Protein AF-0000000083340572 (afdb_homodimer)

Sequence (648 aa):
MDNPINLPPFENFAEASHEVLRFLYEEIGLGLWMMTRVANDDWVVLQAEAHKYQVSDGTVFHWQDSFCSQMVQGFGPQVANDVQQWQVYKNSEIANQIKIGAYIGVPIYLSNGELFGTLCAIDPEPQQKDIEKHLPIVQLCARLLATVLDNELLVIEQQRQVKALQDESTRDPLTGLLNRRGWQKRLEQEISRIKRYASPASLFVIDLDNLKQVNDREGHNKGDEYIKKAALAIQTIMREEDVVARIGGDEFAMLAIECSQKGAEAIGEKLSEAFAKADIEASIGVANHHYQDSLEKTFDNADQAMYQQKRAKQNSRNTKQLSDMDNPINLPPFENFAEASHEVLRFLYEEIGLGLWMMTRVANDDWVVLQAEAHKYQVSDGTVFHWQDSFCSQMVQGFGPQVANDVQQWQVYKNSEIANQIKIGAYIGVPIYLSNGELFGTLCAIDPEPQQKDIEKHLPIVQLCARLLATVLDNELLVIEQQRQVKALQDESTRDPLTGLLNRRGWQKRLEQEISRIKRYASPASLFVIDLDNLKQVNDREGHNKGDEYIKKAALAIQTIMREEDVVARIGGDEFAMLAIECSQKGAEAIGEKLSEAFAKADIEASIGVANHHYQDSLEKTFDNADQAMYQQKRAKQNSRNTKQLSD

Radius of gyration: 30.65 Å; Cα contacts (8 Å, |Δi|>4): 1190; chains: 2; bounding box: 94×82×65 Å

InterPro domains:
  IPR000160 GGDEF domain [PF00990] (170-315)
  IPR000160 GGDEF domain [PS50887] (199-324)
  IPR000160 GGDEF domain [SM00267] (158-323)
  IPR000160 GGDEF domain [TIGR00254] (165-318)
  IPR000160 GGDEF domain [cd01949] (170-318)
  IPR003018 GAF domain [PF01590] (83-148)
  IPR003018 GAF domain [SM00065] (12-159)
  IPR029016 GAF-like domain superfamily [G3DSA:3.30.450.40] (11-159)
  IPR029787 Nucleotide cyclase [SSF55073] (174-316)
  IPR043128 Reverse transcriptase/Diguanylate cyclase domain [G3DSA:3.30.70.270] (160-319)
  IPR050469 Diguanylate cyclase Dgc-like, bacteria [PTHR45138] (145-315)

pLDDT: mean 86.55, std 11.81, range [27.33, 98.69]

Organism: NCBI:txid2580412

Solvent-accessible surface area (backbone atoms only — not comparable to full-atom values): 33105 Å² total; per-residue (Å²): 132,85,58,92,68,72,50,55,26,47,89,43,55,68,56,44,48,50,52,50,39,50,49,47,35,75,73,73,43,59,28,28,29,35,39,36,33,50,43,91,63,35,28,32,26,64,39,52,43,52,75,75,54,96,60,51,58,67,43,73,45,55,31,84,34,35,64,60,48,40,29,76,70,63,70,44,67,47,61,29,38,46,31,83,79,34,67,67,50,57,69,28,59,42,53,77,74,43,74,62,14,18,40,39,47,41,59,26,24,34,83,88,66,48,72,42,26,34,42,34,35,35,16,63,53,60,52,61,71,71,61,59,72,51,48,64,62,54,48,50,52,38,25,50,50,22,27,31,40,46,30,48,55,47,32,53,52,33,50,51,48,34,50,59,64,65,40,68,88,22,38,27,85,82,60,65,34,24,14,48,68,30,39,53,56,50,48,59,58,47,48,56,51,32,63,74,61,56,47,35,24,25,31,35,25,35,37,51,52,63,50,66,55,43,25,72,74,64,31,63,67,49,30,50,50,52,52,32,52,50,47,50,38,50,56,74,71,53,56,90,82,37,48,53,18,42,61,47,96,56,29,35,38,33,39,38,60,75,22,48,67,67,52,42,52,50,49,52,51,49,46,54,50,37,28,52,76,67,75,44,55,65,24,67,5,66,21,64,48,48,88,89,52,54,68,67,56,26,45,50,46,3,44,50,40,13,50,50,43,43,50,53,52,53,51,54,52,52,54,50,56,68,72,96,132,85,56,90,66,70,50,55,27,47,89,44,54,68,56,44,49,48,51,50,39,51,47,46,35,74,73,74,42,58,28,30,29,35,39,36,34,51,44,90,61,34,28,31,25,63,38,54,44,52,78,74,53,97,59,50,59,67,42,71,46,55,32,86,34,34,65,61,48,39,28,75,71,63,70,44,68,47,62,29,36,46,31,83,79,34,67,66,48,59,68,28,60,44,52,78,75,42,73,61,13,20,41,39,46,40,60,25,23,34,82,88,66,47,69,43,26,33,43,35,34,33,17,63,53,58,50,61,74,71,61,60,74,49,48,64,60,54,48,50,52,39,25,52,50,22,26,32,40,46,31,46,54,47,32,54,52,32,50,50,48,35,49,59,65,66,41,69,87,22,38,28,86,82,60,66,34,24,15,47,66,30,39,53,56,52,49,58,59,45,48,57,50,32,63,74,60,57,48,35,24,25,31,36,26,34,37,51,53,61,48,65,56,43,26,73,74,63,31,64,67,50,31,50,50,52,50,33,51,51,46,50,38,50,56,74,71,54,57,91,82,36,46,54,20,42,61,46,95,54,28,34,37,33,41,38,61,74,23,46,68,67,50,43,52,52,50,52,50,50,46,53,51,36,28,52,76,66,74,44,54,66,25,66,6,66,22,63,48,46,88,90,51,53,68,66,58,27,46,51,48,2,44,49,40,13,52,50,42,42,51,52,51,52,52,53,49,53,51,49,56,67,69,96

Structure (mmCIF, N/CA/C/O backbone):
data_AF-0000000083340572-model_v1
#
loop_
_entity.id
_entity.type
_entity.pdbx_description
1 polymer 'diguanylate cyclase'
#
loop_
_atom_site.group_PDB
_atom_site.id
_atom_site.type_symbol
_atom_site.label_atom_id
_atom_site.label_alt_id
_atom_site.label_comp_id
_atom_site.label_asym_id
_atom_site.label_entity_id
_atom_site.label_seq_id
_atom_site.pdbx_PDB_ins_code
_atom_site.Cartn_x
_atom_site.Cartn_y
_atom_site.Cartn_z
_atom_site.occupancy
_atom_site.B_iso_or_equiv
_atom_site.auth_seq_id
_atom_site.auth_comp_id
_atom_site.auth_asym_id
_atom_site.auth_atom_id
_atom_site.pdbx_PDB_model_num
ATOM 1 N N . MET A 1 1 ? 8.094 1.954 -28.984 1 27.33 1 MET A N 1
ATOM 2 C CA . MET A 1 1 ? 7.801 0.54 -29.188 1 27.33 1 MET A CA 1
ATOM 3 C C . MET A 1 1 ? 7.621 -0.177 -27.844 1 27.33 1 MET A C 1
ATOM 5 O O . MET A 1 1 ? 8.477 -0.084 -26.969 1 27.33 1 MET A O 1
ATOM 9 N N . ASP A 1 2 ? 6.441 -0.364 -27.219 1 36.19 2 ASP A N 1
ATOM 10 C CA . ASP A 1 2 ? 5.914 -0.905 -25.969 1 36.19 2 ASP A CA 1
ATOM 11 C C . ASP A 1 2 ? 6.566 -2.24 -25.625 1 36.19 2 ASP A C 1
ATOM 13 O O . ASP A 1 2 ? 6.453 -3.207 -26.375 1 36.19 2 ASP A O 1
ATOM 17 N N . ASN A 1 3 ? 7.719 -2.334 -25.266 1 49.28 3 ASN A N 1
ATOM 18 C CA . ASN A 1 3 ? 8.367 -3.613 -25 1 49.28 3 ASN A CA 1
ATOM 19 C C . ASN A 1 3 ? 7.52 -4.492 -24.078 1 49.28 3 ASN A C 1
ATOM 21 O O . ASN A 1 3 ? 7.148 -4.074 -22.984 1 49.28 3 ASN A O 1
ATOM 25 N N . PRO A 1 4 ? 6.973 -5.535 -24.641 1 55.66 4 PRO A N 1
ATOM 26 C CA . PRO A 1 4 ? 6.012 -6.457 -24.031 1 55.66 4 PRO A CA 1
ATOM 27 C C . PRO A 1 4 ? 6.41 -6.883 -22.625 1 55.66 4 PRO A C 1
ATOM 29 O O . PRO A 1 4 ? 5.598 -7.453 -21.891 1 55.66 4 PRO A O 1
ATOM 32 N N . ILE A 1 5 ? 7.625 -6.402 -22.25 1 68.44 5 ILE A N 1
ATOM 33 C CA . ILE A 1 5 ? 8.172 -6.922 -21 1 68.44 5 ILE A CA 1
ATOM 34 C C . ILE A 1 5 ? 7.859 -5.953 -19.859 1 68.44 5 ILE A C 1
ATOM 36 O O . ILE A 1 5 ? 7.895 -6.336 -18.688 1 68.44 5 ILE A O 1
ATOM 40 N N . ASN A 1 6 ? 7.285 -4.844 -20.219 1 75.94 6 ASN A N 1
ATOM 41 C CA . ASN A 1 6 ? 7.125 -3.844 -19.156 1 75.94 6 ASN A CA 1
ATOM 42 C C . ASN A 1 6 ? 5.738 -3.916 -18.531 1 75.94 6 ASN A C 1
ATOM 44 O O . ASN A 1 6 ? 4.793 -3.295 -19.016 1 75.94 6 ASN A O 1
ATOM 48 N N . LEU A 1 7 ? 5.68 -4.664 -17.578 1 85.06 7 LEU A N 1
ATOM 49 C CA . LEU A 1 7 ? 4.426 -4.773 -16.844 1 85.06 7 LEU A CA 1
ATOM 50 C C . LEU A 1 7 ? 4.438 -3.891 -15.609 1 85.06 7 LEU A C 1
ATOM 52 O O . LEU A 1 7 ? 5.168 -4.164 -14.656 1 85.06 7 LEU A O 1
ATOM 56 N N . PRO A 1 8 ? 3.674 -2.867 -15.641 1 90.31 8 PRO A N 1
ATOM 57 C CA . PRO A 1 8 ? 3.578 -2.02 -14.445 1 90.31 8 PRO A CA 1
ATOM 58 C C . PRO A 1 8 ? 2.828 -2.695 -13.305 1 90.31 8 PRO A C 1
ATOM 60 O O . PRO A 1 8 ? 2.139 -3.695 -13.516 1 90.31 8 PRO A O 1
ATOM 63 N N . PRO A 1 9 ? 3.096 -2.184 -12.109 1 94.88 9 PRO A N 1
ATOM 64 C CA . PRO A 1 9 ? 2.242 -2.676 -11.023 1 94.88 9 PRO A CA 1
ATOM 65 C C . PRO A 1 9 ? 0.756 -2.459 -11.297 1 94.88 9 PRO A C 1
ATOM 67 O O . PRO A 1 9 ? 0.395 -1.687 -12.188 1 94.88 9 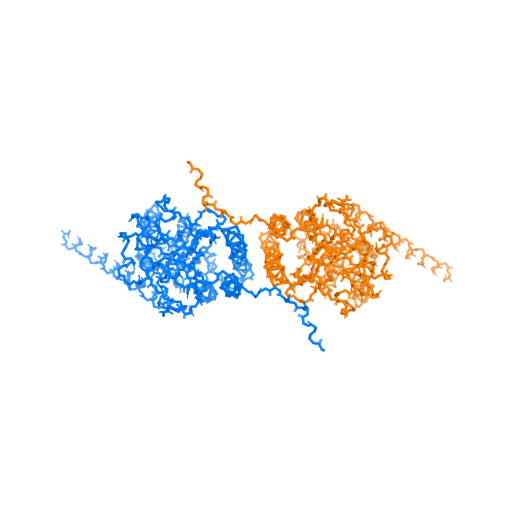PRO A O 1
ATOM 70 N N . PHE A 1 10 ? 0.007 -3.195 -10.656 1 94.69 10 PHE A N 1
ATOM 71 C CA . PHE A 1 10 ? -1.431 -2.973 -10.758 1 94.69 10 PHE A CA 1
ATOM 72 C C . PHE A 1 10 ? -1.812 -1.619 -10.172 1 94.69 10 PHE A C 1
ATOM 74 O O . PHE A 1 10 ? -1.216 -1.172 -9.195 1 94.69 10 PHE A O 1
ATOM 81 N N . GLU A 1 11 ? -2.793 -1.062 -10.711 1 88.88 11 GLU A N 1
ATOM 82 C CA . GLU A 1 11 ? -3.23 0.26 -10.273 1 88.88 11 GLU A CA 1
ATOM 83 C C . GLU A 1 11 ? -3.834 0.207 -8.867 1 88.88 11 GLU A C 1
ATOM 85 O O . GLU A 1 11 ? -3.65 1.13 -8.078 1 88.88 11 GLU A O 1
ATOM 90 N N . ASN A 1 12 ? -4.57 -0.805 -8.656 1 87.5 12 ASN A N 1
ATOM 91 C CA . ASN A 1 12 ? -5.254 -0.953 -7.379 1 87.5 12 ASN A CA 1
ATOM 92 C C . ASN A 1 12 ? -5.602 -2.412 -7.094 1 87.5 12 ASN A C 1
ATOM 94 O O . ASN A 1 12 ? -5.305 -3.295 -7.902 1 87.5 12 ASN A O 1
ATOM 98 N N . PHE A 1 13 ? -6.141 -2.635 -5.902 1 91.44 13 PHE A N 1
ATOM 99 C CA . PHE A 1 13 ? -6.531 -3.967 -5.457 1 91.44 13 PHE A CA 1
ATOM 100 C C . PHE A 1 13 ? -7.492 -4.609 -6.449 1 91.44 13 PHE A C 1
ATOM 102 O O . PHE A 1 13 ? -7.395 -5.805 -6.734 1 91.44 13 PHE A O 1
ATOM 109 N N . ALA A 1 14 ? -8.477 -3.869 -6.977 1 88.19 14 ALA A N 1
ATOM 110 C CA . ALA A 1 14 ? -9.469 -4.402 -7.898 1 88.19 14 ALA A CA 1
ATOM 111 C C . ALA A 1 14 ? -8.805 -4.98 -9.148 1 88.19 14 ALA A C 1
ATOM 113 O O . ALA A 1 14 ? -9.125 -6.098 -9.562 1 88.19 14 ALA A O 1
ATOM 114 N N . GLU A 1 15 ? -7.941 -4.25 -9.742 1 93.88 15 GLU A N 1
ATOM 115 C CA . GLU A 1 15 ? -7.23 -4.719 -10.922 1 93.88 15 GLU A CA 1
ATOM 116 C C . GLU A 1 15 ? -6.395 -5.957 -10.609 1 93.88 15 GLU A C 1
ATOM 118 O O . GLU A 1 15 ? -6.379 -6.914 -11.391 1 93.88 15 GLU A O 1
ATOM 123 N N . ALA A 1 16 ? -5.641 -5.883 -9.492 1 96.88 16 ALA A N 1
ATOM 124 C CA . ALA A 1 16 ? -4.844 -7.035 -9.07 1 96.88 16 ALA A CA 1
ATOM 125 C C . ALA A 1 16 ? -5.723 -8.273 -8.898 1 96.88 16 ALA A C 1
ATOM 127 O O . ALA A 1 16 ? -5.359 -9.359 -9.352 1 96.88 16 ALA A O 1
ATOM 128 N N . SER A 1 17 ? -6.852 -8.078 -8.242 1 96 17 SER A N 1
ATOM 129 C CA . SER A 1 17 ? -7.785 -9.18 -8.008 1 96 17 SER A CA 1
ATOM 130 C C . SER A 1 17 ? -8.281 -9.773 -9.32 1 96 17 SER A C 1
ATOM 132 O O . SER A 1 17 ? -8.344 -10.992 -9.469 1 96 17 SER A O 1
ATOM 134 N N . HIS A 1 18 ? -8.648 -8.93 -10.211 1 95.94 18 HIS A N 1
ATOM 135 C CA . HIS A 1 18 ? -9.125 -9.383 -11.516 1 95.94 18 HIS A CA 1
ATOM 136 C C . HIS A 1 18 ? -8.086 -10.258 -12.203 1 95.94 18 HIS A C 1
ATOM 138 O O . HIS A 1 18 ? -8.414 -11.32 -12.742 1 95.94 18 HIS A O 1
ATOM 144 N N . GLU A 1 19 ? -6.891 -9.836 -12.211 1 97.12 19 GLU A N 1
ATOM 145 C CA . GLU A 1 19 ? -5.832 -10.57 -12.891 1 97.12 19 GLU A CA 1
ATOM 146 C C . GLU A 1 19 ? -5.52 -11.883 -12.172 1 97.12 19 GLU A C 1
ATOM 148 O O . GLU A 1 19 ? -5.223 -12.891 -12.82 1 97.12 19 GLU A O 1
ATOM 153 N N . VAL A 1 20 ? -5.527 -11.828 -10.883 1 98.5 20 VAL A N 1
ATOM 154 C CA . VAL A 1 20 ? -5.285 -13.039 -10.109 1 98.5 20 VAL A CA 1
ATOM 155 C C . VAL A 1 20 ? -6.363 -14.07 -10.406 1 98.5 20 VAL A C 1
ATOM 157 O O . VAL A 1 20 ? -6.066 -15.25 -10.617 1 98.5 20 VAL A O 1
ATOM 160 N N . LEU A 1 21 ? -7.629 -13.617 -10.43 1 98.56 21 LEU A N 1
ATOM 161 C CA . LEU A 1 21 ? -8.719 -14.539 -10.719 1 98.56 21 LEU A CA 1
ATOM 162 C C . LEU A 1 21 ? -8.57 -15.148 -12.109 1 98.56 21 LEU A C 1
ATOM 164 O O . LEU A 1 21 ? -8.766 -16.344 -12.297 1 98.56 21 LEU A O 1
ATOM 168 N N . ARG A 1 22 ? -8.227 -14.328 -13.047 1 97.88 22 ARG A N 1
ATOM 169 C CA . ARG A 1 22 ? -8.023 -14.805 -14.406 1 97.88 22 ARG A CA 1
ATOM 170 C C . ARG A 1 22 ? -6.898 -15.836 -14.461 1 97.88 22 ARG A C 1
ATOM 172 O O . ARG A 1 22 ? -7.039 -16.875 -15.102 1 97.88 22 ARG A O 1
ATOM 179 N N . PHE A 1 23 ? -5.871 -15.578 -13.836 1 98 23 PHE A N 1
ATOM 180 C CA . PHE A 1 23 ? -4.734 -16.484 -13.797 1 98 23 PHE A CA 1
ATOM 181 C C . PHE A 1 23 ? -5.129 -17.828 -13.172 1 98 23 PHE A C 1
ATOM 183 O O . PHE A 1 23 ? -4.773 -18.891 -13.688 1 98 23 PHE A O 1
ATOM 190 N N . LEU A 1 24 ? -5.766 -17.766 -12 1 98.31 24 LEU A N 1
ATOM 191 C CA . LEU A 1 24 ? -6.141 -18.984 -11.297 1 98.31 24 LEU A CA 1
ATOM 192 C C . LEU A 1 24 ? -7.09 -19.828 -12.148 1 98.31 24 LEU A C 1
ATOM 194 O O . LEU A 1 24 ? -7.008 -21.062 -12.133 1 98.31 24 LEU A O 1
ATOM 198 N N . TYR A 1 25 ? -7.965 -19.141 -12.867 1 98.38 25 TYR A N 1
ATOM 199 C CA . TYR A 1 25 ? -8.828 -19.875 -13.781 1 98.38 25 TYR A CA 1
ATOM 200 C C . TYR A 1 25 ? -8.016 -20.609 -14.844 1 98.38 25 TYR A C 1
ATOM 202 O O . TYR A 1 25 ? -8.242 -21.781 -15.125 1 98.38 25 TYR A O 1
ATOM 210 N N . GLU A 1 26 ? -7.09 -19.922 -15.438 1 97.12 26 GLU A N 1
ATOM 211 C CA . GLU A 1 26 ? -6.27 -20.5 -16.5 1 97.12 26 GLU A CA 1
ATOM 212 C C . GLU A 1 26 ? -5.418 -21.656 -15.969 1 97.12 26 GLU A C 1
ATOM 214 O O . GLU A 1 26 ? -5.191 -22.641 -16.672 1 97.12 26 GLU A O 1
ATOM 219 N N . GLU A 1 27 ? -5.055 -21.531 -14.773 1 95.69 27 GLU A N 1
ATOM 220 C CA . GLU A 1 27 ? -4.133 -22.5 -14.18 1 95.69 27 GLU A CA 1
ATOM 221 C C . GLU A 1 27 ? -4.879 -23.703 -13.633 1 95.69 27 GLU A C 1
ATOM 223 O O . GLU A 1 27 ? -4.41 -24.844 -13.766 1 95.69 27 GLU A O 1
ATOM 228 N N . ILE A 1 28 ? -6 -23.469 -12.992 1 96.81 28 ILE A N 1
ATOM 229 C CA . ILE A 1 28 ? -6.629 -24.516 -12.195 1 96.81 28 ILE A CA 1
ATOM 230 C C . ILE A 1 28 ? -7.953 -24.922 -12.836 1 96.81 28 ILE A C 1
ATOM 232 O O . ILE A 1 28 ? -8.406 -26.047 -12.672 1 96.81 28 ILE A O 1
ATOM 236 N N . GLY A 1 29 ? -8.477 -23.953 -13.516 1 97.12 29 GLY A N 1
ATOM 237 C CA . GLY A 1 29 ? -9.828 -24.156 -14.031 1 97.12 29 GLY A CA 1
ATOM 238 C C . GLY A 1 29 ? -10.906 -23.766 -13.039 1 97.12 29 GLY A C 1
ATOM 239 O O . GLY A 1 29 ? -10.875 -22.672 -12.484 1 97.12 29 GLY A O 1
ATOM 240 N N . LEU A 1 30 ? -11.938 -24.5 -12.773 1 97.69 30 LEU A N 1
ATOM 241 C CA . LEU A 1 30 ? -13.109 -24.281 -11.945 1 97.69 30 LEU A CA 1
ATOM 242 C C . LEU A 1 30 ? -14 -23.203 -12.547 1 97.69 30 LEU A C 1
ATOM 244 O O . LEU A 1 30 ? -13.508 -22.203 -13.078 1 97.69 30 LEU A O 1
ATOM 248 N N . GLY A 1 31 ? -15.211 -23.391 -12.438 1 98.12 31 GLY A N 1
ATOM 249 C CA . GLY A 1 31 ? -16.172 -22.672 -13.25 1 98.12 31 GLY A CA 1
ATOM 250 C C . GLY A 1 31 ? -16.391 -21.25 -12.797 1 98.12 31 GLY A C 1
ATOM 251 O O . GLY A 1 31 ? -16.875 -20.406 -13.562 1 98.12 31 GLY A O 1
ATOM 252 N N . LEU A 1 32 ? -16.031 -20.953 -11.484 1 98.25 32 LEU A N 1
ATOM 253 C CA . LEU A 1 32 ? -16.25 -19.609 -10.945 1 98.25 32 LEU A CA 1
ATOM 254 C C . LEU A 1 32 ? -15.195 -19.281 -9.898 1 98.25 32 LEU A C 1
ATOM 256 O O . LEU A 1 32 ? -15.055 -20 -8.898 1 98.25 32 LEU A O 1
ATOM 260 N N . TRP A 1 33 ? -14.461 -18.266 -10.172 1 98.69 33 TRP A N 1
ATOM 261 C CA . TRP A 1 33 ? -13.57 -17.672 -9.172 1 98.69 33 TRP A CA 1
ATOM 262 C C . TRP A 1 33 ? -14.094 -16.312 -8.711 1 98.69 33 TRP A C 1
ATOM 264 O O . TRP A 1 33 ? -14.562 -15.516 -9.516 1 98.69 33 TRP A O 1
ATOM 274 N N . MET A 1 34 ? -13.969 -16.062 -7.348 1 97.62 34 MET A N 1
ATOM 275 C CA . MET A 1 34 ? -14.5 -14.805 -6.812 1 97.62 34 MET A CA 1
ATOM 276 C C . MET A 1 34 ? -13.57 -14.234 -5.746 1 97.62 34 MET A C 1
ATOM 278 O O . MET A 1 34 ? -12.992 -14.984 -4.953 1 97.62 34 MET A O 1
ATOM 282 N N . MET A 1 35 ? -13.398 -12.961 -5.805 1 96.94 35 MET A N 1
ATOM 283 C CA . MET A 1 35 ? -12.938 -12.172 -4.668 1 96.94 35 MET A CA 1
ATOM 284 C C . MET A 1 35 ? -14.109 -11.5 -3.961 1 96.94 35 MET A C 1
ATOM 286 O O . MET A 1 35 ? -14.875 -10.758 -4.582 1 96.94 35 MET A O 1
ATOM 290 N N . THR A 1 36 ? -14.242 -11.727 -2.607 1 93.81 36 THR A N 1
ATOM 291 C CA . THR A 1 36 ? -15.484 -11.305 -1.969 1 93.81 36 THR A CA 1
ATOM 292 C C . THR A 1 36 ? -15.195 -10.453 -0.735 1 93.81 36 THR A C 1
ATOM 294 O O . THR A 1 36 ? -14.062 -10.406 -0.257 1 93.81 36 THR A O 1
ATOM 297 N N . ARG A 1 37 ? -16.188 -9.789 -0.333 1 88.12 37 ARG A N 1
ATOM 298 C CA . ARG A 1 37 ? -16.203 -8.984 0.887 1 88.12 37 ARG A CA 1
ATOM 299 C C . ARG A 1 37 ? -17.328 -9.406 1.814 1 88.12 37 ARG A C 1
ATOM 301 O O . ARG A 1 37 ? -18.469 -9.578 1.373 1 88.12 37 ARG A O 1
ATOM 308 N N . VAL A 1 38 ? -16.938 -9.633 3.074 1 86.19 38 VAL A N 1
ATOM 309 C CA . VAL A 1 38 ? -17.938 -9.906 4.094 1 86.19 38 VAL A CA 1
ATOM 310 C C . VAL A 1 38 ? -18.25 -8.625 4.863 1 86.19 38 VAL A C 1
ATOM 312 O O . VAL A 1 38 ? -17.359 -8.008 5.453 1 86.19 38 VAL A O 1
ATOM 315 N N . ALA A 1 39 ? -19.391 -8.227 4.793 1 72.06 39 ALA A N 1
ATOM 316 C CA . ALA A 1 39 ? -19.859 -7.066 5.547 1 72.06 39 ALA A CA 1
ATOM 317 C C . ALA A 1 39 ? -21.172 -7.371 6.254 1 72.06 39 ALA A C 1
ATOM 319 O O . ALA A 1 39 ? -22.234 -7.398 5.621 1 72.06 39 ALA A O 1
ATOM 320 N N . ASN A 1 40 ? -21.047 -7.516 7.586 1 66.81 40 ASN A N 1
ATOM 321 C CA . ASN A 1 40 ? -22.203 -7.957 8.352 1 66.81 40 ASN A CA 1
ATOM 322 C C . ASN A 1 40 ? -22.75 -9.281 7.828 1 66.81 40 ASN A C 1
ATOM 324 O O . ASN A 1 40 ? -22.031 -10.281 7.785 1 66.81 40 ASN A O 1
ATOM 328 N N . ASP A 1 41 ? -24.031 -9.258 7.277 1 76.12 41 ASP A N 1
ATOM 329 C CA . ASP A 1 41 ? -24.641 -10.492 6.793 1 76.12 41 ASP A CA 1
ATOM 330 C C . ASP A 1 41 ? -24.531 -10.602 5.273 1 76.12 41 ASP A C 1
ATOM 332 O O . ASP A 1 41 ? -24.922 -11.617 4.691 1 76.12 41 ASP A O 1
ATOM 336 N N . ASP A 1 42 ? -23.906 -9.625 4.793 1 75.69 42 ASP A N 1
ATOM 337 C CA . ASP A 1 42 ? -23.797 -9.602 3.338 1 75.69 42 ASP A CA 1
ATOM 338 C C . ASP A 1 42 ? -22.469 -10.195 2.877 1 75.69 42 ASP A C 1
ATOM 340 O O . ASP A 1 42 ? -21.438 -9.984 3.512 1 75.69 42 ASP A O 1
ATOM 344 N N . TRP A 1 43 ? -22.578 -11.039 1.895 1 87.31 43 TRP A N 1
ATOM 345 C CA . TRP A 1 43 ? -21.453 -11.586 1.155 1 87.31 43 TRP A CA 1
ATOM 346 C C . TRP A 1 43 ? -21.406 -11.016 -0.261 1 87.31 43 TRP A C 1
ATOM 348 O O . TRP A 1 43 ? -22.141 -11.469 -1.142 1 87.31 43 TRP A O 1
ATOM 358 N N . VAL A 1 44 ? -20.547 -10.023 -0.452 1 84.31 44 VAL A N 1
ATOM 359 C CA . VAL A 1 44 ? -20.531 -9.242 -1.688 1 84.31 44 VAL A CA 1
ATOM 360 C C . VAL A 1 44 ? -19.438 -9.758 -2.613 1 84.31 44 VAL A C 1
ATOM 362 O O . VAL A 1 44 ? -18.281 -9.93 -2.191 1 84.31 44 VAL A O 1
ATOM 365 N N . VAL A 1 45 ? -19.781 -10.062 -3.857 1 91.25 45 VAL A N 1
ATOM 366 C CA . VAL A 1 45 ? -18.797 -10.422 -4.879 1 91.25 45 VAL A CA 1
ATOM 367 C C . VAL A 1 45 ? -18.172 -9.156 -5.457 1 91.25 45 VAL A C 1
ATOM 369 O O . VAL A 1 45 ? -18.781 -8.477 -6.285 1 91.25 45 VAL A O 1
ATOM 372 N N . LEU A 1 46 ? -16.953 -8.891 -5.051 1 88.5 46 LEU A N 1
ATOM 373 C CA . LEU A 1 46 ? -16.266 -7.711 -5.562 1 88.5 46 LEU A CA 1
ATOM 374 C C . LEU A 1 46 ? -15.844 -7.914 -7.012 1 88.5 46 LEU A C 1
ATOM 376 O O . LEU A 1 46 ? -16.047 -7.039 -7.855 1 88.5 46 LEU A O 1
ATOM 380 N N . GLN A 1 47 ? -15.164 -8.984 -7.285 1 92.88 47 GLN A N 1
ATOM 381 C CA . GLN A 1 47 ? -14.742 -9.398 -8.617 1 92.88 47 GLN A CA 1
ATOM 382 C C . GLN A 1 47 ? -15.094 -10.859 -8.875 1 92.88 47 GLN A C 1
ATOM 384 O O . GLN A 1 47 ? -14.953 -11.703 -7.984 1 92.88 47 GLN A O 1
ATOM 389 N N . ALA A 1 48 ? -15.508 -11.094 -10.141 1 95.75 48 ALA A N 1
ATOM 390 C CA . ALA A 1 48 ? -15.859 -12.461 -10.523 1 95.75 48 ALA A CA 1
ATOM 391 C C . ALA A 1 48 ? -15.219 -12.836 -11.852 1 95.75 48 ALA A C 1
ATOM 393 O O . ALA A 1 48 ? -15.133 -12.016 -12.766 1 95.75 48 ALA A O 1
ATOM 394 N N . GLU A 1 49 ? -14.68 -13.992 -11.93 1 97.62 49 GLU A N 1
ATOM 395 C CA . GLU A 1 49 ? -14.305 -14.695 -13.156 1 97.62 49 GLU A CA 1
ATOM 396 C C . GLU A 1 49 ? -15.18 -15.93 -13.375 1 97.62 49 GLU A C 1
ATOM 398 O O . GLU A 1 49 ? -14.859 -17.016 -12.891 1 97.62 49 GLU A O 1
ATOM 403 N N . ALA A 1 50 ? -16.234 -15.695 -14.125 1 96.62 50 ALA A N 1
ATOM 404 C CA . ALA A 1 50 ? -17.281 -16.703 -14.242 1 96.62 50 ALA A CA 1
ATOM 405 C C . ALA A 1 50 ? -17.297 -17.312 -15.641 1 96.62 50 ALA A C 1
ATOM 407 O O . ALA A 1 50 ? -17.266 -16.594 -16.641 1 96.62 50 ALA A O 1
ATOM 408 N N . HIS A 1 51 ? -17.375 -18.641 -15.719 1 97 51 HIS A N 1
ATOM 409 C CA . HIS A 1 51 ? -17.391 -19.328 -17 1 97 51 HIS A CA 1
ATOM 410 C C . HIS A 1 51 ? -18.516 -20.359 -17.078 1 97 51 HIS A C 1
ATOM 412 O O . HIS A 1 51 ? -19.016 -20.656 -18.156 1 97 51 HIS A O 1
ATOM 418 N N . LYS A 1 52 ? -18.922 -20.891 -15.953 1 96.88 52 LYS A N 1
ATOM 419 C CA . LYS A 1 52 ? -19.969 -21.906 -15.906 1 96.88 52 LYS A CA 1
ATOM 420 C C . LYS A 1 52 ? -21.141 -21.469 -15.023 1 96.88 52 LYS A C 1
ATOM 422 O O . LYS A 1 52 ? -22.047 -22.25 -14.758 1 96.88 52 LYS A O 1
ATOM 427 N N . TYR A 1 53 ? -21 -20.281 -14.445 1 96.06 53 TYR A N 1
ATOM 428 C CA . TYR A 1 53 ? -22.016 -19.703 -13.57 1 96.06 53 TYR A CA 1
ATOM 429 C C . TYR A 1 53 ? -22.391 -18.297 -14.016 1 96.06 53 TYR A C 1
ATOM 431 O O . TYR A 1 53 ? -21.641 -17.656 -14.75 1 96.06 53 TYR A O 1
ATOM 439 N N . GLN A 1 54 ? -23.562 -17.844 -13.594 1 93 54 GLN A N 1
ATOM 440 C CA . GLN A 1 54 ? -24 -16.484 -13.859 1 93 54 GLN A CA 1
ATOM 441 C C . GLN A 1 54 ? -23.844 -15.602 -12.625 1 93 54 GLN A C 1
ATOM 443 O O . GLN A 1 54 ? -24.828 -15.242 -11.977 1 93 54 GLN A O 1
ATOM 448 N N . VAL A 1 55 ? -22.719 -15.289 -12.328 1 93.12 55 VAL A N 1
ATOM 449 C CA . VAL A 1 55 ? -22.375 -14.406 -11.219 1 93.12 55 VAL A CA 1
ATOM 450 C C . VAL A 1 55 ? -21.5 -13.266 -11.711 1 93.12 55 VAL A C 1
ATOM 452 O O . VAL A 1 55 ? -20.562 -13.477 -12.492 1 93.12 55 VAL A O 1
ATOM 455 N N . SER A 1 56 ? -21.797 -12 -11.32 1 89.94 56 SER A N 1
ATOM 456 C CA . SER A 1 56 ? -21.047 -10.828 -11.75 1 89.94 56 SER A CA 1
ATOM 457 C C . SER A 1 56 ? -20.562 -10.008 -10.555 1 89.94 56 SER A C 1
ATOM 459 O O . SER A 1 56 ? -20.984 -10.25 -9.422 1 89.94 56 SER A O 1
ATOM 461 N N . ASP A 1 57 ? -19.672 -9.086 -10.859 1 87 57 ASP A N 1
ATOM 462 C CA . ASP A 1 57 ? -19.234 -8.141 -9.836 1 87 57 ASP A CA 1
ATOM 463 C C . ASP A 1 57 ? -20.422 -7.438 -9.188 1 87 57 ASP A C 1
ATOM 465 O O . ASP A 1 57 ? -21.375 -7.051 -9.875 1 87 57 ASP A O 1
ATOM 469 N N . GLY A 1 58 ? -20.359 -7.355 -7.852 1 81.06 58 GLY A N 1
ATOM 470 C CA . GLY A 1 58 ? -21.406 -6.621 -7.145 1 81.06 58 GLY A CA 1
ATOM 471 C C . GLY A 1 58 ? -22.531 -7.508 -6.668 1 81.06 58 GLY A C 1
ATOM 472 O O . GLY A 1 58 ? -23.406 -7.062 -5.918 1 81.06 58 GLY A O 1
ATOM 473 N N . THR A 1 59 ? -22.609 -8.766 -7.098 1 85.25 59 THR A N 1
ATOM 474 C CA . THR A 1 59 ? -23.609 -9.703 -6.602 1 85.25 59 THR A CA 1
ATOM 475 C C . THR A 1 59 ? -23.516 -9.852 -5.086 1 85.25 59 THR A C 1
ATOM 477 O O . THR A 1 59 ? -22.406 -9.914 -4.535 1 85.25 59 THR A O 1
ATOM 480 N N . VAL A 1 60 ? -24.672 -9.898 -4.43 1 83.88 60 VAL A N 1
ATOM 481 C CA . VAL A 1 60 ? -24.703 -10.008 -2.973 1 83.88 60 VAL A CA 1
ATOM 482 C C . VAL A 1 60 ? -25.422 -11.289 -2.561 1 83.88 60 VAL A C 1
ATOM 484 O O . VAL A 1 60 ? -26.516 -11.578 -3.061 1 83.88 60 VAL A O 1
ATOM 487 N N . PHE A 1 61 ? -24.797 -12.07 -1.758 1 86.94 61 PHE A N 1
ATOM 488 C CA . PHE A 1 61 ? -25.391 -13.25 -1.134 1 86.94 61 PHE A CA 1
ATOM 489 C C . PHE A 1 61 ? -25.422 -13.102 0.382 1 86.94 61 PHE A C 1
ATOM 491 O O . PHE A 1 61 ? -25.031 -12.062 0.917 1 86.94 61 PHE A O 1
ATOM 498 N N . HIS A 1 62 ? -26.016 -14.117 0.99 1 87.44 62 HIS A N 1
ATOM 499 C CA . HIS A 1 62 ? -26 -14.156 2.447 1 87.44 62 HIS A CA 1
ATOM 500 C C . HIS A 1 62 ? -24.781 -14.922 2.965 1 87.44 62 HIS A C 1
ATOM 502 O O . HIS A 1 62 ? -24.594 -16.094 2.611 1 87.44 62 HIS A O 1
ATOM 508 N N . TRP A 1 63 ? -24.031 -14.312 3.836 1 89.81 63 TRP A N 1
ATOM 509 C CA . TRP A 1 63 ? -22.75 -14.844 4.293 1 89.81 63 TRP A CA 1
ATOM 510 C C . TRP A 1 63 ? -22.938 -16.203 4.965 1 89.81 63 TRP A C 1
ATOM 512 O O . TRP A 1 63 ? -22.234 -17.172 4.637 1 89.81 63 TRP A O 1
ATOM 522 N N . GLN A 1 64 ? -23.859 -16.375 5.77 1 89.31 64 GLN A N 1
ATOM 523 C CA . GLN A 1 64 ? -24.031 -17.562 6.594 1 89.31 64 GLN A CA 1
ATOM 524 C C . GLN A 1 64 ? -24.406 -18.781 5.742 1 89.31 64 GLN A C 1
ATOM 526 O O . GLN A 1 64 ? -24.25 -19.922 6.176 1 89.31 64 GLN A O 1
ATOM 531 N N . ASP A 1 65 ? -24.844 -18.484 4.527 1 90.69 65 ASP A N 1
ATOM 532 C CA . ASP A 1 65 ? -25.297 -19.562 3.645 1 90.69 65 ASP A CA 1
ATOM 533 C C . ASP A 1 65 ? -24.125 -20.125 2.832 1 90.69 65 ASP A C 1
ATOM 535 O O . ASP A 1 65 ? -24.25 -21.156 2.18 1 90.69 65 ASP A O 1
ATOM 539 N N . SER A 1 66 ? -23.016 -19.547 2.932 1 92.5 66 SER A N 1
ATOM 540 C CA . SER A 1 66 ? -21.922 -19.812 1.999 1 92.5 66 SER A CA 1
ATOM 541 C C . SER A 1 66 ? -21.031 -20.938 2.508 1 92.5 66 SER A C 1
ATOM 543 O O . SER A 1 66 ? -20.906 -21.156 3.717 1 92.5 66 SER A O 1
ATOM 545 N N . PHE A 1 67 ? -20.359 -21.688 1.562 1 95.62 67 PHE A N 1
ATOM 546 C CA . PHE A 1 67 ? -19.297 -22.625 1.923 1 95.62 67 PHE A CA 1
ATOM 547 C C . PHE A 1 67 ? -18.156 -21.891 2.646 1 95.62 67 PHE A C 1
ATOM 549 O O . PHE A 1 67 ? -17.562 -22.438 3.574 1 95.62 67 PHE A O 1
ATOM 556 N N . CYS A 1 68 ? -17.969 -20.688 2.254 1 95.88 68 CYS A N 1
ATOM 557 C CA . CYS A 1 68 ? -16.875 -19.906 2.791 1 95.88 68 CYS A CA 1
ATOM 558 C C . CYS A 1 68 ? -17.062 -19.641 4.281 1 95.88 68 CYS A C 1
ATOM 560 O O . CYS A 1 68 ? -16.094 -19.688 5.051 1 95.88 68 CYS A O 1
ATOM 562 N N . SER A 1 69 ? -18.281 -19.328 4.66 1 94.31 69 SER A N 1
ATOM 563 C CA . SER A 1 69 ? -18.547 -19.125 6.078 1 94.31 69 SER A CA 1
ATOM 564 C C . SER A 1 69 ? -18.234 -20.375 6.895 1 94.31 69 SER A C 1
ATOM 566 O O . SER A 1 69 ? -17.656 -20.281 7.977 1 94.31 69 SER A O 1
ATOM 568 N N . GLN A 1 70 ? -18.578 -21.562 6.375 1 94 70 GLN A N 1
ATOM 569 C CA . GLN A 1 70 ? -18.297 -22.828 7.039 1 94 70 GLN A CA 1
ATOM 570 C C . GLN A 1 70 ? -16.797 -23.078 7.113 1 94 70 GLN A C 1
ATOM 572 O O . GLN A 1 70 ? -16.281 -23.5 8.148 1 94 70 GLN A O 1
ATOM 577 N N . MET A 1 71 ? -16.141 -22.797 6.07 1 95.5 71 MET A N 1
ATOM 578 C CA . MET A 1 71 ? -14.688 -22.984 5.996 1 95.5 71 MET A CA 1
ATOM 579 C C . MET A 1 71 ? -13.969 -22.062 6.98 1 95.5 71 MET A C 1
ATOM 581 O O . MET A 1 71 ? -13.094 -22.5 7.727 1 95.5 71 MET A O 1
ATOM 585 N N . VAL A 1 72 ? -14.344 -20.812 7.027 1 94.62 72 VAL A N 1
ATOM 586 C CA . VAL A 1 72 ? -13.703 -19.812 7.891 1 94.62 72 VAL A CA 1
ATOM 587 C C . VAL A 1 72 ? -13.898 -20.203 9.352 1 94.62 72 VAL A C 1
ATOM 589 O O . VAL A 1 72 ? -13 -20 10.18 1 94.62 72 VAL A O 1
ATOM 592 N N . GLN A 1 73 ? -15.008 -20.828 9.594 1 91.75 73 GLN A N 1
ATOM 593 C CA . GLN A 1 73 ? -15.305 -21.234 10.961 1 91.75 73 GLN A CA 1
ATOM 594 C C . GLN A 1 73 ? -14.617 -22.562 11.297 1 91.75 73 GLN A C 1
ATOM 596 O O . GLN A 1 73 ? -14.688 -23.031 12.43 1 91.75 73 GLN A O 1
ATOM 601 N N . GLY A 1 74 ? -14.047 -23.172 10.352 1 92.12 74 GLY A N 1
ATOM 602 C CA . GLY A 1 74 ? -13.297 -24.406 10.57 1 92.12 74 GLY A CA 1
ATOM 603 C C . GLY A 1 74 ? -14.141 -25.656 10.422 1 92.12 74 GLY A C 1
ATOM 604 O O . GLY A 1 74 ? -13.703 -26.75 10.766 1 92.12 74 GLY A O 1
ATOM 605 N N . PHE A 1 75 ? -15.289 -25.547 9.898 1 91.69 75 PHE A N 1
ATOM 606 C CA . PHE A 1 75 ? -16.203 -26.688 9.805 1 91.69 75 PHE A CA 1
ATOM 607 C C . PHE A 1 75 ? -15.93 -27.5 8.539 1 91.69 75 PHE A C 1
ATOM 609 O O . PHE A 1 75 ? -16.281 -28.672 8.461 1 91.69 75 PHE A O 1
ATOM 616 N N . GLY A 1 76 ? -15.32 -26.938 7.602 1 93.5 76 GLY A N 1
ATOM 617 C CA . GLY A 1 76 ? -15 -27.578 6.34 1 93.5 76 GLY A CA 1
ATOM 618 C C . GLY A 1 76 ? -13.602 -27.281 5.852 1 93.5 76 GLY A C 1
ATOM 619 O O . GLY A 1 76 ? -12.961 -26.328 6.32 1 93.5 76 GLY A O 1
ATOM 620 N N . PRO A 1 77 ? -13.141 -28.047 4.875 1 95.5 77 PRO A N 1
ATOM 621 C CA . PRO A 1 77 ? -11.781 -27.828 4.371 1 95.5 77 PRO A CA 1
ATOM 622 C C . PRO A 1 77 ? -11.703 -26.688 3.367 1 95.5 77 PRO A C 1
ATOM 624 O O . PRO A 1 77 ? -12.734 -26.25 2.832 1 95.5 77 PRO A O 1
ATOM 627 N N . GLN A 1 78 ? -10.5 -26.25 3.129 1 97.25 78 GLN A N 1
ATOM 628 C CA . GLN A 1 78 ? -10.273 -25.203 2.131 1 97.25 78 GLN A CA 1
ATOM 629 C C . GLN A 1 78 ? -10.414 -25.766 0.716 1 97.25 78 GLN A C 1
ATOM 631 O O . GLN A 1 78 ? -10.742 -25.016 -0.214 1 97.25 78 GLN A O 1
ATOM 636 N N . VAL A 1 79 ? -10.086 -27.047 0.627 1 97.81 79 VAL A N 1
ATOM 637 C CA . VAL A 1 79 ? -10.242 -27.688 -0.671 1 97.81 79 VAL A CA 1
ATOM 638 C C . VAL A 1 79 ? -11.125 -28.922 -0.529 1 97.81 79 VAL A C 1
ATOM 640 O O . VAL A 1 79 ? -10.836 -29.812 0.274 1 97.81 79 VAL A O 1
ATOM 643 N N . ALA A 1 80 ? -12.203 -28.922 -1.229 1 97.75 80 ALA A N 1
ATOM 644 C CA . ALA A 1 80 ? -13.078 -30.094 -1.374 1 97.75 80 ALA A CA 1
ATOM 645 C C . ALA A 1 80 ? -13.203 -30.5 -2.838 1 97.75 80 ALA A C 1
ATOM 647 O O . ALA A 1 80 ? -13.938 -29.875 -3.604 1 97.75 80 ALA A O 1
ATOM 648 N N . ASN A 1 81 ? -12.516 -31.547 -3.211 1 97.69 81 ASN A N 1
ATOM 649 C CA . ASN A 1 81 ? -12.586 -32 -4.594 1 97.69 81 ASN A CA 1
ATOM 650 C C . ASN A 1 81 ? -13.969 -32.562 -4.922 1 97.69 81 ASN A C 1
ATOM 652 O O . ASN A 1 81 ? -14.383 -32.594 -6.082 1 97.69 81 ASN A O 1
ATOM 656 N N . ASP A 1 82 ? -14.617 -33.094 -3.891 1 97.06 82 ASP A N 1
ATOM 657 C CA . ASP A 1 82 ? -16 -33.531 -3.943 1 97.06 82 ASP A CA 1
ATOM 658 C C . ASP A 1 82 ? -16.766 -33.094 -2.701 1 97.06 82 ASP A C 1
ATOM 660 O O . ASP A 1 82 ? -16.625 -33.688 -1.628 1 97.06 82 ASP A O 1
ATOM 664 N N . VAL A 1 83 ? -17.672 -32.094 -2.971 1 95.5 83 VAL A N 1
ATOM 665 C CA . VAL A 1 83 ? -18.328 -31.438 -1.843 1 95.5 83 VAL A CA 1
ATOM 666 C C . VAL A 1 83 ? -19.266 -32.438 -1.16 1 95.5 83 VAL A C 1
ATOM 668 O O . VAL A 1 83 ? -19.609 -32.281 0.015 1 95.5 83 VAL A O 1
ATOM 671 N N . GLN A 1 84 ? -19.688 -33.469 -1.886 1 93 84 GLN A N 1
ATOM 672 C CA . GLN A 1 84 ? -20.625 -34.438 -1.333 1 93 84 GLN A CA 1
ATOM 673 C C . GLN A 1 84 ? -19.969 -35.25 -0.208 1 93 84 GLN A C 1
ATOM 675 O O . GLN A 1 84 ? -20.672 -35.906 0.577 1 93 84 GLN A O 1
ATOM 680 N N . GLN A 1 85 ? -18.719 -35.219 -0.124 1 94.25 85 GLN A N 1
ATOM 681 C CA . GLN A 1 85 ? -17.984 -35.938 0.904 1 94.25 85 GLN A CA 1
ATOM 682 C C . GLN A 1 85 ? -18 -35.188 2.23 1 94.25 85 GLN A C 1
ATOM 684 O O . GLN A 1 85 ? -17.609 -35.75 3.266 1 94.25 85 GLN A O 1
ATOM 689 N N . TRP A 1 86 ? -18.484 -34.031 2.234 1 94.56 86 TRP A N 1
ATOM 690 C CA . TRP A 1 86 ? -18.484 -33.188 3.432 1 94.56 86 TRP A CA 1
ATOM 691 C C . TRP A 1 86 ? -19.906 -32.75 3.809 1 94.56 86 TRP A C 1
ATOM 693 O O . TRP A 1 86 ? -20.516 -31.938 3.127 1 94.56 86 TRP A O 1
ATOM 703 N N . GLN A 1 87 ? -20.375 -33.188 4.906 1 93.12 87 GLN A N 1
ATOM 704 C CA . GLN A 1 87 ? -21.75 -32.938 5.34 1 93.12 87 GLN A CA 1
ATOM 705 C C . GLN A 1 87 ? -22.031 -31.453 5.508 1 93.12 87 GLN A C 1
ATOM 707 O O . GLN A 1 87 ? -23.125 -30.984 5.176 1 93.12 87 GLN A O 1
ATOM 712 N N . VAL A 1 88 ? -21.078 -30.781 5.961 1 94 88 VAL A N 1
ATOM 713 C CA . VAL A 1 88 ? -21.234 -29.344 6.238 1 94 88 VAL A CA 1
ATOM 714 C C . VAL A 1 88 ? -21.5 -28.594 4.934 1 94 88 VAL A C 1
ATOM 716 O O . VAL A 1 88 ? -22.297 -27.656 4.906 1 94 88 VAL A O 1
ATOM 719 N N . TYR A 1 89 ? -20.844 -29.016 3.865 1 94.69 89 TYR A N 1
ATOM 720 C CA . TYR A 1 89 ? -21.031 -28.375 2.57 1 94.69 89 TYR A CA 1
ATOM 721 C C . TYR A 1 89 ? -22.328 -28.859 1.907 1 94.69 89 TYR A C 1
ATOM 723 O O . TYR A 1 89 ? -23.078 -28.047 1.355 1 94.69 89 TYR A O 1
ATOM 731 N N . LYS A 1 90 ? -22.625 -30.062 2.088 1 90.12 90 LYS A N 1
ATOM 732 C CA . LYS A 1 90 ? -23.844 -30.641 1.532 1 90.12 90 LYS A CA 1
ATOM 733 C C . LYS A 1 90 ? -25.094 -29.969 2.123 1 90.12 90 LYS A C 1
ATOM 735 O O . LYS A 1 90 ? -26.078 -29.766 1.426 1 90.12 90 LYS A O 1
ATOM 740 N N . ASN A 1 91 ? -25.016 -29.578 3.332 1 88.62 91 ASN A N 1
ATOM 741 C CA . ASN A 1 91 ? -26.172 -29.078 4.07 1 88.62 91 ASN A CA 1
ATOM 742 C C . ASN A 1 91 ? -26.281 -27.562 3.992 1 88.62 91 ASN A C 1
ATOM 744 O O . ASN A 1 91 ? -27.234 -26.969 4.496 1 88.62 91 ASN A O 1
ATOM 748 N N . SER A 1 92 ? -25.344 -27 3.357 1 88.31 92 SER A N 1
ATOM 749 C CA . SER A 1 92 ? -25.375 -25.547 3.266 1 88.31 92 SER A CA 1
ATOM 750 C C . SER A 1 92 ? -26.5 -25.078 2.34 1 88.31 92 SER A C 1
ATOM 752 O O . SER A 1 92 ? -26.797 -25.734 1.342 1 88.31 92 SER A O 1
ATOM 754 N N . GLU A 1 93 ? -27.047 -23.875 2.635 1 86 93 GLU A N 1
ATOM 755 C CA . GLU A 1 93 ? -28.172 -23.328 1.876 1 86 93 GLU A CA 1
ATOM 756 C C . GLU A 1 93 ? -27.781 -23.031 0.431 1 86 93 GLU A C 1
ATOM 758 O O . GLU A 1 93 ? -28.594 -23.203 -0.484 1 86 93 GLU A O 1
ATOM 763 N N . ILE A 1 94 ? -26.578 -22.672 0.256 1 86.19 94 ILE A N 1
ATOM 764 C CA . ILE A 1 94 ? -26.125 -22.297 -1.079 1 86.19 94 ILE A CA 1
ATOM 765 C C . ILE A 1 94 ? -26.156 -23.516 -1.994 1 86.19 94 ILE A C 1
ATOM 767 O O . ILE A 1 94 ? -26.391 -23.406 -3.197 1 86.19 94 ILE A O 1
ATOM 771 N N . ALA A 1 95 ? -25.938 -24.656 -1.488 1 85.88 95 ALA A N 1
ATOM 772 C CA . ALA A 1 95 ? -25.922 -25.906 -2.258 1 85.88 95 ALA A CA 1
ATOM 773 C C . ALA A 1 95 ? -27.281 -26.188 -2.871 1 85.88 95 ALA A C 1
ATOM 775 O O . ALA A 1 95 ? -27.391 -26.906 -3.865 1 85.88 95 ALA A O 1
ATOM 776 N N . ASN A 1 96 ? -28.266 -25.547 -2.318 1 84.69 96 ASN A N 1
ATOM 777 C CA . ASN A 1 96 ? -29.625 -25.703 -2.832 1 84.69 96 ASN A CA 1
ATOM 778 C C . ASN A 1 96 ? -29.922 -24.703 -3.936 1 84.69 96 ASN A C 1
ATOM 780 O O . ASN A 1 96 ? -30.875 -24.859 -4.695 1 84.69 96 ASN A O 1
ATOM 784 N N . GLN A 1 97 ? -29.125 -23.75 -4.004 1 82.25 97 GLN A N 1
ATOM 785 C CA . GLN A 1 97 ? -29.391 -22.656 -4.934 1 82.25 97 GLN A CA 1
ATOM 786 C C . GLN A 1 97 ? -28.547 -22.812 -6.203 1 82.25 97 GLN A C 1
ATOM 788 O O . GLN A 1 97 ? -28.984 -22.438 -7.289 1 82.25 97 GLN A O 1
ATOM 793 N N . ILE A 1 98 ? -27.375 -23.344 -6 1 88.94 98 ILE A N 1
ATOM 794 C CA . ILE A 1 98 ? -26.438 -23.469 -7.113 1 88.94 98 ILE A CA 1
ATOM 795 C C . ILE A 1 98 ? -25.766 -24.828 -7.059 1 88.94 98 ILE A C 1
ATOM 797 O O . ILE A 1 98 ? -25.438 -25.328 -5.977 1 88.94 98 ILE A O 1
ATOM 801 N N . LYS A 1 99 ? -25.625 -25.438 -8.227 1 94 99 LYS A N 1
ATOM 802 C CA . LYS A 1 99 ? -24.938 -26.734 -8.289 1 94 99 LYS A CA 1
ATOM 803 C C . LYS A 1 99 ? -23.453 -26.578 -8.023 1 94 99 LYS A C 1
ATOM 805 O O . LYS A 1 99 ? -22.75 -25.891 -8.766 1 94 99 LYS A O 1
ATOM 810 N N . ILE A 1 100 ? -22.953 -27.25 -6.977 1 96.62 100 ILE A N 1
ATOM 811 C CA . ILE A 1 100 ? -21.531 -27.156 -6.621 1 96.62 100 ILE A CA 1
ATOM 812 C C . ILE A 1 100 ? -20.969 -28.562 -6.406 1 96.62 100 ILE A C 1
ATOM 814 O O . ILE A 1 100 ? -21.469 -29.312 -5.559 1 96.62 100 ILE A O 1
ATOM 818 N N . GLY A 1 101 ? -19.938 -28.938 -7.188 1 97.25 101 GLY A N 1
ATOM 819 C CA . GLY A 1 101 ? -19.297 -30.234 -7.051 1 97.25 101 GLY A CA 1
ATOM 820 C C . GLY A 1 101 ? -17.922 -30.141 -6.402 1 97.25 101 GLY A C 1
ATOM 821 O O . GLY A 1 101 ? -17.453 -31.109 -5.809 1 97.25 101 GLY A O 1
ATOM 822 N N . ALA A 1 102 ? -17.266 -29.047 -6.551 1 98 102 ALA A N 1
ATOM 823 C CA . ALA A 1 102 ? -15.945 -28.828 -5.984 1 98 102 ALA A CA 1
ATOM 824 C C . ALA A 1 102 ? -15.805 -27.406 -5.449 1 98 102 ALA A C 1
ATOM 826 O O . ALA A 1 102 ? -16.531 -26.5 -5.863 1 98 102 ALA A O 1
ATOM 827 N N . TYR A 1 103 ? -14.812 -27.281 -4.465 1 98 103 TYR A N 1
ATOM 828 C CA . TYR A 1 103 ? -14.695 -26.016 -3.766 1 98 103 TYR A CA 1
ATOM 829 C C . TYR A 1 103 ? -13.258 -25.766 -3.332 1 98 103 TYR A C 1
ATOM 831 O O . TYR A 1 103 ? -12.562 -26.688 -2.893 1 98 103 TYR A O 1
ATOM 839 N N . ILE A 1 104 ? -12.781 -24.531 -3.617 1 98.19 104 ILE A N 1
ATOM 840 C CA . ILE A 1 104 ? -11.562 -24 -3.01 1 98.19 104 ILE A CA 1
ATOM 841 C C . ILE A 1 104 ? -11.852 -22.641 -2.381 1 98.19 104 ILE A C 1
ATOM 843 O O . ILE A 1 104 ? -12.539 -21.797 -2.977 1 98.19 104 ILE A O 1
ATOM 847 N N . GLY A 1 105 ? -11.391 -22.438 -1.146 1 97.81 105 GLY A N 1
ATOM 848 C CA . GLY A 1 105 ? -11.562 -21.141 -0.504 1 97.81 105 GLY A CA 1
ATOM 849 C C . GLY A 1 105 ? -10.43 -20.797 0.445 1 97.81 105 GLY A C 1
ATOM 850 O O . GLY A 1 105 ? -9.914 -21.656 1.147 1 97.81 105 GLY A O 1
ATOM 851 N N . VAL A 1 106 ? -10.055 -19.562 0.454 1 97.88 106 VAL A N 1
ATOM 852 C CA . VAL A 1 106 ? -9.047 -19 1.35 1 97.88 106 VAL A CA 1
ATOM 853 C C . VAL A 1 106 ? -9.539 -17.672 1.932 1 97.88 106 VAL A C 1
ATOM 855 O O . VAL A 1 106 ? -9.969 -16.797 1.192 1 97.88 106 VAL A O 1
ATOM 858 N N . PRO A 1 107 ? -9.539 -17.562 3.25 1 97.19 107 PRO A N 1
ATOM 859 C CA . PRO A 1 107 ? -9.961 -16.281 3.832 1 97.19 107 PRO A CA 1
ATOM 860 C C . PRO A 1 107 ? -8.938 -15.172 3.607 1 97.19 107 PRO A C 1
ATOM 862 O O . PRO A 1 107 ? -7.738 -15.438 3.529 1 97.19 107 PRO A O 1
ATOM 865 N N . ILE A 1 108 ? -9.406 -14.047 3.426 1 95.62 108 ILE A N 1
ATOM 866 C CA . ILE A 1 108 ? -8.594 -12.836 3.326 1 95.62 108 ILE A CA 1
ATOM 867 C C . ILE A 1 108 ? -8.75 -12 4.594 1 95.62 108 ILE A C 1
ATOM 869 O O . ILE A 1 108 ? -9.844 -11.516 4.891 1 95.62 108 ILE A O 1
ATOM 873 N N . TYR A 1 109 ? -7.672 -11.828 5.285 1 93 109 TYR A N 1
ATOM 874 C CA . TYR A 1 109 ? -7.695 -11.047 6.516 1 93 109 TYR A CA 1
ATOM 875 C C . TYR A 1 109 ? -6.934 -9.734 6.344 1 93 109 TYR A C 1
ATOM 877 O O . TYR A 1 109 ? -6 -9.656 5.543 1 93 109 TYR A O 1
ATOM 885 N N . LEU A 1 110 ? -7.344 -8.812 7.086 1 87.38 110 LEU A N 1
ATOM 886 C CA . LEU A 1 110 ? -6.582 -7.574 7.199 1 87.38 110 LEU A CA 1
ATOM 887 C C . LEU A 1 110 ? -5.52 -7.684 8.281 1 87.38 110 LEU A C 1
ATOM 889 O O . LEU A 1 110 ? -5.535 -8.625 9.078 1 87.38 110 LEU A O 1
ATOM 893 N N . SER A 1 111 ? -4.602 -6.754 8.266 1 88.56 111 SER A N 1
ATOM 894 C CA . SER A 1 111 ? -3.49 -6.789 9.211 1 88.56 111 SER A CA 1
ATOM 895 C C . SER A 1 111 ? -3.982 -6.699 10.648 1 88.56 111 SER A C 1
ATOM 897 O O . SER A 1 111 ? -3.324 -7.188 11.57 1 88.56 111 SER A O 1
ATOM 899 N N . ASN A 1 112 ? -5.113 -6.125 10.867 1 81.56 112 ASN A N 1
ATOM 900 C CA . ASN A 1 112 ? -5.648 -5.984 12.219 1 81.56 112 ASN A CA 1
ATOM 901 C C . ASN A 1 112 ? -6.371 -7.25 12.672 1 81.56 112 ASN A C 1
ATOM 903 O O . ASN A 1 112 ? -6.93 -7.293 13.766 1 81.56 112 ASN A O 1
ATOM 907 N N . GLY A 1 113 ? -6.484 -8.195 11.805 1 87.25 113 GLY A N 1
ATOM 908 C CA . GLY A 1 113 ? -7.055 -9.484 12.164 1 87.25 113 GLY A CA 1
ATOM 909 C C . GLY A 1 113 ? -8.492 -9.641 11.719 1 87.25 113 GLY A C 1
ATOM 910 O O . GLY A 1 113 ? -9.078 -10.719 11.859 1 87.25 113 GLY A O 1
ATOM 911 N N . GLU A 1 114 ? -9.094 -8.617 11.234 1 82.38 114 GLU A N 1
ATOM 912 C CA . GLU A 1 114 ? -10.477 -8.68 10.773 1 82.38 114 GLU A CA 1
ATOM 913 C C . GLU A 1 114 ? -10.586 -9.438 9.453 1 82.38 114 GLU A C 1
ATOM 915 O O . GLU A 1 114 ? -9.742 -9.281 8.57 1 82.38 114 GLU A O 1
ATOM 920 N N . LEU A 1 115 ? -11.664 -10.203 9.391 1 89.44 115 LEU A N 1
ATOM 921 C CA . LEU A 1 115 ? -11.961 -10.883 8.133 1 89.44 115 LEU A CA 1
ATOM 922 C C . LEU A 1 115 ? -12.508 -9.898 7.102 1 89.44 115 LEU A C 1
ATOM 924 O O . LEU A 1 115 ? -13.531 -9.25 7.332 1 89.44 115 LEU A O 1
ATOM 928 N N . PHE A 1 116 ? -11.789 -9.734 6.062 1 90.06 116 PHE A N 1
ATOM 929 C CA . PHE A 1 116 ? -12.266 -8.891 4.977 1 90.06 116 PHE A CA 1
ATOM 930 C C . PHE A 1 116 ? -13.234 -9.648 4.082 1 90.06 116 PHE A C 1
ATOM 932 O O . PHE A 1 116 ? -14.32 -9.156 3.775 1 90.06 116 PHE A O 1
ATOM 939 N N . GLY A 1 117 ? -12.828 -10.758 3.604 1 94.06 117 GLY A N 1
ATOM 940 C CA . GLY A 1 117 ? -13.594 -11.609 2.705 1 94.06 117 GLY A CA 1
ATOM 941 C C . GLY A 1 117 ? -12.875 -12.898 2.359 1 94.06 117 GLY A C 1
ATOM 942 O O . GLY A 1 117 ? -12.219 -13.5 3.213 1 94.06 117 GLY A O 1
ATOM 943 N N . THR A 1 118 ? -13.156 -13.375 1.092 1 96.38 118 THR A N 1
ATOM 944 C CA . THR A 1 118 ? -12.57 -14.656 0.703 1 96.38 118 THR A CA 1
ATOM 945 C C . THR A 1 118 ? -12.164 -14.641 -0.769 1 96.38 118 THR A C 1
ATOM 947 O O . THR A 1 118 ? -12.75 -13.914 -1.571 1 96.38 118 THR A O 1
ATOM 950 N N . LEU A 1 119 ? -11.102 -15.312 -1.045 1 98.25 119 LEU A N 1
ATOM 951 C CA . LEU A 1 119 ? -10.781 -15.789 -2.385 1 98.25 119 LEU A CA 1
ATOM 952 C C . LEU A 1 119 ? -11.234 -17.234 -2.57 1 98.25 119 LEU A C 1
ATOM 954 O O . LEU A 1 119 ? -10.734 -18.141 -1.894 1 98.25 119 LEU A O 1
ATOM 958 N N . CYS A 1 120 ? -12.195 -17.438 -3.527 1 98.25 120 CYS A N 1
ATOM 959 C CA . CYS A 1 120 ? -12.766 -18.781 -3.58 1 98.25 120 CYS A CA 1
ATOM 960 C C . CYS A 1 120 ? -13.172 -19.141 -5 1 98.25 120 CYS A C 1
ATOM 962 O O . CYS A 1 120 ? -13.25 -18.281 -5.871 1 98.25 120 CYS A O 1
ATOM 964 N N . ALA A 1 121 ? -13.391 -20.422 -5.172 1 98.62 121 ALA A N 1
ATOM 965 C CA . ALA A 1 121 ? -13.82 -20.938 -6.469 1 98.62 121 ALA A CA 1
ATOM 966 C C . ALA A 1 121 ? -14.688 -22.188 -6.293 1 98.62 121 ALA A C 1
ATOM 968 O O . ALA A 1 121 ? -14.57 -22.906 -5.301 1 98.62 121 ALA A O 1
ATOM 969 N N . ILE A 1 122 ? -15.586 -22.344 -7.258 1 97.94 122 ILE A N 1
ATOM 970 C CA . ILE A 1 122 ? -16.438 -23.531 -7.277 1 97.94 122 ILE A CA 1
ATOM 971 C C . ILE A 1 122 ? -16.531 -24.062 -8.703 1 97.94 122 ILE A C 1
ATOM 973 O O . ILE A 1 122 ? -16.219 -23.359 -9.664 1 97.94 122 ILE A O 1
ATOM 977 N N . ASP A 1 123 ? -16.906 -25.281 -8.797 1 98.31 123 ASP A N 1
ATOM 978 C CA . ASP A 1 123 ? -17.25 -25.969 -10.039 1 98.31 123 ASP A CA 1
ATOM 979 C C . ASP A 1 123 ? -18.5 -26.812 -9.867 1 98.31 123 ASP A C 1
ATOM 981 O O . ASP A 1 123 ? -18.719 -27.391 -8.805 1 98.31 123 ASP A O 1
ATOM 985 N N . PRO A 1 124 ? -19.344 -26.906 -10.93 1 97.25 124 PRO A N 1
ATOM 986 C CA . PRO A 1 124 ? -20.547 -27.734 -10.797 1 97.25 124 PRO A CA 1
ATOM 987 C C . PRO A 1 124 ? -20.219 -29.219 -10.664 1 97.25 124 PRO A C 1
ATOM 989 O O . PRO A 1 124 ? -21.016 -29.984 -10.102 1 97.25 124 PRO A O 1
ATOM 992 N N . GLU A 1 125 ? -19.078 -29.625 -11.141 1 97.44 125 GLU A N 1
ATOM 993 C CA . GLU A 1 125 ? -18.703 -31.031 -11.109 1 97.44 125 GLU A CA 1
ATOM 994 C C . GLU A 1 125 ? -17.562 -31.266 -10.133 1 97.44 125 GLU A C 1
ATOM 996 O O . GLU A 1 125 ? -16.703 -30.406 -9.953 1 97.44 125 GLU A O 1
ATOM 1001 N N . PRO A 1 126 ? -17.578 -32.469 -9.516 1 97.62 126 PRO A N 1
ATOM 1002 C CA . PRO A 1 126 ? -16.406 -32.812 -8.711 1 97.62 126 PRO A CA 1
ATOM 1003 C C . PRO A 1 126 ? -15.117 -32.844 -9.531 1 97.62 126 PRO A C 1
ATOM 1005 O O . PRO A 1 126 ? -15.172 -32.906 -10.766 1 97.62 126 PRO A O 1
ATOM 1008 N N . GLN A 1 127 ? -14.008 -32.656 -8.836 1 97.5 127 GLN A N 1
ATOM 1009 C CA . GLN A 1 127 ? -12.688 -32.656 -9.461 1 97.5 127 GLN A CA 1
ATOM 1010 C C . GLN A 1 127 ? -11.859 -33.844 -8.977 1 97.5 127 GLN A C 1
ATOM 1012 O O . GLN A 1 127 ? -12.234 -34.531 -8.016 1 97.5 127 GLN A O 1
ATOM 1017 N N . GLN A 1 128 ? -10.773 -34.062 -9.656 1 95.62 128 GLN A N 1
ATOM 1018 C CA . GLN A 1 128 ? -9.82 -35.062 -9.172 1 95.62 128 GLN A CA 1
ATOM 1019 C C . GLN A 1 128 ? -9.141 -34.594 -7.891 1 95.62 128 GLN A C 1
ATOM 1021 O O . GLN A 1 128 ? -9.008 -33.406 -7.648 1 95.62 128 GLN A O 1
ATOM 1026 N N . LYS A 1 129 ? -8.688 -35.531 -7.145 1 93.25 129 LYS A N 1
ATOM 1027 C CA . LYS A 1 129 ? -8.086 -35.219 -5.84 1 93.25 129 LYS A CA 1
ATOM 1028 C C . LYS A 1 129 ? -6.848 -34.375 -5.984 1 93.25 129 LYS A C 1
ATOM 1030 O O . LYS A 1 129 ? -6.508 -33.594 -5.074 1 93.25 129 LYS A O 1
ATOM 1035 N N . ASP A 1 130 ? -6.25 -34.375 -7.082 1 94.5 130 ASP A N 1
ATOM 1036 C CA . ASP A 1 130 ? -4.992 -33.688 -7.312 1 94.5 130 ASP A CA 1
ATOM 1037 C C . ASP A 1 130 ? -5.203 -32.156 -7.301 1 94.5 130 ASP A C 1
ATOM 1039 O O . ASP A 1 130 ? -4.238 -31.406 -7.23 1 94.5 130 ASP A O 1
ATOM 1043 N N . ILE A 1 131 ? -6.48 -31.75 -7.223 1 96.12 131 ILE A N 1
ATOM 1044 C CA . ILE A 1 131 ? -6.762 -30.312 -7.164 1 96.12 131 ILE A CA 1
ATOM 1045 C C . ILE A 1 131 ? -6.191 -29.734 -5.871 1 96.12 131 ILE A C 1
ATOM 1047 O O . ILE A 1 131 ? -5.945 -28.516 -5.789 1 96.12 131 ILE A O 1
ATOM 1051 N N . GLU A 1 132 ? -5.969 -30.547 -4.891 1 95.56 132 GLU A N 1
ATOM 1052 C CA . GLU A 1 132 ? -5.449 -30.125 -3.594 1 95.56 132 GLU A CA 1
ATOM 1053 C C . GLU A 1 132 ? -4.043 -29.531 -3.727 1 95.56 132 GLU A C 1
ATOM 1055 O O . GLU A 1 132 ? -3.625 -28.719 -2.908 1 95.56 132 GLU A O 1
ATOM 1060 N N . LYS A 1 133 ? -3.344 -29.906 -4.762 1 95.62 133 LYS A N 1
ATOM 1061 C CA . LYS A 1 133 ? -1.969 -29.453 -4.961 1 95.62 133 LYS A CA 1
ATOM 1062 C C . LYS A 1 133 ? -1.919 -27.969 -5.27 1 95.62 133 LYS A C 1
ATOM 1064 O O . LYS A 1 133 ? -0.859 -27.344 -5.176 1 95.62 133 LYS A O 1
ATOM 1069 N N . HIS A 1 134 ? -3.072 -27.422 -5.605 1 96.25 134 HIS A N 1
ATOM 1070 C CA . HIS A 1 134 ? -3.121 -26.031 -6.039 1 96.25 134 HIS A CA 1
ATOM 1071 C C . HIS A 1 134 ? -3.363 -25.094 -4.855 1 96.25 134 HIS A C 1
ATOM 1073 O O . HIS A 1 134 ? -3.336 -23.875 -5.012 1 96.25 134 HIS A O 1
ATOM 1079 N N . LEU A 1 135 ? -3.529 -25.656 -3.695 1 96.62 135 LEU A N 1
ATOM 1080 C CA . LEU A 1 135 ? -3.861 -24.828 -2.541 1 96.62 135 LEU A CA 1
ATOM 1081 C C . LEU A 1 135 ? -2.738 -23.844 -2.24 1 96.62 135 LEU A C 1
ATOM 1083 O O . LEU A 1 135 ? -2.994 -22.672 -1.962 1 96.62 135 LEU A O 1
ATOM 1087 N N . PRO A 1 136 ? -1.467 -24.188 -2.402 1 95.62 136 PRO A N 1
ATOM 1088 C CA . PRO A 1 136 ? -0.3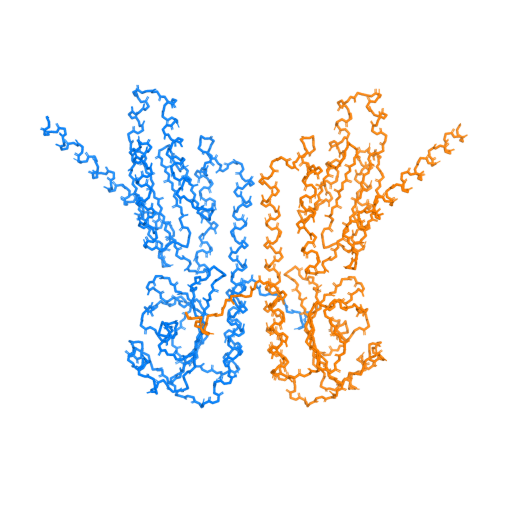95 -23.25 -2.055 1 95.62 136 PRO A CA 1
ATOM 1089 C C . PRO A 1 136 ? -0.397 -22 -2.932 1 95.62 136 PRO A C 1
ATOM 1091 O O . PRO A 1 136 ? -0.191 -20.891 -2.43 1 95.62 136 PRO A O 1
ATOM 1094 N N . ILE A 1 137 ? -0.67 -22.188 -4.18 1 96.75 137 ILE A N 1
ATOM 1095 C CA . ILE A 1 137 ? -0.67 -21.016 -5.062 1 96.75 137 ILE A CA 1
ATOM 1096 C C . ILE A 1 137 ? -1.878 -20.141 -4.758 1 96.75 137 ILE A C 1
ATOM 1098 O O . ILE A 1 137 ? -1.788 -18.906 -4.816 1 96.75 137 ILE A O 1
ATOM 1102 N N . VAL A 1 138 ? -3.004 -20.703 -4.414 1 97.88 138 VAL A N 1
ATOM 1103 C CA . VAL A 1 138 ? -4.199 -19.938 -4.078 1 97.88 138 VAL A CA 1
ATOM 1104 C C . VAL A 1 138 ? -3.961 -19.156 -2.787 1 97.88 138 VAL A C 1
ATOM 1106 O O . VAL A 1 138 ? -4.32 -17.984 -2.693 1 97.88 138 VAL A O 1
ATOM 1109 N N . GLN A 1 139 ? -3.279 -19.797 -1.894 1 97 139 GLN A N 1
ATOM 1110 C CA . GLN A 1 139 ? -2.967 -19.156 -0.621 1 97 139 GLN A CA 1
ATOM 1111 C C . GLN A 1 139 ? -1.987 -18 -0.812 1 97 139 GLN A C 1
ATOM 1113 O O . GLN A 1 139 ? -2.145 -16.938 -0.204 1 97 139 GLN A O 1
ATOM 1118 N N . LEU A 1 140 ? -1.019 -18.219 -1.602 1 97.25 140 LEU A N 1
ATOM 1119 C CA . LEU A 1 140 ? -0.048 -17.156 -1.862 1 97.25 140 LEU A CA 1
ATOM 1120 C C . LEU A 1 140 ? -0.719 -15.945 -2.506 1 97.25 140 LEU A C 1
ATOM 1122 O O . LEU A 1 140 ? -0.504 -14.812 -2.076 1 97.25 140 LEU A O 1
ATOM 1126 N N . CYS A 1 141 ? -1.515 -16.219 -3.484 1 97.88 141 CYS A N 1
ATOM 1127 C CA . CYS A 1 141 ? -2.238 -15.141 -4.156 1 97.88 141 CYS A CA 1
ATOM 1128 C C . CYS A 1 141 ? -3.133 -14.391 -3.178 1 97.88 141 CYS A C 1
ATOM 1130 O O . CYS A 1 141 ? -3.178 -13.156 -3.188 1 97.88 141 CYS A O 1
ATOM 1132 N N . ALA A 1 142 ? -3.793 -15.141 -2.359 1 97.69 142 ALA A N 1
ATOM 1133 C CA . ALA A 1 142 ? -4.676 -14.531 -1.369 1 97.69 142 ALA A CA 1
ATOM 1134 C C . ALA A 1 142 ? -3.898 -13.609 -0.43 1 97.69 142 ALA A C 1
ATOM 1136 O O . ALA A 1 142 ? -4.34 -12.5 -0.135 1 97.69 142 ALA A O 1
ATOM 1137 N N . ARG A 1 143 ? -2.785 -14.055 -0.008 1 97 143 ARG A N 1
ATOM 1138 C CA . ARG A 1 143 ? -1.99 -13.273 0.934 1 97 143 ARG A CA 1
ATOM 1139 C C . ARG A 1 143 ? -1.414 -12.031 0.264 1 97 143 ARG A C 1
ATOM 1141 O O . ARG A 1 143 ? -1.351 -10.961 0.876 1 97 143 ARG A O 1
ATOM 1148 N N . LEU A 1 144 ? -0.979 -12.227 -0.917 1 97.56 144 LEU A N 1
ATOM 1149 C CA . LEU A 1 144 ? -0.474 -11.086 -1.665 1 97.56 144 LEU A CA 1
ATOM 1150 C C . LEU A 1 144 ? -1.578 -10.062 -1.899 1 97.56 144 LEU A C 1
ATOM 1152 O O . LEU A 1 144 ? -1.362 -8.859 -1.723 1 97.56 144 LEU A O 1
ATOM 1156 N N . LEU A 1 145 ? -2.734 -10.539 -2.281 1 96.94 145 LEU A N 1
ATOM 1157 C CA . LEU A 1 145 ? -3.869 -9.641 -2.471 1 96.94 145 LEU A CA 1
ATOM 1158 C C . LEU A 1 145 ? -4.238 -8.945 -1.164 1 96.94 145 LEU A C 1
ATOM 1160 O O . LEU A 1 145 ? -4.559 -7.758 -1.156 1 96.94 145 LEU A O 1
ATOM 1164 N N . ALA A 1 146 ? -4.195 -9.695 -0.094 1 96.38 146 ALA A N 1
ATOM 1165 C CA . ALA A 1 146 ? -4.461 -9.109 1.216 1 96.38 146 ALA A CA 1
ATOM 1166 C C . ALA A 1 146 ? -3.467 -7.996 1.532 1 96.38 146 ALA A C 1
ATOM 1168 O O . ALA A 1 146 ? -3.836 -6.961 2.094 1 96.38 146 ALA A O 1
ATOM 1169 N N . THR A 1 147 ? -2.268 -8.195 1.187 1 96.75 147 THR A N 1
ATOM 1170 C CA . THR A 1 147 ? -1.222 -7.207 1.422 1 96.75 147 THR A CA 1
ATOM 1171 C C . THR A 1 147 ? -1.465 -5.957 0.583 1 96.75 147 THR A C 1
ATOM 1173 O O . THR A 1 147 ? -1.347 -4.836 1.084 1 96.75 147 THR A O 1
ATOM 1176 N N . VAL A 1 148 ? -1.736 -6.195 -0.668 1 95.81 148 VAL A N 1
ATOM 1177 C CA . VAL A 1 148 ? -2.068 -5.09 -1.557 1 95.81 148 VAL A CA 1
ATOM 1178 C C . VAL A 1 148 ? -3.232 -4.289 -0.975 1 95.81 148 VAL A C 1
ATOM 1180 O O . VAL A 1 148 ? -3.174 -3.061 -0.896 1 95.81 148 VAL A O 1
ATOM 1183 N N . LEU A 1 149 ? -4.238 -5.008 -0.552 1 91.62 149 LEU A N 1
ATOM 1184 C CA . LEU A 1 149 ? -5.434 -4.387 0.013 1 91.62 149 LEU A CA 1
ATOM 1185 C C . LEU A 1 149 ? -5.09 -3.588 1.266 1 91.62 149 LEU A C 1
ATOM 1187 O O . LEU A 1 149 ? -5.488 -2.428 1.396 1 91.62 149 LEU A O 1
ATOM 1191 N N . ASP A 1 150 ? -4.367 -4.188 2.152 1 90.56 150 ASP A N 1
ATOM 1192 C CA . ASP A 1 150 ? -3.99 -3.553 3.412 1 90.56 150 ASP A CA 1
ATOM 1193 C C . ASP A 1 150 ? -3.227 -2.256 3.164 1 90.56 150 ASP A C 1
ATOM 1195 O O . ASP A 1 150 ? -3.504 -1.234 3.799 1 90.56 150 ASP A O 1
ATOM 1199 N N . ASN A 1 151 ? -2.34 -2.293 2.271 1 90.5 151 ASN A N 1
ATOM 1200 C CA . ASN A 1 151 ? -1.541 -1.113 1.955 1 90.5 151 ASN A CA 1
ATOM 1201 C C . ASN A 1 151 ? -2.383 -0.028 1.289 1 90.5 151 ASN A C 1
ATOM 1203 O O . ASN A 1 151 ? -2.211 1.158 1.572 1 90.5 151 ASN A O 1
ATOM 1207 N N . GLU A 1 152 ? -3.182 -0.501 0.43 1 85.38 152 GLU A N 1
ATOM 1208 C CA . GLU A 1 152 ? -4.055 0.457 -0.242 1 85.38 152 GLU A CA 1
ATOM 1209 C C . GLU A 1 152 ? -4.941 1.194 0.76 1 85.38 152 GLU A C 1
ATOM 1211 O O . GLU A 1 152 ? -5.102 2.414 0.673 1 85.38 152 GLU A O 1
ATOM 1216 N N . LEU A 1 153 ? -5.512 0.511 1.65 1 80.44 153 LEU A N 1
ATOM 1217 C CA . LEU A 1 153 ? -6.367 1.111 2.67 1 80.44 153 LEU A CA 1
ATOM 1218 C C . LEU A 1 153 ? -5.57 2.078 3.543 1 80.44 153 LEU A C 1
ATOM 1220 O O . LEU A 1 153 ? -6.074 3.141 3.914 1 80.44 153 LEU A O 1
ATOM 1224 N N . LEU A 1 154 ? -4.344 1.751 3.836 1 84.25 154 LEU A N 1
ATOM 122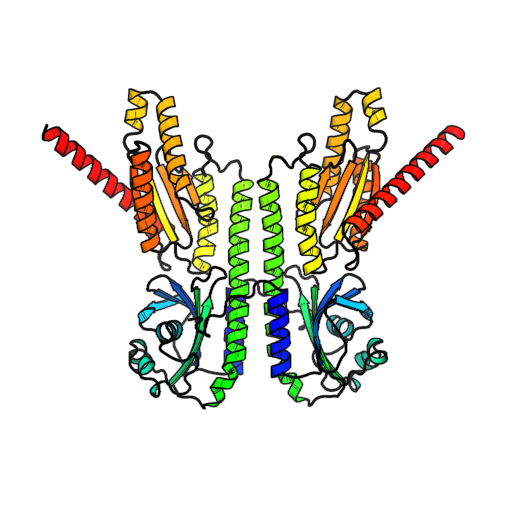5 C CA . LEU A 1 154 ? -3.48 2.617 4.629 1 84.25 154 LEU A CA 1
ATOM 1226 C C . LEU A 1 154 ? -3.154 3.9 3.873 1 84.25 154 LEU A C 1
ATOM 1228 O O . LEU A 1 154 ? -3.158 4.988 4.457 1 84.25 154 LEU A O 1
ATOM 1232 N N . VAL A 1 155 ? -2.873 3.768 2.615 1 83.31 155 VAL A N 1
ATOM 1233 C CA . VAL A 1 155 ? -2.58 4.926 1.777 1 83.31 155 VAL A CA 1
ATOM 1234 C C . VAL A 1 155 ? -3.771 5.883 1.784 1 83.31 155 VAL A C 1
ATOM 1236 O O . VAL A 1 155 ? -3.602 7.09 1.963 1 83.31 155 VAL A O 1
ATOM 1239 N N . ILE A 1 156 ? -4.891 5.324 1.634 1 71.56 156 ILE A N 1
ATOM 1240 C CA . ILE A 1 156 ? -6.113 6.117 1.592 1 71.56 156 ILE A CA 1
ATOM 1241 C C . ILE A 1 156 ? -6.297 6.852 2.918 1 71.56 156 ILE A C 1
ATOM 1243 O O . ILE A 1 156 ? -6.605 8.047 2.936 1 71.56 156 ILE A O 1
ATOM 1247 N N . GLU A 1 157 ? -6.129 6.207 3.969 1 71.44 157 GLU A N 1
ATOM 1248 C CA . GLU A 1 157 ? -6.262 6.797 5.297 1 71.44 157 GLU A CA 1
ATOM 1249 C C . GLU A 1 157 ? -5.266 7.938 5.496 1 71.44 157 GLU A C 1
ATOM 1251 O O . GLU A 1 157 ? -5.625 9 6.008 1 71.44 157 GLU A O 1
ATOM 1256 N N . GLN A 1 158 ? -4.059 7.727 5.117 1 74.94 158 GLN A N 1
ATOM 1257 C CA . GLN A 1 158 ? -3.01 8.727 5.312 1 74.94 158 GLN A CA 1
ATOM 1258 C C . GLN A 1 158 ? -3.238 9.945 4.422 1 74.94 158 GLN A C 1
ATOM 1260 O O . GLN A 1 158 ? -2.973 11.078 4.832 1 74.94 158 GLN A O 1
ATOM 1265 N N . GLN A 1 159 ? -3.654 9.656 3.256 1 71.06 159 GLN A N 1
ATOM 1266 C CA . GLN A 1 159 ? -4 10.766 2.375 1 71.06 159 GLN A CA 1
ATOM 1267 C C . GLN A 1 159 ? -5.09 11.641 2.992 1 71.06 159 GLN A C 1
ATOM 1269 O O . GLN A 1 159 ? -5.035 12.867 2.895 1 71.06 159 GLN A O 1
ATOM 1274 N N . ARG A 1 160 ? -6.012 11 3.641 1 60.34 160 ARG A N 1
ATOM 1275 C CA . ARG A 1 160 ? -7.074 11.719 4.34 1 60.34 160 ARG A CA 1
ATOM 1276 C C . ARG A 1 160 ? -6.504 12.578 5.461 1 60.34 160 ARG A C 1
ATOM 1278 O O . ARG A 1 160 ? -6.926 13.727 5.648 1 60.34 160 ARG A O 1
ATOM 1285 N N . GLN A 1 161 ? -5.594 12.039 6.117 1 64.31 161 GLN A N 1
ATOM 1286 C CA . GLN A 1 161 ? -4.969 12.758 7.223 1 64.31 161 GLN A CA 1
ATOM 1287 C C . GLN A 1 161 ? -4.184 13.969 6.715 1 64.31 161 GLN A C 1
ATOM 1289 O O . GLN A 1 161 ? -4.254 15.047 7.301 1 64.31 161 GLN A O 1
ATOM 1294 N N . VAL A 1 162 ? -3.441 13.781 5.672 1 68 162 VAL A N 1
ATOM 1295 C CA . VAL A 1 162 ? -2.645 14.859 5.09 1 68 162 VAL A CA 1
ATOM 1296 C C . VAL A 1 162 ? -3.561 15.992 4.641 1 68 162 VAL A C 1
ATOM 1298 O O . VAL A 1 162 ? -3.307 17.156 4.941 1 68 162 VAL A O 1
ATOM 1301 N N . LYS A 1 163 ? -4.574 15.617 3.975 1 60.84 163 LYS A N 1
ATOM 1302 C CA . LYS A 1 163 ? -5.508 16.625 3.477 1 60.84 163 LYS A CA 1
ATOM 1303 C C . LYS A 1 163 ? -6.16 17.375 4.629 1 60.84 163 LYS A C 1
ATOM 1305 O O . LYS A 1 163 ? -6.32 18.609 4.559 1 60.84 163 LYS A O 1
ATOM 1310 N N . ALA A 1 164 ? -6.535 16.672 5.621 1 56.72 164 ALA A N 1
ATOM 1311 C CA . ALA A 1 164 ? -7.141 17.281 6.801 1 56.72 164 ALA A CA 1
ATOM 1312 C C . ALA A 1 164 ? -6.184 18.266 7.457 1 56.72 164 ALA A C 1
ATOM 1314 O O . ALA A 1 164 ? -6.602 19.328 7.926 1 56.72 164 ALA A O 1
ATOM 1315 N N . LEU A 1 165 ? -4.918 17.906 7.43 1 61.59 165 LEU A N 1
ATOM 1316 C CA . LEU A 1 165 ? -3.9 18.734 8.07 1 61.59 165 LEU A CA 1
ATOM 1317 C C . LEU A 1 165 ? -3.555 19.938 7.195 1 61.59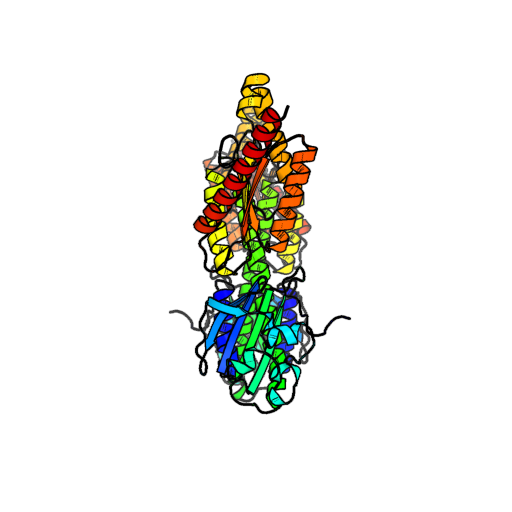 165 LEU A C 1
ATOM 1319 O O . LEU A 1 165 ? -3.18 21 7.707 1 61.59 165 LEU A O 1
ATOM 1323 N N . GLN A 1 166 ? -3.619 19.703 5.898 1 58.66 166 GLN A N 1
ATOM 1324 C CA . GLN A 1 166 ? -3.299 20.797 4.98 1 58.66 166 GLN A CA 1
ATOM 1325 C C . GLN A 1 166 ? -4.438 21.812 4.906 1 58.66 166 GLN A C 1
ATOM 1327 O O . GLN A 1 166 ? -4.211 22.984 4.621 1 58.66 166 GLN A O 1
ATOM 1332 N N . ASP A 1 167 ? -5.656 21.422 4.891 1 54.03 167 ASP A N 1
ATOM 1333 C CA . ASP A 1 167 ? -6.797 22.312 4.707 1 54.03 167 ASP A CA 1
ATOM 1334 C C . ASP A 1 167 ? -7.152 23.031 6.012 1 54.03 167 ASP A C 1
ATOM 1336 O O . ASP A 1 167 ? -7.969 22.547 6.789 1 54.03 167 ASP A O 1
ATOM 1340 N N . GLU A 1 168 ? -6.395 24.078 6.246 1 55.97 168 GLU A N 1
ATOM 1341 C CA . GLU A 1 168 ? -6.703 24.984 7.344 1 55.97 168 GLU A CA 1
ATOM 1342 C C . GLU A 1 168 ? -8.109 25.562 7.199 1 55.97 168 GLU A C 1
ATOM 1344 O O . GLU A 1 168 ? -8.797 25.797 8.195 1 55.97 168 GLU A O 1
ATOM 1349 N N . SER A 1 169 ? -8.586 25.766 5.98 1 62.56 169 SER A N 1
ATOM 1350 C CA . SER A 1 169 ? -9.859 26.422 5.723 1 62.56 169 SER A CA 1
ATOM 1351 C C . SER A 1 169 ? -11.023 25.453 5.848 1 62.56 169 SER A C 1
ATOM 1353 O O . SER A 1 169 ? -12.188 25.844 5.719 1 62.56 169 SER A O 1
ATOM 1355 N N . THR A 1 170 ? -10.758 24.297 6.234 1 73.94 170 THR A N 1
ATOM 1356 C CA . THR A 1 170 ? -11.812 23.281 6.297 1 73.94 170 THR A CA 1
ATOM 1357 C C . THR A 1 170 ? -12.141 22.938 7.746 1 73.94 170 THR A C 1
ATOM 1359 O O . THR A 1 170 ? -12.805 21.922 8.016 1 73.94 170 THR A O 1
ATOM 1362 N N . ARG A 1 171 ? -11.656 23.812 8.523 1 80.56 171 ARG A N 1
ATOM 1363 C CA . ARG A 1 171 ? -11.914 23.531 9.93 1 80.56 171 ARG A CA 1
ATOM 1364 C C . ARG A 1 171 ? -12.805 24.609 10.547 1 80.56 171 ARG A C 1
ATOM 1366 O O . ARG A 1 171 ? -12.711 25.781 10.18 1 80.56 171 ARG A O 1
ATOM 1373 N N . ASP A 1 172 ? -13.641 24.172 11.391 1 83.62 172 ASP A N 1
ATOM 1374 C CA . ASP A 1 172 ? -14.461 25.078 12.18 1 83.62 172 ASP A CA 1
ATOM 1375 C C . ASP A 1 172 ? -13.648 25.75 13.281 1 83.62 172 ASP A C 1
ATOM 1377 O O . ASP A 1 172 ? -13.133 25.078 14.172 1 83.62 172 ASP A O 1
ATOM 1381 N N . PRO A 1 173 ? -13.508 27.016 13.242 1 80.44 173 PRO A N 1
ATOM 1382 C CA . PRO A 1 173 ? -12.625 27.703 14.195 1 80.44 173 PRO A CA 1
ATOM 1383 C C . PRO A 1 173 ? -13.094 27.562 15.641 1 80.44 173 PRO A C 1
ATOM 1385 O O . PRO A 1 173 ? -12.281 27.625 16.562 1 80.44 173 PRO A O 1
ATOM 1388 N N . LEU A 1 174 ? -14.359 27.344 15.852 1 85.06 174 LEU A N 1
ATOM 1389 C CA . LEU A 1 174 ? -14.898 27.266 17.203 1 85.06 174 LEU A CA 1
ATOM 1390 C C . LEU A 1 174 ? -14.562 25.938 17.844 1 85.06 174 LEU A C 1
ATOM 1392 O O . LEU A 1 174 ? -14.242 25.875 19.047 1 85.06 174 LEU A O 1
ATOM 1396 N N . THR A 1 175 ? -14.633 24.906 17.062 1 91.12 175 THR A N 1
ATOM 1397 C CA . THR A 1 175 ? -14.578 23.562 17.656 1 91.12 175 THR A CA 1
ATOM 1398 C C . THR A 1 175 ? -13.312 22.828 17.219 1 91.12 175 THR A C 1
ATOM 1400 O O . THR A 1 175 ? -12.93 21.828 17.812 1 91.12 175 THR A O 1
ATOM 1403 N N . GLY A 1 176 ? -12.727 23.297 16.125 1 83.25 176 GLY A N 1
ATOM 1404 C CA . GLY A 1 176 ? -11.578 22.594 15.57 1 83.25 176 GLY A CA 1
ATOM 1405 C C . GLY A 1 176 ? -11.969 21.422 14.68 1 83.25 176 GLY A C 1
ATOM 1406 O O . GLY A 1 176 ? -11.117 20.844 14 1 83.25 176 GLY A O 1
ATOM 1407 N N . LEU A 1 177 ? -13.211 21.078 14.648 1 88.38 177 LEU A N 1
ATOM 1408 C CA . LEU A 1 177 ? -13.703 20.016 13.766 1 88.38 177 LEU A CA 1
ATOM 1409 C C . LEU A 1 177 ? -13.75 20.5 12.32 1 88.38 177 LEU A C 1
ATOM 1411 O O . LEU A 1 177 ? -13.562 21.688 12.055 1 88.38 177 LEU A O 1
ATOM 1415 N N . LEU A 1 178 ? -13.938 19.578 11.406 1 85.81 178 LEU A N 1
ATOM 1416 C CA . LEU A 1 178 ? -14.188 20 10.039 1 85.81 178 LEU A CA 1
ATOM 1417 C C . LEU A 1 178 ? -15.422 20.891 9.961 1 85.81 178 LEU A C 1
ATOM 1419 O O . LEU A 1 178 ? -16.375 20.719 10.727 1 85.81 178 LEU A O 1
ATOM 1423 N N . ASN A 1 179 ? -15.359 21.906 9.047 1 86.94 179 ASN A N 1
ATOM 1424 C CA . ASN A 1 179 ? -16.562 22.656 8.727 1 86.94 179 ASN A CA 1
ATOM 1425 C C . ASN A 1 179 ? -17.359 21.984 7.609 1 86.94 179 ASN A C 1
ATOM 1427 O O . ASN A 1 179 ? -17.031 20.891 7.172 1 86.94 179 ASN A O 1
ATOM 1431 N N . ARG A 1 180 ? -18.438 22.672 7.219 1 85.06 180 ARG A N 1
ATOM 1432 C CA . ARG A 1 180 ? -19.312 22.094 6.207 1 85.06 180 ARG A CA 1
ATOM 1433 C C . ARG A 1 180 ? -18.562 21.797 4.918 1 85.06 180 ARG A C 1
ATOM 1435 O O . ARG A 1 180 ? -18.75 20.75 4.301 1 85.06 180 ARG A O 1
ATOM 1442 N N . ARG A 1 181 ? -17.734 22.719 4.57 1 78 181 ARG A N 1
ATOM 1443 C CA . ARG A 1 181 ? -16.938 22.547 3.367 1 78 181 ARG A CA 1
ATOM 1444 C C . ARG A 1 181 ? -15.984 21.359 3.516 1 78 181 ARG A C 1
ATOM 1446 O O . ARG A 1 181 ? -15.852 20.547 2.602 1 78 181 ARG A O 1
ATOM 1453 N N . GLY A 1 182 ? -15.359 21.375 4.68 1 81.06 182 GLY A N 1
ATOM 1454 C CA . GLY A 1 182 ? -14.484 20.25 4.961 1 81.06 182 GLY A CA 1
ATOM 1455 C C . GLY A 1 182 ? -15.203 18.906 4.965 1 81.06 182 GLY A C 1
ATOM 1456 O O . GLY A 1 182 ? -14.68 17.906 4.469 1 81.06 182 GLY A O 1
ATOM 1457 N N . TRP A 1 183 ? -16.359 18.875 5.441 1 86.62 183 TRP A N 1
ATOM 1458 C CA . TRP A 1 183 ? -17.203 17.688 5.465 1 86.62 183 TRP A CA 1
ATOM 1459 C C . TRP A 1 183 ? -17.469 17.188 4.051 1 86.62 183 TRP A C 1
ATOM 1461 O O . TRP A 1 183 ? -17.266 16 3.76 1 86.62 183 TRP A O 1
ATOM 1471 N N . GLN A 1 184 ? -17.844 18.094 3.246 1 80.12 184 GLN A N 1
ATOM 1472 C CA . GLN A 1 184 ? -18.203 17.734 1.878 1 80.12 184 GLN A CA 1
ATOM 1473 C C . GLN A 1 184 ? -16.984 17.188 1.13 1 80.12 184 GLN A C 1
ATOM 1475 O O . GLN A 1 184 ? -17.094 16.172 0.438 1 80.12 184 GLN A O 1
ATOM 1480 N N . LYS A 1 185 ? -15.938 17.812 1.299 1 75.12 185 LYS A N 1
ATOM 1481 C CA . LYS A 1 185 ? -14.703 17.391 0.642 1 75.12 185 LYS A CA 1
ATOM 1482 C C . LYS A 1 185 ? -14.281 16 1.105 1 75.12 185 LYS A C 1
ATOM 1484 O O . LYS A 1 185 ? -13.953 15.141 0.286 1 75.12 185 LYS A O 1
ATOM 1489 N N . ARG A 1 186 ? -14.312 15.805 2.377 1 78.5 186 ARG A N 1
ATOM 1490 C CA . ARG A 1 186 ? -13.898 14.523 2.945 1 78.5 186 ARG A CA 1
ATOM 1491 C C . ARG A 1 186 ? -14.883 13.422 2.574 1 78.5 186 ARG A C 1
ATOM 1493 O O . ARG A 1 186 ? -14.484 12.273 2.346 1 78.5 186 ARG A O 1
ATOM 1500 N N . LEU A 1 187 ? -16.109 13.734 2.553 1 79.75 187 LEU A N 1
ATOM 1501 C CA . LEU A 1 187 ? -17.125 12.766 2.199 1 79.75 187 LEU A CA 1
ATOM 1502 C C . LEU A 1 187 ? -16.922 12.25 0.776 1 79.75 187 LEU A C 1
ATOM 1504 O O . LEU A 1 187 ? -17.047 11.055 0.522 1 79.75 187 LEU A O 1
ATOM 1508 N N . GLU A 1 188 ? -16.641 13.125 -0.076 1 71.62 188 GLU A N 1
ATOM 1509 C CA . GLU A 1 188 ? -16.422 12.758 -1.472 1 71.62 188 GLU A CA 1
ATOM 1510 C C . GLU A 1 188 ? -15.234 11.805 -1.611 1 71.62 188 GLU A C 1
ATOM 1512 O O . GLU A 1 188 ? -15.289 10.859 -2.398 1 71.62 188 GLU A O 1
ATOM 1517 N N . GLN A 1 189 ? -14.281 12.117 -0.842 1 69.62 189 GLN A N 1
ATOM 1518 C CA . GLN A 1 189 ? -13.094 11.266 -0.849 1 69.62 189 GLN A CA 1
ATOM 1519 C C . GLN A 1 189 ? -13.414 9.875 -0.313 1 69.62 189 GLN A C 1
ATOM 1521 O O . GLN A 1 189 ? -12.953 8.875 -0.865 1 69.62 189 GLN A O 1
ATOM 1526 N N . GLU A 1 190 ? -14.227 9.766 0.692 1 73.25 190 GLU A N 1
ATOM 1527 C CA . GLU A 1 190 ? -14.516 8.508 1.373 1 73.25 190 GLU A CA 1
ATOM 1528 C C . GLU A 1 190 ? -15.508 7.668 0.571 1 73.25 190 GLU A C 1
ATOM 1530 O O . GLU A 1 190 ? -15.461 6.438 0.616 1 73.25 190 GLU A O 1
ATOM 1535 N N . ILE A 1 191 ? -16.297 8.32 -0.203 1 69.44 191 ILE A N 1
ATOM 1536 C CA . ILE A 1 191 ? -17.312 7.625 -0.988 1 69.44 191 ILE A CA 1
ATOM 1537 C C . ILE A 1 191 ? -16.641 6.664 -1.964 1 69.44 191 ILE A C 1
ATOM 1539 O O . ILE A 1 191 ? -17.031 5.496 -2.066 1 69.44 191 ILE A O 1
ATOM 1543 N N . SER A 1 192 ? -15.711 7.117 -2.613 1 65.69 192 SER A N 1
ATOM 1544 C CA . SER A 1 192 ? -15.008 6.297 -3.596 1 65.69 192 SER A CA 1
ATOM 1545 C C . SER A 1 192 ? -14.344 5.09 -2.936 1 65.69 192 SER A C 1
ATOM 1547 O O . SER A 1 192 ? -14.383 3.982 -3.473 1 65.69 192 SER A O 1
ATOM 1549 N N . ARG A 1 193 ? -13.836 5.316 -1.828 1 64.69 193 ARG A N 1
ATOM 1550 C CA . ARG A 1 193 ? -13.156 4.254 -1.096 1 64.69 193 ARG A CA 1
ATOM 1551 C C . ARG A 1 193 ? -14.156 3.225 -0.571 1 64.69 193 ARG A C 1
ATOM 1553 O O . ARG A 1 193 ? -13.93 2.018 -0.682 1 64.69 193 ARG A O 1
ATOM 1560 N N . ILE A 1 194 ? -15.234 3.65 -0.014 1 66.12 194 ILE A N 1
ATOM 1561 C CA . ILE A 1 194 ? -16.281 2.795 0.539 1 66.12 194 ILE A CA 1
ATOM 1562 C C . ILE A 1 194 ? -16.844 1.902 -0.56 1 66.12 194 ILE A C 1
ATOM 1564 O O . ILE A 1 194 ? -17.078 0.711 -0.342 1 66.12 194 ILE A O 1
ATOM 1568 N N . LYS A 1 195 ? -16.969 2.465 -1.688 1 65.06 195 LYS A N 1
ATOM 1569 C CA . LYS A 1 195 ? -17.5 1.712 -2.818 1 65.06 195 LYS A CA 1
ATOM 1570 C C . LYS A 1 195 ? -16.484 0.69 -3.328 1 65.06 195 LYS A C 1
ATOM 1572 O O . LYS A 1 195 ? -16.844 -0.462 -3.59 1 65.06 195 LYS A O 1
ATOM 1577 N N . ARG A 1 196 ? -15.32 1.101 -3.395 1 58.56 196 ARG A N 1
ATOM 1578 C CA . ARG A 1 196 ? -14.25 0.279 -3.957 1 58.56 196 ARG A CA 1
ATOM 1579 C C . ARG A 1 196 ? -14.031 -0.979 -3.125 1 58.56 196 ARG A C 1
ATOM 1581 O O . ARG A 1 196 ? -13.789 -2.057 -3.672 1 58.56 196 ARG A O 1
ATOM 1588 N N . TYR A 1 197 ? -14.211 -0.84 -1.78 1 61.28 197 TYR A N 1
ATOM 1589 C CA . TYR A 1 197 ? -13.883 -1.951 -0.896 1 61.28 197 TYR A CA 1
ATOM 1590 C C . TYR A 1 197 ? -15.133 -2.502 -0.22 1 61.28 197 TYR A C 1
ATOM 1592 O O . TYR A 1 197 ? -15.039 -3.389 0.634 1 61.28 197 TYR A O 1
ATOM 1600 N N . ALA A 1 198 ? -16.234 -1.976 -0.648 1 64.44 198 ALA A N 1
ATOM 1601 C CA . ALA A 1 198 ? -17.5 -2.357 -0.015 1 64.44 198 ALA A CA 1
ATOM 1602 C C . ALA A 1 198 ? -17.391 -2.303 1.506 1 64.44 198 ALA A C 1
ATOM 1604 O O . ALA A 1 198 ? -17.828 -3.225 2.199 1 64.44 198 ALA A O 1
ATOM 1605 N N . SER A 1 199 ? -16.703 -1.202 1.938 1 67 199 SER A N 1
ATOM 1606 C CA . SER A 1 199 ? -16.484 -1.043 3.369 1 67 199 SER A CA 1
ATOM 1607 C C . SER A 1 199 ? -17.766 -0.67 4.098 1 67 199 SER A C 1
ATOM 1609 O O . SER A 1 199 ? -18.531 0.186 3.635 1 67 199 SER A O 1
ATOM 1611 N N . PRO A 1 200 ? -18.078 -1.36 5.168 1 75.81 200 PRO A N 1
ATOM 1612 C CA . PRO A 1 200 ? -19.203 -0.879 5.984 1 75.81 200 PRO A CA 1
ATOM 1613 C C . PRO A 1 200 ? -18.938 0.494 6.598 1 75.81 200 PRO A C 1
ATOM 1615 O O . PRO A 1 200 ? -17.797 0.799 6.973 1 75.81 200 PRO A O 1
ATOM 1618 N N . ALA A 1 201 ? -19.984 1.332 6.547 1 83.12 201 ALA A N 1
ATOM 1619 C CA . ALA A 1 201 ? -19.891 2.672 7.125 1 83.12 201 ALA A CA 1
ATOM 1620 C C . ALA A 1 201 ? -21.219 3.107 7.719 1 83.12 201 ALA A C 1
ATOM 1622 O O . ALA A 1 201 ? -22.266 2.578 7.352 1 83.12 201 ALA A O 1
ATOM 1623 N N . SER A 1 202 ? -21.156 3.928 8.688 1 90.81 202 SER A N 1
ATOM 1624 C CA . SER A 1 202 ? -22.344 4.496 9.32 1 90.81 202 SER A CA 1
ATOM 1625 C C . SER A 1 202 ? -22.234 6.016 9.422 1 90.81 202 SER A C 1
ATOM 1627 O O . SER A 1 202 ? -21.156 6.555 9.664 1 90.81 202 SER A O 1
ATOM 1629 N N . LEU A 1 203 ? -23.406 6.648 9.188 1 93.25 203 LEU A N 1
ATOM 1630 C CA . LEU A 1 203 ? -23.484 8.102 9.281 1 93.25 203 LEU A CA 1
ATOM 1631 C C . LEU A 1 203 ? -24.312 8.523 10.492 1 93.25 203 LEU A C 1
ATOM 1633 O O . LEU A 1 203 ? -25.344 7.922 10.789 1 93.25 203 LEU A O 1
ATOM 1637 N N . PHE A 1 204 ? -23.766 9.516 11.195 1 95.12 204 PHE A N 1
ATOM 1638 C CA . PHE A 1 204 ? -24.453 10.125 12.336 1 95.12 204 PHE A CA 1
ATOM 1639 C C . PHE A 1 204 ? -24.766 11.586 12.055 1 95.12 204 PHE A C 1
ATOM 1641 O O . PHE A 1 204 ? -23.922 12.32 11.523 1 95.12 204 PHE A O 1
ATOM 1648 N N . VAL A 1 205 ? -25.969 11.953 12.297 1 95.25 205 VAL A N 1
ATOM 1649 C CA . VAL A 1 205 ? -26.359 13.359 12.32 1 95.25 205 VAL A CA 1
ATOM 1650 C C . VAL A 1 205 ? -26.781 13.758 13.727 1 95.25 205 VAL A C 1
ATOM 1652 O O . VAL A 1 205 ? -27.594 13.07 14.359 1 95.25 205 VAL A O 1
ATOM 1655 N N . ILE A 1 206 ? -26.188 14.805 14.219 1 95.62 206 ILE A N 1
ATOM 1656 C CA . ILE A 1 206 ? -26.391 15.234 15.602 1 95.62 206 ILE A CA 1
ATOM 1657 C C . ILE A 1 206 ? -26.875 16.688 15.625 1 95.62 206 ILE A C 1
ATOM 1659 O O . ILE A 1 206 ? -26.312 17.531 14.922 1 95.62 206 ILE A O 1
ATOM 1663 N N . ASP A 1 207 ? -27.859 16.922 16.312 1 94.69 207 ASP A N 1
ATOM 1664 C CA . ASP A 1 207 ? -28.359 18.281 16.547 1 94.69 207 ASP A CA 1
ATOM 1665 C C . ASP A 1 207 ? -28.391 18.609 18.031 1 94.69 207 ASP A C 1
ATOM 1667 O O . ASP A 1 207 ? -28.859 17.812 18.844 1 94.69 207 ASP A O 1
ATOM 1671 N N . LEU A 1 208 ? -27.812 19.75 18.438 1 93.5 208 LEU A N 1
ATOM 1672 C CA . LEU A 1 208 ? -27.875 20.203 19.828 1 93.5 208 LEU A CA 1
ATOM 1673 C C . LEU A 1 208 ? -29.234 20.781 20.156 1 93.5 208 LEU A C 1
ATOM 1675 O O . LEU A 1 208 ? -29.672 21.766 19.547 1 93.5 208 LEU A O 1
ATOM 1679 N N . ASP A 1 209 ? -29.688 20.109 21.172 1 87.56 209 ASP A N 1
ATOM 1680 C CA . ASP A 1 209 ? -31.016 20.562 21.562 1 87.56 209 ASP A CA 1
ATOM 1681 C C . ASP A 1 209 ? -30.938 21.875 22.359 1 87.56 209 ASP A C 1
ATOM 1683 O O . ASP A 1 209 ? -30.016 22.062 23.156 1 87.56 209 ASP A O 1
ATOM 1687 N N . ASN A 1 210 ? -31.703 22.875 22.172 1 81.12 210 ASN A N 1
ATOM 1688 C CA . ASN A 1 210 ? -31.969 24.047 23 1 81.12 210 ASN A CA 1
ATOM 1689 C C . ASN A 1 210 ? -30.812 25.047 22.906 1 81.12 210 ASN A C 1
ATOM 1691 O O . ASN A 1 210 ? -30.547 25.781 23.875 1 81.12 210 ASN A O 1
ATOM 1695 N N . LEU A 1 211 ? -30 24.984 21.875 1 87.5 211 LEU A N 1
ATOM 1696 C CA . LEU A 1 211 ? -28.906 25.953 21.75 1 87.5 211 LEU A CA 1
ATOM 1697 C C . LEU A 1 211 ? -29.422 27.375 21.766 1 87.5 211 LEU A C 1
ATOM 1699 O O . LEU A 1 211 ? -28.828 28.266 22.391 1 87.5 211 LEU A O 1
ATOM 1703 N N . LYS A 1 212 ? -30.469 27.547 21.062 1 81.38 212 LYS A N 1
ATOM 1704 C CA . LYS A 1 212 ? -31.062 28.875 21.031 1 81.38 212 LYS A CA 1
ATOM 1705 C C . LYS A 1 212 ? -31.438 29.344 22.438 1 81.38 212 LYS A C 1
ATOM 1707 O O . LYS A 1 212 ? -31.203 30.5 22.812 1 81.38 212 LYS A O 1
ATOM 1712 N N . GLN A 1 213 ? -32 28.516 23.203 1 82.44 213 GLN A N 1
ATOM 1713 C CA . GLN A 1 213 ? -32.375 28.844 24.578 1 82.44 213 GLN A CA 1
ATOM 1714 C C . GLN A 1 213 ? -31.156 29.203 25.406 1 82.44 213 GLN A C 1
ATOM 1716 O O . GLN A 1 213 ? -31.203 30.125 26.219 1 82.44 213 GLN A O 1
ATOM 1721 N N . VAL A 1 214 ? -30.109 28.469 25.281 1 85.25 214 VAL A N 1
ATOM 1722 C CA . VAL A 1 214 ? -28.859 28.719 25.984 1 85.25 214 VAL A CA 1
ATOM 1723 C C . VAL A 1 214 ? -28.312 30.078 25.594 1 85.25 214 VAL A C 1
ATOM 1725 O O . VAL A 1 214 ? -27.906 30.859 26.453 1 85.25 214 VAL A O 1
ATOM 1728 N N . ASN A 1 215 ? -28.359 30.391 24.328 1 82.25 215 ASN A N 1
ATOM 1729 C CA . ASN A 1 215 ? -27.906 31.703 23.844 1 82.25 215 ASN A CA 1
ATOM 1730 C C . ASN A 1 215 ? -28.75 32.812 24.422 1 82.25 215 ASN A C 1
ATOM 1732 O O . ASN A 1 215 ? -28.219 33.844 24.859 1 82.25 215 ASN A O 1
ATOM 1736 N N . ASP A 1 216 ? -30.031 32.594 24.422 1 83 216 ASP A N 1
ATOM 1737 C CA . ASP A 1 216 ? -30.984 33.625 24.891 1 83 216 ASP A CA 1
ATOM 1738 C C . ASP A 1 216 ? -30.828 33.875 26.391 1 83 216 ASP A C 1
ATOM 1740 O O . ASP A 1 216 ? -30.891 35 26.844 1 83 216 ASP A O 1
ATOM 1744 N N . ARG A 1 217 ? -30.609 32.844 27.094 1 86.56 217 ARG A N 1
ATOM 1745 C CA . ARG A 1 217 ? -30.578 32.938 28.547 1 86.56 217 ARG A CA 1
ATOM 1746 C C . ARG A 1 217 ? -29.203 33.344 29.031 1 86.56 217 ARG A C 1
ATOM 1748 O O . ARG A 1 217 ? -29.094 34.094 30 1 86.56 217 ARG A O 1
ATOM 1755 N N . GLU A 1 218 ? -28.188 32.875 28.438 1 87.31 218 GLU A N 1
ATOM 1756 C CA . GLU A 1 218 ? -26.859 33 29.047 1 87.31 218 GLU A CA 1
ATOM 1757 C C . GLU A 1 218 ? -25.891 33.719 28.109 1 87.31 218 GLU A C 1
ATOM 1759 O O . GLU A 1 218 ? -24.75 33.969 28.484 1 87.31 218 GLU A O 1
ATOM 1764 N N . GLY A 1 219 ? -26.328 34.031 26.938 1 82.94 219 GLY A N 1
ATOM 1765 C CA . GLY A 1 219 ? -25.5 34.781 26 1 82.94 219 GLY A CA 1
ATOM 1766 C C . GLY A 1 219 ? -24.781 33.906 25 1 82.94 219 GLY A C 1
ATOM 1767 O O . GLY A 1 219 ? -24.703 32.688 25.172 1 82.94 219 GLY A O 1
ATOM 1768 N N . HIS A 1 220 ? -24.141 34.531 23.938 1 82.75 220 HIS A N 1
ATOM 1769 C CA . HIS A 1 220 ? -23.531 33.812 22.812 1 82.75 220 HIS A CA 1
ATOM 1770 C C . HIS A 1 220 ? -22.234 33.156 23.25 1 82.75 220 HIS A C 1
ATOM 1772 O O . HIS A 1 220 ? -21.875 32.094 22.703 1 82.75 220 HIS A O 1
ATOM 1778 N N . ASN A 1 221 ? -21.641 33.719 24.156 1 86.62 221 ASN A N 1
ATOM 1779 C CA . ASN A 1 221 ? -20.406 33.094 24.641 1 86.62 221 ASN A CA 1
ATOM 1780 C C . ASN A 1 221 ? -20.672 31.75 25.297 1 86.62 221 ASN A C 1
ATOM 1782 O O . ASN A 1 221 ? -19.875 30.812 25.141 1 86.62 221 ASN A O 1
ATOM 1786 N N . LYS A 1 222 ? -21.75 31.75 26.031 1 87.56 222 LYS A N 1
ATOM 1787 C CA . LYS A 1 222 ? -22.125 30.484 26.672 1 87.56 222 LYS A CA 1
ATOM 1788 C C . LYS A 1 222 ? -22.578 29.469 25.625 1 87.56 222 LYS A C 1
ATOM 1790 O O . LYS A 1 222 ? -22.359 28.266 25.797 1 87.56 222 LYS A O 1
ATOM 1795 N N . GLY A 1 223 ? -23.234 29.953 24.578 1 89.31 223 GLY A N 1
ATOM 1796 C CA . GLY A 1 223 ? -23.562 29.078 23.453 1 89.31 223 GLY A CA 1
ATOM 1797 C C . GLY A 1 223 ? -22.328 28.484 22.781 1 89.31 223 GLY A C 1
ATOM 1798 O O . GLY A 1 223 ? -22.312 27.297 22.469 1 89.31 223 GLY A O 1
ATOM 1799 N N . ASP A 1 224 ? -21.391 29.328 22.609 1 91.06 224 ASP A N 1
ATOM 1800 C CA . ASP A 1 224 ? -20.125 28.859 22.047 1 91.06 224 ASP A CA 1
ATOM 1801 C C . ASP A 1 224 ? -19.5 27.766 22.922 1 91.06 224 ASP A C 1
ATOM 1803 O O . ASP A 1 224 ? -18.969 26.781 22.406 1 91.06 224 ASP A O 1
ATOM 1807 N N . GLU A 1 225 ? -19.531 28 24.156 1 91.31 225 GLU A N 1
ATOM 1808 C CA . GLU A 1 225 ? -19.016 27 25.094 1 91.31 225 GLU A CA 1
ATOM 1809 C C . GLU A 1 225 ? -19.797 25.688 24.984 1 91.31 225 GLU A C 1
ATOM 1811 O O . GLU A 1 225 ? -19.203 24.609 25.094 1 91.31 225 GLU A O 1
ATOM 1816 N N . TYR A 1 226 ? -21.094 25.859 24.844 1 92.38 226 TYR A N 1
ATOM 1817 C CA . TYR A 1 226 ? -21.984 24.719 24.672 1 92.38 226 TYR A CA 1
ATOM 1818 C C . TYR A 1 226 ? -21.594 23.906 23.438 1 92.38 226 TYR A C 1
ATOM 1820 O O . TYR A 1 226 ? -21.5 22.688 23.5 1 92.38 226 TYR A O 1
ATOM 1828 N N . ILE A 1 227 ? -21.328 24.578 22.391 1 93.69 227 ILE A N 1
ATOM 1829 C CA . ILE A 1 227 ? -20.922 23.969 21.125 1 93.69 227 ILE A CA 1
ATOM 1830 C C . ILE A 1 227 ? -19.578 23.281 21.281 1 93.69 227 ILE A C 1
ATOM 1832 O O . ILE A 1 227 ? -19.375 22.156 20.844 1 93.69 227 ILE A O 1
ATOM 1836 N N . LYS A 1 228 ? -18.641 23.906 21.922 1 94.44 228 LYS A N 1
ATOM 1837 C CA . LYS A 1 228 ? -17.297 23.359 22.141 1 94.44 228 LYS A CA 1
ATOM 1838 C C . LYS A 1 228 ? -17.359 22.094 22.984 1 94.44 228 LYS A C 1
ATOM 1840 O O . LYS A 1 228 ? -16.656 21.125 22.703 1 94.44 228 LYS A O 1
ATOM 1845 N N . LYS A 1 229 ? -18.188 22.141 23.984 1 93.5 229 LYS A N 1
ATOM 1846 C CA . LYS A 1 229 ? -18.359 20.969 24.844 1 93.5 229 LYS A CA 1
ATOM 1847 C C . LYS A 1 229 ? -18.906 19.781 24.047 1 93.5 229 LYS A C 1
ATOM 1849 O O . LYS A 1 229 ? -18.5 18.641 24.266 1 93.5 229 LYS A O 1
ATOM 1854 N N . ALA A 1 230 ? -19.828 20.078 23.219 1 94.5 230 ALA A N 1
ATOM 1855 C CA . ALA A 1 230 ? -20.391 19.031 22.375 1 94.5 230 ALA A CA 1
ATOM 1856 C C . ALA A 1 230 ? -19.328 18.438 21.453 1 94.5 230 ALA A C 1
ATOM 1858 O O . ALA A 1 230 ? -19.234 17.219 21.312 1 94.5 230 ALA A O 1
ATOM 1859 N N . ALA A 1 231 ? -18.609 19.312 20.828 1 94.12 231 ALA A N 1
ATOM 1860 C CA . ALA A 1 231 ? -17.547 18.875 19.938 1 94.12 231 ALA A CA 1
ATOM 1861 C C . ALA A 1 231 ? -16.547 17.984 20.656 1 94.12 231 ALA A C 1
ATOM 1863 O O . ALA A 1 231 ? -16.125 16.953 20.141 1 94.12 231 ALA A O 1
ATOM 1864 N N . LEU A 1 232 ? -16.188 18.375 21.828 1 92.12 232 LEU A N 1
ATOM 1865 C CA . LEU A 1 232 ? -15.242 17.594 22.641 1 92.12 232 LEU A CA 1
ATOM 1866 C C . LEU A 1 232 ? -15.82 16.234 23 1 92.12 232 LEU A C 1
ATOM 1868 O O . LEU A 1 232 ? -15.109 15.227 22.953 1 92.12 232 LEU A O 1
ATOM 1872 N N . ALA A 1 233 ? -17.047 16.203 23.375 1 92.81 233 ALA A N 1
ATOM 1873 C CA . ALA A 1 233 ? -17.719 14.953 23.688 1 92.81 233 ALA A CA 1
ATOM 1874 C C . ALA A 1 233 ? -17.688 13.992 22.5 1 92.81 233 ALA A C 1
ATOM 1876 O O . ALA A 1 233 ? -17.453 12.797 22.672 1 92.81 233 ALA A O 1
ATOM 1877 N N . ILE A 1 234 ? -17.906 14.516 21.328 1 93.5 234 ILE A N 1
ATOM 1878 C CA . ILE A 1 234 ? -17.891 13.711 20.109 1 93.5 234 ILE A CA 1
ATOM 1879 C C . ILE A 1 234 ? -16.484 13.188 19.859 1 93.5 234 ILE A C 1
ATOM 1881 O O . ILE A 1 234 ? -16.297 12.016 19.531 1 93.5 234 ILE A O 1
ATOM 1885 N N . GLN A 1 235 ? -15.516 14.008 20.047 1 89.38 235 GLN A N 1
ATOM 1886 C CA . GLN A 1 235 ? -14.125 13.68 19.766 1 89.38 235 GLN A CA 1
ATOM 1887 C C . GLN A 1 235 ? -13.625 12.57 20.688 1 89.38 235 GLN A C 1
ATOM 1889 O O . GLN A 1 235 ? -12.75 11.789 20.312 1 89.38 235 GLN A O 1
ATOM 1894 N N . THR A 1 236 ? -14.203 12.477 21.875 1 85 236 THR A N 1
ATOM 1895 C CA . THR A 1 236 ? -13.797 11.453 22.828 1 85 236 THR A CA 1
ATOM 1896 C C . THR A 1 236 ? -14.227 10.07 22.359 1 85 236 THR A C 1
ATOM 1898 O O . THR A 1 236 ? -13.648 9.062 22.766 1 85 236 THR A O 1
ATOM 1901 N N . ILE A 1 237 ? -15.172 10.039 21.469 1 84.81 237 ILE A N 1
ATOM 1902 C CA . ILE A 1 237 ? -15.742 8.766 21.031 1 84.81 237 ILE A CA 1
ATOM 1903 C C . ILE A 1 237 ? -15.195 8.414 19.641 1 84.81 237 ILE A C 1
ATOM 1905 O O . ILE A 1 237 ? -15.109 7.238 19.281 1 84.81 237 ILE A O 1
ATOM 1909 N N . MET A 1 238 ? -14.773 9.352 18.953 1 79 238 MET A N 1
ATOM 1910 C CA . MET A 1 238 ? -14.367 9.188 17.562 1 79 238 MET A CA 1
ATOM 1911 C C . MET A 1 238 ? -12.977 8.57 17.469 1 79 238 MET A C 1
ATOM 1913 O O . MET A 1 238 ? -12.141 8.781 18.359 1 79 238 MET A O 1
ATOM 1917 N N . ARG A 1 239 ? -12.828 7.824 16.391 1 71.06 239 ARG A N 1
ATOM 1918 C CA . ARG A 1 239 ? -11.508 7.301 16.047 1 71.06 239 ARG A CA 1
ATOM 1919 C C . ARG A 1 239 ? -10.812 8.188 15.023 1 71.06 239 ARG A C 1
ATOM 1921 O O . ARG A 1 239 ? -11.438 9.07 14.438 1 71.06 239 ARG A O 1
ATOM 1928 N N . GLU A 1 240 ? -9.562 7.93 14.867 1 67.06 240 GLU A N 1
ATOM 1929 C CA . GLU A 1 240 ? -8.742 8.719 13.953 1 67.06 240 GLU A CA 1
ATOM 1930 C C . GLU A 1 240 ? -9.242 8.586 12.516 1 67.06 240 GLU A C 1
ATOM 1932 O O . GLU A 1 240 ? -9.156 9.539 11.734 1 67.06 240 GLU A O 1
ATOM 1937 N N . GLU A 1 241 ? -9.828 7.449 12.156 1 69.56 241 GLU A N 1
ATOM 1938 C CA . GLU A 1 241 ? -10.234 7.199 10.781 1 69.56 241 GLU A CA 1
ATOM 1939 C C . GLU A 1 241 ? -11.617 7.785 10.492 1 69.56 241 GLU A C 1
ATOM 1941 O O . GLU A 1 241 ? -12.016 7.902 9.336 1 69.56 241 GLU A O 1
ATOM 1946 N N . ASP A 1 242 ? -12.344 8.18 11.547 1 82.88 242 ASP A N 1
ATOM 1947 C CA . ASP A 1 242 ? -13.688 8.727 11.375 1 82.88 242 ASP A CA 1
ATOM 1948 C C . ASP A 1 242 ? -13.633 10.188 10.93 1 82.88 242 ASP A C 1
ATOM 1950 O O . ASP A 1 242 ? -12.617 10.867 11.125 1 82.88 242 ASP A O 1
ATOM 1954 N N . VAL A 1 243 ? -14.719 10.602 10.227 1 86.06 243 VAL A N 1
ATOM 1955 C CA . VAL A 1 243 ? -14.852 11.984 9.789 1 86.06 243 VAL A CA 1
ATOM 1956 C C . VAL A 1 243 ? -15.922 12.688 10.625 1 86.06 243 VAL A C 1
ATOM 1958 O O . VAL A 1 243 ? -17.062 12.219 10.703 1 86.06 243 VAL A O 1
ATOM 1961 N N . VAL A 1 244 ? -15.562 13.758 11.289 1 92.12 244 VAL A N 1
ATOM 1962 C CA . VAL A 1 244 ? -16.516 14.516 12.094 1 92.12 244 VAL A CA 1
ATOM 1963 C C . VAL A 1 244 ? -16.469 15.992 11.688 1 92.12 244 VAL A C 1
ATOM 1965 O O . VAL A 1 244 ? -15.398 16.531 11.414 1 92.12 244 VAL A O 1
ATOM 1968 N N . ALA A 1 245 ? -17.672 16.594 11.625 1 92.44 245 ALA A N 1
ATOM 1969 C CA . ALA A 1 245 ? -17.75 17.984 11.211 1 92.44 245 ALA A CA 1
ATOM 1970 C C . ALA A 1 245 ? -18.906 18.703 11.914 1 92.44 245 ALA A C 1
ATOM 1972 O O . ALA A 1 245 ? -19.875 18.078 12.336 1 92.44 245 ALA A O 1
ATOM 1973 N N . ARG A 1 246 ? -18.703 19.953 12.133 1 94.25 246 ARG A N 1
ATOM 1974 C CA . ARG A 1 246 ? -19.812 20.859 12.422 1 94.25 246 ARG A CA 1
ATOM 1975 C C . ARG A 1 246 ? -20.406 21.438 11.141 1 94.25 246 ARG A C 1
ATOM 1977 O O . ARG A 1 246 ? -19.797 22.312 10.516 1 94.25 246 ARG A O 1
ATOM 1984 N N . ILE A 1 247 ? -21.578 20.906 10.781 1 91.44 247 ILE A N 1
ATOM 1985 C CA . ILE A 1 247 ? -22.062 21.188 9.438 1 91.44 247 ILE A CA 1
ATOM 1986 C C . ILE A 1 247 ? -23.078 22.328 9.492 1 91.44 247 ILE A C 1
ATOM 1988 O O . ILE A 1 247 ? -23.547 22.797 8.461 1 91.44 247 ILE A O 1
ATOM 1992 N N . GLY A 1 248 ? -23.453 22.781 10.609 1 85.31 248 GLY A N 1
ATOM 1993 C CA . GLY A 1 248 ? -24.344 23.906 10.891 1 85.31 248 GLY A CA 1
ATOM 1994 C C . GLY A 1 248 ? -24.062 24.562 12.227 1 85.31 248 GLY A C 1
ATOM 1995 O O . GLY A 1 248 ? -23.078 24.234 12.898 1 85.31 248 GLY A O 1
ATOM 1996 N N . GLY A 1 249 ? -24.828 25.516 12.539 1 85.75 249 GLY A N 1
ATOM 1997 C CA . GLY A 1 249 ? -24.672 26.188 13.82 1 85.75 249 GLY A CA 1
ATOM 1998 C C . GLY A 1 249 ? -24.719 25.234 15 1 85.75 249 GLY A C 1
ATOM 1999 O O . GLY A 1 249 ? -23.828 25.281 15.867 1 85.75 249 GLY A O 1
ATOM 2000 N N . ASP A 1 250 ? -25.734 24.359 15.008 1 92.19 250 ASP A N 1
ATOM 2001 C CA . ASP A 1 250 ? -25.906 23.406 16.094 1 92.19 250 ASP A CA 1
ATOM 2002 C C . ASP A 1 250 ? -25.906 21.969 15.578 1 92.19 250 ASP A C 1
ATOM 2004 O O . ASP A 1 250 ? -26.344 21.047 16.281 1 92.19 250 ASP A O 1
ATOM 2008 N N . GLU A 1 251 ? -25.453 21.844 14.406 1 94.38 251 GLU A N 1
ATOM 2009 C CA . GLU A 1 251 ? -25.531 20.531 13.766 1 94.38 251 GLU A CA 1
ATOM 2010 C C . GLU A 1 251 ? -24.156 19.953 13.516 1 94.38 251 GLU A C 1
ATOM 2012 O O . GLU A 1 251 ? -23.234 20.656 13.078 1 94.38 251 GLU A O 1
ATOM 2017 N N . PHE A 1 252 ? -24.016 18.688 13.898 1 96.38 252 PHE A N 1
ATOM 2018 C CA . PHE A 1 252 ? -22.797 17.922 13.648 1 96.38 252 PHE A CA 1
ATOM 2019 C C . PHE A 1 252 ? -23.078 16.688 12.797 1 96.38 252 PHE A C 1
ATOM 2021 O O . PHE A 1 252 ? -24.203 16.188 12.789 1 96.38 252 PHE A O 1
ATOM 2028 N N . ALA A 1 253 ? -22.109 16.312 12.031 1 95.19 253 ALA A N 1
ATOM 2029 C CA . ALA A 1 253 ? -22.156 15.062 11.273 1 95.19 253 ALA A CA 1
ATOM 2030 C C . ALA A 1 253 ? -20.906 14.227 11.508 1 95.19 253 ALA A C 1
ATOM 2032 O O . ALA A 1 253 ? -19.812 14.766 11.742 1 95.19 253 ALA A O 1
ATOM 2033 N N . MET A 1 254 ? -21.078 12.93 11.508 1 94 254 MET A N 1
ATOM 2034 C CA . MET A 1 254 ? -19.969 12 11.695 1 94 254 MET A CA 1
ATOM 2035 C C . MET A 1 254 ? -20.109 10.805 10.758 1 94 254 MET A C 1
ATOM 2037 O O . MET A 1 254 ? -21.188 10.234 10.617 1 94 254 MET A O 1
ATOM 2041 N N . LEU A 1 255 ? -19.047 10.562 10.094 1 91.19 255 LEU A N 1
ATOM 2042 C CA . LEU A 1 255 ? -18.938 9.336 9.305 1 91.19 255 LEU A CA 1
ATOM 2043 C C . LEU A 1 255 ? -17.984 8.344 9.977 1 91.19 255 LEU A C 1
ATOM 2045 O O . LEU A 1 255 ? -16.781 8.609 10.094 1 91.19 255 LEU A O 1
ATOM 2049 N N . ALA A 1 256 ? -18.547 7.246 10.453 1 88.44 256 ALA A N 1
ATOM 2050 C CA . ALA A 1 256 ? -17.75 6.164 11.023 1 88.44 256 ALA A CA 1
ATOM 2051 C C . ALA A 1 256 ? -17.375 5.145 9.953 1 88.44 256 ALA A C 1
ATOM 2053 O O . ALA A 1 256 ? -18.234 4.488 9.375 1 88.44 256 ALA A O 1
ATOM 2054 N N . ILE A 1 257 ? -16.141 5.109 9.766 1 79.5 257 ILE A N 1
ATOM 2055 C CA . ILE A 1 257 ? -15.625 4.242 8.711 1 79.5 257 ILE A CA 1
ATOM 2056 C C . ILE A 1 257 ? -15.391 2.84 9.266 1 79.5 257 ILE A C 1
ATOM 2058 O O . ILE A 1 257 ? -15.008 2.684 10.43 1 79.5 257 ILE A O 1
ATOM 2062 N N . GLU A 1 258 ? -15.648 1.743 8.391 1 75.75 258 GLU A N 1
ATOM 2063 C CA . GLU A 1 258 ? -15.516 0.344 8.789 1 75.75 258 GLU A CA 1
ATOM 2064 C C . GLU A 1 258 ? -16.344 0.05 10.039 1 75.75 258 GLU A C 1
ATOM 2066 O O . GLU A 1 258 ? -15.844 -0.518 11.008 1 75.75 258 GLU A O 1
ATOM 2071 N N . CYS A 1 259 ? -17.531 0.608 10.031 1 79.25 259 CYS A N 1
ATOM 2072 C CA . CYS A 1 259 ? -18.453 0.515 11.164 1 79.25 259 CYS A CA 1
ATOM 2073 C C . CYS A 1 259 ? -19.688 -0.297 10.805 1 79.25 259 CYS A C 1
ATOM 2075 O O . CYS A 1 259 ? -20.453 0.083 9.914 1 79.25 259 CYS A O 1
ATOM 2077 N N . SER A 1 260 ? -19.75 -1.421 11.531 1 76.12 260 SER A N 1
ATOM 2078 C CA . SER A 1 260 ? -20.938 -2.262 11.344 1 76.12 260 SER A CA 1
ATOM 2079 C C . SER A 1 260 ? -22.172 -1.643 12 1 76.12 260 SER A C 1
ATOM 2081 O O . SER A 1 260 ? -22.062 -0.618 12.672 1 76.12 260 SER A O 1
ATOM 2083 N N . GLN A 1 261 ? -23.312 -2.281 11.703 1 81.56 261 GLN A N 1
ATOM 2084 C CA . GLN A 1 261 ? -24.531 -1.819 12.344 1 81.56 261 GLN A CA 1
ATOM 2085 C C . GLN A 1 261 ? -24.422 -1.882 13.859 1 81.56 261 GLN A C 1
ATOM 2087 O O . GLN A 1 261 ? -24.812 -0.948 14.562 1 81.56 261 GLN A O 1
ATOM 2092 N N . LYS A 1 262 ? -23.859 -2.934 14.297 1 80.94 262 LYS A N 1
ATOM 2093 C CA . LYS A 1 262 ? -23.672 -3.084 15.742 1 80.94 262 LYS A CA 1
ATOM 2094 C C . LYS A 1 262 ? -22.703 -2.037 16.281 1 80.94 262 LYS A C 1
ATOM 2096 O O . LYS A 1 262 ? -22.922 -1.482 17.359 1 80.94 262 LYS A O 1
ATOM 2101 N N . GLY A 1 263 ? -21.688 -1.855 15.516 1 83.25 263 GLY A N 1
ATOM 2102 C CA . GLY A 1 263 ? -20.734 -0.826 15.906 1 83.25 263 GLY A CA 1
ATOM 2103 C C . GLY A 1 263 ? -21.344 0.558 15.984 1 83.25 263 GLY A C 1
ATOM 2104 O O . GLY A 1 263 ? -21.062 1.325 16.906 1 83.25 263 GLY A O 1
ATOM 2105 N N . ALA A 1 264 ? -22.266 0.791 15.062 1 89.69 264 ALA A N 1
ATOM 2106 C CA . ALA A 1 264 ? -22.922 2.094 15 1 89.69 264 ALA A CA 1
ATOM 2107 C C . ALA A 1 264 ? -23.828 2.305 16.219 1 89.69 264 ALA A C 1
ATOM 2109 O O . ALA A 1 264 ? -23.875 3.402 16.781 1 89.69 264 ALA A O 1
ATOM 2110 N N . GLU A 1 265 ? -24.5 1.273 16.562 1 89.25 265 GLU A N 1
ATOM 2111 C CA . GLU A 1 265 ? -25.375 1.346 17.734 1 89.25 265 GLU A CA 1
ATOM 2112 C C . GLU A 1 265 ? -24.562 1.632 19 1 89.25 265 GLU A C 1
ATOM 2114 O O . GLU A 1 265 ? -24.969 2.451 19.828 1 89.25 265 GLU A O 1
ATOM 2119 N N . ALA A 1 266 ? -23.5 0.997 19.078 1 89.94 266 ALA A N 1
ATOM 2120 C CA . ALA A 1 266 ? -22.625 1.195 20.219 1 89.94 266 ALA A CA 1
ATOM 2121 C C . ALA A 1 266 ? -22.094 2.627 20.281 1 89.94 266 ALA A C 1
ATOM 2123 O O . ALA A 1 266 ? -22.062 3.24 21.344 1 89.94 266 ALA A O 1
ATOM 2124 N N . ILE A 1 267 ? -21.719 3.104 19.156 1 90.69 267 ILE A N 1
ATOM 2125 C CA . ILE A 1 267 ? -21.219 4.473 19.078 1 90.69 267 ILE A CA 1
ATOM 2126 C C . ILE A 1 267 ? -22.328 5.449 19.453 1 90.69 267 ILE A C 1
ATOM 2128 O O . ILE A 1 267 ? -22.078 6.422 20.172 1 90.69 267 ILE A O 1
ATOM 2132 N N . GLY A 1 268 ? -23.531 5.199 18.953 1 92.81 268 GLY A N 1
ATOM 2133 C CA . GLY A 1 268 ? -24.672 6.039 19.312 1 92.81 268 GLY A CA 1
ATOM 2134 C C . GLY A 1 268 ? -24.906 6.113 20.812 1 92.81 268 GLY A C 1
ATOM 2135 O O . GLY A 1 268 ? -25.141 7.195 21.344 1 92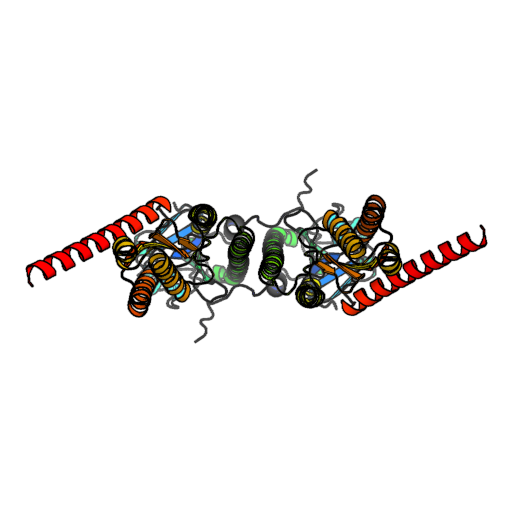.81 268 GLY A O 1
ATOM 2136 N N . GLU A 1 269 ? -24.781 5.004 21.422 1 91.88 269 GLU A N 1
ATOM 2137 C CA . GLU A 1 269 ? -24.969 4.941 22.859 1 91.88 269 GLU A CA 1
ATOM 2138 C C . GLU A 1 269 ? -23.859 5.691 23.594 1 91.88 269 GLU A C 1
ATOM 2140 O O . GLU A 1 269 ? -24.125 6.434 24.531 1 91.88 269 GLU A O 1
ATOM 2145 N N . LYS A 1 270 ? -22.703 5.5 23.156 1 93.62 270 LYS A N 1
ATOM 2146 C CA . LYS A 1 270 ? -21.562 6.18 23.766 1 93.62 270 LYS A CA 1
ATOM 2147 C C . LYS A 1 270 ? -21.672 7.691 23.609 1 93.62 270 LYS A C 1
ATOM 2149 O O . LYS A 1 270 ? -21.297 8.445 24.516 1 93.62 270 LYS A O 1
ATOM 2154 N N . LEU A 1 271 ? -22.156 8.047 22.484 1 93.88 271 LEU A N 1
ATOM 2155 C CA . LEU A 1 271 ? -22.359 9.469 22.234 1 93.88 271 LEU A CA 1
ATOM 2156 C C . LEU A 1 271 ? -23.391 10.039 23.203 1 93.88 271 LEU A C 1
ATOM 2158 O O . LEU A 1 271 ? -23.188 11.102 23.781 1 93.88 271 LEU A O 1
ATOM 2162 N N . SER A 1 272 ? -24.484 9.344 23.359 1 93.44 272 SER A N 1
ATOM 2163 C CA . SER A 1 272 ? -25.531 9.773 24.266 1 93.44 272 SER A CA 1
ATOM 2164 C C . SER A 1 272 ? -25 9.914 25.688 1 93.44 272 SER A C 1
ATOM 2166 O O . SER A 1 272 ? -25.312 10.891 26.391 1 93.44 272 SER A O 1
ATOM 2168 N N . GLU A 1 273 ? -24.219 8.961 26.047 1 93.25 273 GLU A N 1
ATOM 2169 C CA . GLU A 1 273 ? -23.641 8.984 27.375 1 93.25 273 GLU A CA 1
ATOM 2170 C C . GLU A 1 273 ? -22.672 10.156 27.547 1 93.25 273 GLU A C 1
ATOM 2172 O O . GLU A 1 273 ? -22.656 10.828 28.578 1 93.25 273 GLU A O 1
ATOM 2177 N N . ALA A 1 274 ? -21.891 10.352 26.578 1 93.75 274 ALA A N 1
ATOM 2178 C CA . ALA A 1 274 ? -20.922 11.445 26.609 1 93.75 274 ALA A CA 1
ATOM 2179 C C . ALA A 1 274 ? -21.625 12.797 26.688 1 93.75 274 ALA A C 1
ATOM 2181 O O . ALA A 1 274 ? -21.188 13.688 27.406 1 93.75 274 ALA A O 1
ATOM 2182 N N . PHE A 1 275 ? -22.672 12.961 25.969 1 94.31 275 PHE A N 1
ATOM 2183 C CA . PHE A 1 275 ? -23.438 14.195 26 1 94.31 275 PHE A CA 1
ATOM 2184 C C . PHE A 1 275 ? -24.094 14.398 27.359 1 94.31 275 PHE A C 1
ATOM 2186 O O . PHE A 1 275 ? -24.094 15.516 27.891 1 94.31 275 PHE A O 1
ATOM 2193 N N . ALA A 1 276 ? -24.562 13.312 27.891 1 92.69 276 ALA A N 1
ATOM 2194 C CA . ALA A 1 276 ? -25.188 13.398 29.219 1 92.69 276 ALA A CA 1
ATOM 2195 C C . ALA A 1 276 ? -24.156 13.828 30.266 1 92.69 276 ALA A C 1
ATOM 2197 O O . ALA A 1 276 ? -24.453 14.68 31.109 1 92.69 276 ALA A O 1
ATOM 2198 N N . LYS A 1 277 ? -23.047 13.266 30.188 1 92.81 277 LYS A N 1
ATOM 2199 C CA . LYS A 1 277 ? -21.969 13.594 31.125 1 92.81 277 LYS A CA 1
ATOM 2200 C C . LYS A 1 277 ? -21.547 15.055 31 1 92.81 277 LYS A C 1
ATOM 2202 O O . LYS A 1 277 ? -21.156 15.68 31.984 1 92.81 277 LYS A O 1
ATOM 2207 N N . ALA A 1 278 ? -21.719 15.57 29.828 1 92.56 278 ALA A N 1
ATOM 2208 C CA . ALA A 1 278 ? -21.312 16.953 29.562 1 92.56 278 ALA A CA 1
ATOM 2209 C C . ALA A 1 278 ? -22.5 17.906 29.75 1 92.56 278 ALA A C 1
ATOM 2211 O O . ALA A 1 278 ? -22.391 19.094 29.453 1 92.56 278 ALA A O 1
ATOM 2212 N N . ASP A 1 279 ? -23.625 17.438 30.219 1 91.69 279 ASP A N 1
ATOM 2213 C CA . ASP A 1 279 ? -24.844 18.219 30.406 1 91.69 279 ASP A CA 1
ATOM 2214 C C . ASP A 1 279 ? -25.297 18.859 29.094 1 91.69 279 ASP A C 1
ATOM 2216 O O . ASP A 1 279 ? -25.609 20.047 29.062 1 91.69 279 ASP A O 1
ATOM 2220 N N . ILE A 1 280 ? -25.203 18.047 28.062 1 92.75 280 ILE A N 1
ATOM 2221 C CA . ILE A 1 280 ? -25.641 18.469 26.734 1 92.75 280 ILE A CA 1
ATOM 2222 C C . ILE A 1 280 ? -26.844 17.641 26.297 1 92.75 280 ILE A C 1
ATOM 2224 O O . ILE A 1 280 ? -26.844 16.422 26.422 1 92.75 280 ILE A O 1
ATOM 2228 N N . GLU A 1 281 ? -27.859 18.312 25.875 1 92.06 281 GLU A N 1
ATOM 2229 C CA . GLU A 1 281 ? -28.984 17.625 25.25 1 92.06 281 GLU A CA 1
ATOM 2230 C C . GLU A 1 281 ? -28.859 17.641 23.734 1 92.06 281 GLU A C 1
ATOM 2232 O O . GLU A 1 281 ? -28.75 18.703 23.125 1 92.06 281 GLU A O 1
ATOM 2237 N N . ALA A 1 282 ? -28.828 16.469 23.234 1 95 282 ALA A N 1
ATOM 2238 C CA . ALA A 1 282 ? -28.656 16.359 21.781 1 95 282 ALA A CA 1
ATOM 2239 C C . ALA A 1 282 ? -29.562 15.266 21.219 1 95 282 ALA A C 1
ATOM 2241 O O . ALA A 1 282 ? -29.922 14.328 21.922 1 95 282 ALA A O 1
ATOM 2242 N N . SER A 1 283 ? -30.016 15.422 20 1 95.44 283 SER A N 1
ATOM 2243 C CA . SER A 1 283 ? -30.688 14.398 19.203 1 95.44 283 SER A CA 1
ATOM 2244 C C . SER A 1 283 ? -29.75 13.773 18.188 1 95.44 283 SER A C 1
ATOM 2246 O O . SER A 1 283 ? -29.031 14.484 17.484 1 95.44 283 SER A O 1
ATOM 2248 N N . ILE A 1 284 ? -29.766 12.422 18.219 1 95.69 284 ILE A N 1
ATOM 2249 C CA . ILE A 1 284 ? -28.812 11.703 17.375 1 95.69 284 ILE A CA 1
ATOM 2250 C C . ILE A 1 284 ? -29.562 10.797 16.406 1 95.69 284 ILE A C 1
ATOM 2252 O O . ILE A 1 284 ? -30.422 10.016 16.812 1 95.69 284 ILE A O 1
ATOM 2256 N N . GLY A 1 285 ? -29.234 10.969 15.117 1 96.19 285 GLY A N 1
ATOM 2257 C CA . GLY A 1 285 ? -29.672 10.039 14.086 1 96.19 285 GLY A CA 1
ATOM 2258 C C . GLY A 1 285 ? -28.547 9.227 13.484 1 96.19 285 GLY A C 1
ATOM 2259 O O . GLY A 1 285 ? -27.484 9.773 13.188 1 96.19 285 GLY A O 1
ATOM 2260 N N . VAL A 1 286 ? -28.859 7.906 13.336 1 94.94 286 VAL A N 1
ATOM 2261 C CA . VAL A 1 286 ? -27.844 7.012 12.797 1 94.94 286 VAL A CA 1
ATOM 2262 C C . VAL A 1 286 ? -28.406 6.238 11.602 1 94.94 286 VAL A C 1
ATOM 2264 O O . VAL A 1 286 ? -29.578 5.855 11.609 1 94.94 286 VAL A O 1
ATOM 2267 N N . ALA A 1 287 ? -27.531 6.137 10.578 1 93.06 287 ALA A N 1
ATOM 2268 C CA . ALA A 1 287 ? -27.859 5.289 9.438 1 93.06 287 ALA A CA 1
ATOM 2269 C C . ALA A 1 287 ? -26.641 4.508 8.953 1 93.06 287 ALA A C 1
ATOM 2271 O O . ALA A 1 287 ? -25.547 5.055 8.875 1 93.06 287 ALA A O 1
ATOM 2272 N N . ASN A 1 288 ? -26.891 3.225 8.734 1 89.19 288 ASN A N 1
ATOM 2273 C CA . ASN A 1 288 ? -25.828 2.389 8.18 1 89.19 288 ASN A CA 1
ATOM 2274 C C . ASN A 1 288 ? -25.797 2.455 6.656 1 89.19 288 ASN A C 1
ATOM 2276 O O . ASN A 1 288 ? -26.859 2.477 6.016 1 89.19 288 ASN A O 1
ATOM 2280 N N . HIS A 1 289 ? -24.609 2.484 6.207 1 82.06 289 HIS A N 1
ATOM 2281 C CA . HIS A 1 289 ? -24.453 2.525 4.758 1 82.06 289 HIS A CA 1
ATOM 2282 C C . HIS A 1 289 ? -24.516 1.127 4.156 1 82.06 289 HIS A C 1
ATOM 2284 O O . HIS A 1 289 ? -23.844 0.206 4.629 1 82.06 289 HIS A O 1
ATOM 2290 N N . HIS A 1 290 ? -25.422 1.007 3.262 1 69.88 290 HIS A N 1
ATOM 2291 C CA . HIS A 1 290 ? -25.531 -0.216 2.473 1 69.88 290 HIS A CA 1
ATOM 2292 C C . HIS A 1 290 ? -24.875 -0.044 1.104 1 69.88 290 HIS A C 1
ATOM 2294 O O . HIS A 1 290 ? -24.969 1.023 0.496 1 69.88 290 HIS A O 1
ATOM 2300 N N . TYR A 1 291 ? -24.172 -1.119 0.701 1 63.25 291 TYR A N 1
ATOM 2301 C CA . TYR A 1 291 ? -23.391 -1.08 -0.53 1 63.25 291 TYR A CA 1
ATOM 2302 C C . TYR A 1 291 ? -24.234 -0.562 -1.692 1 63.25 291 TYR A C 1
ATOM 2304 O O . TYR A 1 291 ? -23.719 0.126 -2.578 1 63.25 291 TYR A O 1
ATOM 2312 N N . GLN A 1 292 ? -25.484 -0.826 -1.666 1 62.78 292 GLN A N 1
ATOM 2313 C CA . GLN A 1 292 ? -26.359 -0.471 -2.781 1 62.78 292 GLN A CA 1
ATOM 2314 C C . GLN A 1 292 ? -26.828 0.976 -2.674 1 62.78 292 GLN A C 1
ATOM 2316 O O . GLN A 1 292 ? -27.344 1.542 -3.643 1 62.78 292 GLN A O 1
ATOM 2321 N N . ASP A 1 293 ? -26.625 1.621 -1.532 1 73.31 293 ASP A N 1
ATOM 2322 C CA . ASP A 1 293 ? -27.156 2.967 -1.31 1 73.31 293 ASP A CA 1
ATOM 2323 C C . ASP A 1 293 ? -26.078 4.02 -1.572 1 73.31 293 ASP A C 1
ATOM 2325 O O . ASP A 1 293 ? -24.891 3.73 -1.5 1 73.31 293 ASP A O 1
ATOM 2329 N N . SER A 1 294 ? -26.578 5.191 -2.029 1 75.62 294 SER A N 1
ATOM 2330 C CA . SER A 1 294 ? -25.656 6.324 -2.07 1 75.62 294 SER A CA 1
ATOM 2331 C C . SER A 1 294 ? -25.391 6.875 -0.673 1 75.62 294 SER A C 1
ATOM 2333 O O . SER A 1 294 ? -26.203 6.688 0.235 1 75.62 294 SER A O 1
ATOM 2335 N N . LEU A 1 295 ? -24.359 7.527 -0.565 1 76.94 295 LEU A N 1
ATOM 2336 C CA . LEU A 1 295 ? -24.047 8.133 0.725 1 76.94 295 LEU A CA 1
ATOM 2337 C C . LEU A 1 295 ? -25.016 9.258 1.049 1 76.94 295 LEU A C 1
ATOM 2339 O O . LEU A 1 295 ? -25.344 9.492 2.217 1 76.94 295 LEU A O 1
ATOM 2343 N N . GLU A 1 296 ? -25.484 9.922 -0.009 1 77.5 296 GLU A N 1
ATOM 2344 C CA . GLU A 1 296 ? -26.484 10.961 0.176 1 77.5 296 GLU A CA 1
ATOM 2345 C C . GLU A 1 296 ? -27.766 10.391 0.781 1 77.5 296 GLU A C 1
ATOM 2347 O O . GLU A 1 296 ? -28.359 10.984 1.688 1 77.5 296 GLU A O 1
ATOM 2352 N N . LYS A 1 297 ? -28.078 9.242 0.262 1 82.81 297 LYS A N 1
ATOM 2353 C CA . LYS A 1 297 ? -29.266 8.578 0.816 1 82.81 297 LYS A CA 1
ATOM 2354 C C . LYS A 1 297 ? -29.031 8.18 2.271 1 82.81 297 LYS A C 1
ATOM 2356 O O . LYS A 1 297 ? -29.938 8.297 3.102 1 82.81 297 LYS A O 1
ATOM 2361 N N . THR A 1 298 ? -27.891 7.723 2.518 1 87.75 298 THR A N 1
ATOM 2362 C CA . THR A 1 298 ? -27.547 7.34 3.885 1 87.75 298 THR A CA 1
ATOM 2363 C C . THR A 1 298 ? -27.609 8.555 4.812 1 87.75 298 THR A C 1
ATOM 2365 O O . THR A 1 298 ? -28.094 8.453 5.941 1 87.75 298 THR A O 1
ATOM 2368 N N . PHE A 1 299 ? -27.156 9.68 4.309 1 88.94 299 PHE A N 1
ATOM 2369 C CA . PHE A 1 299 ? -27.203 10.906 5.086 1 88.94 299 PHE A CA 1
ATOM 2370 C C . PHE A 1 299 ? -28.656 11.312 5.359 1 88.94 299 PHE A C 1
ATOM 2372 O O . PHE A 1 299 ? -28.984 11.695 6.48 1 88.94 299 PHE A O 1
ATOM 2379 N N . ASP A 1 300 ? -29.438 11.234 4.344 1 88.44 300 ASP A N 1
ATOM 2380 C CA . ASP A 1 300 ? -30.844 11.586 4.48 1 88.44 300 ASP A CA 1
ATOM 2381 C C . ASP A 1 300 ? -31.531 10.703 5.527 1 88.44 300 ASP A C 1
ATOM 2383 O O . ASP A 1 300 ? -32.344 11.188 6.316 1 88.44 300 ASP A O 1
ATOM 2387 N N . ASN A 1 301 ? -31.172 9.461 5.508 1 91.38 301 ASN A N 1
ATOM 2388 C CA . ASN A 1 301 ? -31.734 8.531 6.484 1 91.38 301 ASN A CA 1
ATOM 2389 C C . ASN A 1 301 ? -31.328 8.898 7.906 1 91.38 301 ASN A C 1
ATOM 2391 O O . ASN A 1 301 ? -32.125 8.844 8.828 1 91.38 301 ASN A O 1
ATOM 2395 N N . ALA A 1 302 ? -30.109 9.227 8.078 1 93.69 302 ALA A N 1
ATOM 2396 C CA . ALA A 1 302 ? -29.609 9.625 9.391 1 93.69 302 ALA A CA 1
ATOM 2397 C C . ALA A 1 302 ? -30.25 10.922 9.859 1 93.69 302 ALA A C 1
ATOM 2399 O O . ALA A 1 302 ? -30.609 11.062 11.031 1 93.69 302 ALA A O 1
ATOM 2400 N N . ASP A 1 303 ? -30.375 11.828 8.922 1 90.81 303 ASP A N 1
ATOM 2401 C CA . ASP A 1 303 ? -31.016 13.109 9.211 1 90.81 303 ASP A CA 1
ATOM 2402 C C . ASP A 1 303 ? -32.469 12.914 9.648 1 90.81 303 ASP A C 1
ATOM 2404 O O . ASP A 1 303 ? -32.938 13.539 10.609 1 90.81 303 ASP A O 1
ATOM 2408 N N . GLN A 1 304 ? -33.125 12.062 8.961 1 91 304 GLN A N 1
ATOM 2409 C CA . GLN A 1 304 ? -34.5 11.758 9.305 1 91 304 GLN A CA 1
ATOM 2410 C C . GLN A 1 304 ? -34.594 11.133 10.688 1 91 304 GLN A C 1
ATOM 2412 O O . GLN A 1 304 ? -35.5 11.453 11.461 1 91 304 GLN A O 1
ATOM 2417 N N . ALA A 1 305 ? -33.75 10.258 10.938 1 93.38 305 ALA A N 1
ATOM 2418 C CA . ALA A 1 305 ? -33.719 9.609 12.25 1 93.38 305 ALA A CA 1
ATOM 2419 C C . ALA A 1 305 ? -33.469 10.625 13.359 1 93.38 305 ALA A C 1
ATOM 2421 O O . ALA A 1 305 ? -34.094 10.539 14.43 1 93.38 305 ALA A O 1
ATOM 2422 N N . MET A 1 306 ? -32.594 11.477 13.133 1 93.38 306 MET A N 1
ATOM 2423 C CA . MET A 1 306 ? -32.312 12.547 14.094 1 93.38 306 MET A CA 1
ATOM 2424 C C . MET A 1 306 ? -33.562 13.398 14.32 1 93.38 306 MET A C 1
ATOM 2426 O O . MET A 1 306 ? -33.906 13.695 15.469 1 93.38 306 MET A O 1
ATOM 2430 N N . TYR A 1 307 ? -34.188 13.766 13.219 1 88.38 307 TYR A N 1
ATOM 2431 C CA . TYR A 1 307 ? -35.406 14.586 13.305 1 88.38 307 TYR A CA 1
ATOM 2432 C C . TYR A 1 307 ? -36.469 13.875 14.102 1 88.38 307 TYR A C 1
ATOM 2434 O O . TYR A 1 307 ? -37.188 14.5 14.883 1 88.38 307 TYR A O 1
ATOM 2442 N N . GLN A 1 308 ? -36.594 12.664 13.891 1 90.88 308 GLN A N 1
ATOM 2443 C CA . GLN A 1 308 ? -37.562 11.883 14.625 1 90.88 308 GLN A CA 1
ATOM 2444 C C . GLN A 1 308 ? -37.281 11.883 16.125 1 90.88 308 GLN A C 1
ATOM 2446 O O . GLN A 1 308 ? -38.188 12.008 16.938 1 90.88 308 GLN A O 1
ATOM 2451 N N . GLN A 1 309 ? -36.094 11.727 16.422 1 90.38 309 GLN A N 1
ATOM 2452 C CA . GLN A 1 309 ? -35.688 11.75 17.828 1 90.38 309 GLN A CA 1
ATOM 2453 C C . GLN A 1 309 ? -35.938 13.125 18.453 1 90.38 309 GLN A C 1
ATOM 2455 O O . GLN A 1 309 ? -36.406 13.219 19.594 1 90.38 309 GLN A O 1
ATOM 2460 N N . LYS A 1 310 ? -35.625 14.102 17.719 1 89.38 310 LYS A N 1
ATOM 2461 C CA . LYS A 1 310 ? -35.844 15.469 18.172 1 89.38 310 LYS A CA 1
ATOM 2462 C C . LYS A 1 310 ? -37.312 15.719 18.469 1 89.38 310 LYS A C 1
ATOM 2464 O O . LYS A 1 310 ? -37.656 16.297 19.516 1 89.38 310 LYS A O 1
ATOM 2469 N N . ARG A 1 311 ? -38.125 15.258 17.656 1 85.62 311 ARG A N 1
ATOM 2470 C CA . ARG A 1 311 ? -39.562 15.422 17.812 1 85.62 311 ARG A CA 1
ATOM 2471 C C . ARG A 1 311 ? -40.094 14.625 19 1 85.62 311 ARG A C 1
ATOM 2473 O O . ARG A 1 311 ? -40.969 15.086 19.734 1 85.62 311 ARG A O 1
ATOM 2480 N N . ALA A 1 312 ? -39.562 13.516 19.125 1 87.19 312 ALA A N 1
ATOM 2481 C CA . ALA A 1 312 ? -39.969 12.664 20.234 1 87.19 312 ALA A CA 1
ATOM 2482 C C . ALA A 1 312 ? -39.625 13.297 21.578 1 87.19 312 ALA A C 1
ATOM 2484 O O . ALA A 1 312 ? -40.375 13.227 22.531 1 87.19 312 ALA A O 1
ATOM 2485 N N . LYS A 1 313 ? -38.5 13.906 21.609 1 85.56 313 LYS A N 1
ATOM 2486 C CA . LYS A 1 313 ? -38.031 14.57 22.828 1 85.56 313 LYS A CA 1
ATOM 2487 C C . LYS A 1 313 ? -38.906 15.797 23.125 1 85.56 313 LYS A C 1
ATOM 2489 O O . LYS A 1 313 ? -39.219 16.062 24.297 1 85.56 313 LYS A O 1
ATOM 2494 N N . GLN A 1 314 ? -39.219 16.516 22.109 1 79.69 314 GLN A N 1
ATOM 2495 C CA . GLN A 1 314 ? -40.031 17.703 22.281 1 79.69 314 GLN A CA 1
ATOM 2496 C C . GLN A 1 314 ? -41.438 17.312 22.797 1 79.69 314 GLN A C 1
ATOM 2498 O O . GLN A 1 314 ? -42 18 23.656 1 79.69 314 GLN A O 1
ATOM 2503 N N . ASN A 1 315 ? -41.875 16.266 22.281 1 80.06 315 ASN A N 1
ATOM 2504 C CA . ASN A 1 315 ? -43.188 15.789 22.703 1 80.06 315 ASN A CA 1
ATOM 2505 C C . ASN A 1 315 ? -43.188 15.312 24.141 1 80.06 315 ASN A C 1
ATOM 2507 O O . ASN A 1 315 ? -44.156 15.531 24.875 1 80.06 315 ASN A O 1
ATOM 2511 N N . SER A 1 316 ? -42.125 14.703 24.484 1 76.38 316 SER A N 1
ATOM 2512 C CA . SER A 1 316 ? -42 14.227 25.859 1 76.38 316 SER A CA 1
ATOM 2513 C C . SER A 1 316 ? -41.875 15.383 26.844 1 76.38 316 SER A C 1
ATOM 2515 O O . SER A 1 316 ? -42.406 15.32 27.953 1 76.38 316 SER A O 1
ATOM 2517 N N . ARG A 1 317 ? -41.344 16.453 26.5 1 72.81 317 ARG A N 1
ATOM 2518 C CA . ARG A 1 317 ? -41.156 17.625 27.344 1 72.81 317 ARG A CA 1
ATOM 2519 C C . ARG A 1 317 ? -42.5 18.375 27.5 1 72.81 317 ARG A C 1
ATOM 2521 O O . ARG A 1 317 ? -42.812 18.844 28.594 1 72.81 317 ARG A O 1
ATOM 2528 N N . ASN A 1 318 ? -43.156 18.469 26.422 1 68.69 318 ASN A N 1
ATOM 2529 C CA . ASN A 1 318 ? -44.438 19.125 26.469 1 68.69 318 ASN A CA 1
ATOM 2530 C C . ASN A 1 318 ? -45.438 18.359 27.344 1 68.69 318 ASN A C 1
ATOM 2532 O O . ASN A 1 318 ? -46.25 18.969 28.047 1 68.69 318 ASN A O 1
ATOM 2536 N N . THR A 1 319 ? -45.375 17.078 27.25 1 64.62 319 THR A N 1
ATOM 2537 C CA . THR A 1 319 ? -46.312 16.281 28.047 1 64.62 319 THR A CA 1
ATOM 2538 C C . THR A 1 319 ? -45.969 16.391 29.531 1 64.62 319 THR A C 1
ATOM 2540 O O . THR A 1 319 ? -46.875 16.438 30.375 1 64.62 319 THR A O 1
ATOM 2543 N N . LYS A 1 320 ? -44.812 16.547 29.797 1 63.53 320 LYS A N 1
ATOM 2544 C CA . LYS A 1 320 ? -44.406 16.688 31.203 1 63.53 320 LYS A CA 1
ATOM 2545 C C . LYS A 1 320 ? -44.844 18.047 31.75 1 63.53 320 LYS A C 1
ATOM 2547 O O . LYS A 1 320 ? -45.188 18.172 32.938 1 63.53 320 LYS A O 1
ATOM 2552 N N . GLN A 1 321 ? -44.656 19.047 30.969 1 57.81 321 GLN A N 1
ATOM 2553 C CA . GLN A 1 321 ? -45.094 20.375 31.391 1 57.81 321 GLN A CA 1
ATOM 2554 C C . GLN A 1 321 ? -46.625 20.422 31.578 1 57.81 321 GLN A C 1
ATOM 2556 O O . GLN A 1 321 ? -47.094 21.156 32.438 1 57.81 321 GLN A O 1
ATOM 2561 N N . LEU A 1 322 ? -47.312 19.656 30.828 1 60.94 322 LEU A N 1
ATOM 2562 C CA . LEU A 1 322 ? -48.781 19.625 31 1 60.94 322 LEU A CA 1
ATOM 2563 C C . LEU A 1 322 ? -49.156 18.859 32.25 1 60.94 322 LEU A C 1
ATOM 2565 O O . LEU A 1 322 ? -50.188 19.156 32.875 1 60.94 322 LEU A O 1
ATOM 2569 N N . SER A 1 323 ? -48.406 18 32.5 1 56.38 323 SER A N 1
ATOM 2570 C CA . SER A 1 323 ? -48.75 17.234 33.688 1 56.38 323 SER A CA 1
ATOM 2571 C C . SER A 1 323 ? -48.312 17.938 34.969 1 56.38 323 SER A C 1
ATOM 2573 O O . SER A 1 323 ? -48.781 17.625 36.062 1 56.38 323 SER A O 1
ATOM 2575 N N . ASP A 1 324 ? -47.344 18.781 34.938 1 44.12 324 ASP A N 1
ATOM 2576 C CA . ASP A 1 324 ? -47.062 19.578 36.125 1 44.12 324 ASP A CA 1
ATOM 2577 C C . ASP A 1 324 ? -47.969 20.812 36.188 1 44.12 324 ASP A C 1
ATOM 2579 O O . ASP A 1 324 ? -48.219 21.469 35.188 1 44.12 324 ASP A O 1
ATOM 2583 N N . MET B 1 1 ? -6.613 -21.562 19.703 1 28.62 1 MET B N 1
ATOM 2584 C CA . MET B 1 1 ? -6.09 -22.562 18.766 1 28.62 1 MET B CA 1
ATOM 2585 C C . MET B 1 1 ? -5.941 -21.969 17.375 1 28.62 1 MET B C 1
ATOM 2587 O O . MET B 1 1 ? -6.883 -21.375 16.844 1 28.62 1 MET B O 1
ATOM 2591 N N . ASP B 1 2 ? -4.805 -21.484 16.859 1 36.81 2 ASP B N 1
ATOM 2592 C CA . ASP B 1 2 ? -4.328 -20.797 15.656 1 36.81 2 ASP B CA 1
ATOM 2593 C C . ASP B 1 2 ? -4.867 -21.469 14.398 1 36.81 2 ASP B C 1
ATOM 2595 O O . ASP B 1 2 ? -4.59 -22.641 14.148 1 36.81 2 ASP B O 1
ATOM 2599 N N . ASN B 1 3 ? -6.047 -21.359 14.07 1 49.69 3 ASN B N 1
ATOM 2600 C CA . ASN B 1 3 ? -6.586 -22.047 12.898 1 49.69 3 ASN B CA 1
ATOM 2601 C C . ASN B 1 3 ? -5.703 -21.844 11.672 1 49.69 3 ASN B C 1
ATOM 2603 O O . ASN B 1 3 ? -5.438 -20.703 11.273 1 49.69 3 ASN B O 1
ATOM 2607 N N . PRO B 1 4 ? -5.012 -22.891 11.281 1 55.25 4 PRO B N 1
ATOM 2608 C CA . PRO B 1 4 ? -4.012 -22.922 10.211 1 55.25 4 PRO B CA 1
ATOM 2609 C C . PRO B 1 4 ? -4.469 -22.172 8.953 1 55.25 4 PRO B C 1
ATOM 2611 O O . PRO B 1 4 ? -3.654 -21.875 8.078 1 55.25 4 PRO B O 1
ATOM 2614 N N . ILE B 1 5 ? -5.754 -21.766 9.055 1 67.56 5 ILE B N 1
ATOM 2615 C CA . ILE B 1 5 ? -6.34 -21.188 7.844 1 67.56 5 ILE B CA 1
ATOM 2616 C C . ILE B 1 5 ? -6.184 -19.672 7.855 1 67.56 5 ILE B C 1
ATOM 2618 O O . ILE B 1 5 ? -6.258 -19.031 6.812 1 67.56 5 ILE B O 1
ATOM 2622 N N . ASN B 1 6 ? -5.695 -19.172 8.961 1 75.31 6 ASN B N 1
ATOM 2623 C CA . ASN B 1 6 ? -5.68 -17.719 9.047 1 75.31 6 ASN B CA 1
ATOM 2624 C C . ASN B 1 6 ? -4.32 -17.156 8.648 1 75.31 6 ASN B C 1
ATOM 2626 O O . ASN B 1 6 ? -3.412 -17.062 9.477 1 75.31 6 ASN B O 1
ATOM 2630 N N . LEU B 1 7 ? -4.223 -16.906 7.477 1 84.94 7 LEU B N 1
ATOM 2631 C CA . LEU B 1 7 ? -2.992 -16.297 6.977 1 84.94 7 LEU B CA 1
ATOM 2632 C C . LEU B 1 7 ? -3.145 -14.789 6.848 1 84.94 7 LEU B C 1
ATOM 2634 O O . LEU B 1 7 ? -3.875 -14.305 5.98 1 84.94 7 LEU B O 1
ATOM 2638 N N . PRO B 1 8 ? -2.486 -14.086 7.691 1 90.44 8 PRO B N 1
ATOM 2639 C CA . PRO B 1 8 ? -2.521 -12.625 7.574 1 90.44 8 PRO B CA 1
ATOM 2640 C C . PRO B 1 8 ? -1.757 -12.117 6.355 1 90.44 8 PRO B C 1
ATOM 2642 O O . PRO B 1 8 ? -0.966 -12.852 5.762 1 90.44 8 PRO B O 1
ATOM 2645 N N . PRO B 1 9 ? -2.117 -10.898 5.965 1 95 9 PRO B N 1
ATOM 2646 C CA . PRO B 1 9 ? -1.265 -10.305 4.934 1 95 9 PRO B CA 1
ATOM 2647 C C . PRO B 1 9 ? 0.204 -10.242 5.34 1 95 9 PRO B C 1
ATOM 2649 O O . PRO B 1 9 ? 0.527 -10.406 6.52 1 95 9 PRO B O 1
ATOM 2652 N N . PHE B 1 10 ? 1.007 -10.148 4.398 1 94.75 10 PHE B N 1
ATOM 2653 C CA . PHE B 1 10 ? 2.42 -9.953 4.699 1 94.75 10 PHE B CA 1
ATOM 2654 C C . PHE B 1 10 ? 2.65 -8.609 5.375 1 94.75 10 PHE B C 1
ATOM 2656 O O . PHE B 1 10 ? 1.973 -7.625 5.062 1 94.75 10 PHE B O 1
ATOM 2663 N N . GLU B 1 11 ? 3.59 -8.57 6.184 1 89 11 GLU B N 1
ATOM 2664 C CA . GLU B 1 11 ? 3.889 -7.355 6.93 1 89 11 GLU B CA 1
ATOM 2665 C C . GLU B 1 11 ? 4.434 -6.266 6.016 1 89 11 GLU B C 1
ATOM 2667 O O . GLU B 1 11 ? 4.137 -5.082 6.199 1 89 11 GLU B O 1
ATOM 2672 N N . ASN B 1 12 ? 5.25 -6.684 5.137 1 87.69 12 ASN B N 1
ATOM 2673 C CA . ASN B 1 12 ? 5.887 -5.738 4.227 1 87.69 12 ASN B CA 1
ATOM 2674 C C . ASN B 1 12 ? 6.355 -6.418 2.945 1 87.69 12 ASN B C 1
ATOM 2676 O O . ASN B 1 12 ? 6.176 -7.629 2.779 1 87.69 12 ASN B O 1
ATOM 2680 N N . PHE B 1 13 ? 6.855 -5.613 2.037 1 91.56 13 PHE B N 1
ATOM 2681 C CA . PHE B 1 13 ? 7.348 -6.086 0.748 1 91.56 13 PHE B CA 1
ATOM 2682 C C . PHE B 1 13 ? 8.406 -7.164 0.936 1 91.56 13 PHE B C 1
ATOM 2684 O O . PHE B 1 13 ? 8.422 -8.156 0.202 1 91.56 13 PHE B O 1
ATOM 2691 N N . ALA B 1 14 ? 9.328 -7.004 1.885 1 88.38 14 ALA B N 1
ATOM 2692 C CA . ALA B 1 14 ? 10.414 -7.957 2.113 1 88.38 14 ALA B CA 1
ATOM 2693 C C . ALA B 1 14 ? 9.859 -9.344 2.445 1 88.38 14 ALA B C 1
ATOM 2695 O O . ALA B 1 14 ? 10.297 -10.344 1.874 1 88.38 14 ALA B O 1
ATOM 2696 N N . GLU B 1 15 ? 8.953 -9.398 3.348 1 93.88 15 GLU B N 1
ATOM 2697 C CA . GLU B 1 15 ? 8.344 -10.672 3.721 1 93.88 15 GLU B CA 1
ATOM 2698 C C . GLU B 1 15 ? 7.613 -11.297 2.537 1 93.88 15 GLU B C 1
ATOM 2700 O O . GLU B 1 15 ? 7.723 -12.508 2.309 1 93.88 15 GLU B O 1
ATOM 2705 N N . ALA B 1 16 ? 6.809 -10.469 1.837 1 96.88 16 ALA B N 1
ATOM 2706 C CA . ALA B 1 16 ? 6.105 -10.961 0.653 1 96.88 16 ALA B CA 1
ATOM 2707 C C . ALA B 1 16 ? 7.086 -11.539 -0.364 1 96.88 16 ALA B C 1
ATOM 2709 O O . ALA B 1 16 ? 6.848 -12.609 -0.924 1 96.88 16 ALA B O 1
ATOM 2710 N N . SER B 1 17 ? 8.164 -10.805 -0.595 1 96 17 SER B N 1
ATOM 2711 C CA . SER B 1 17 ? 9.18 -11.242 -1.544 1 96 17 SER B CA 1
ATOM 2712 C C . SER B 1 17 ? 9.789 -12.578 -1.134 1 96 17 SER B C 1
ATOM 2714 O O . SER B 1 17 ? 9.969 -13.461 -1.971 1 96 17 SER B O 1
ATOM 2716 N N . HIS B 1 18 ? 10.109 -12.688 0.095 1 95.81 18 HIS B N 1
ATOM 2717 C CA . HIS B 1 18 ? 10.68 -13.93 0.602 1 95.81 18 HIS B CA 1
ATOM 2718 C C . HIS B 1 18 ? 9.758 -15.117 0.333 1 95.81 18 HIS B C 1
ATOM 2720 O O . HIS B 1 18 ? 10.203 -16.172 -0.119 1 95.81 18 HIS B O 1
ATOM 2726 N N . GLU B 1 19 ? 8.531 -14.953 0.613 1 97.12 19 GLU B N 1
ATOM 2727 C CA . GLU B 1 19 ? 7.57 -16.031 0.445 1 97.12 19 GLU B CA 1
ATOM 2728 C C . GLU B 1 19 ? 7.352 -16.359 -1.03 1 97.12 19 GLU B C 1
ATOM 2730 O O . GLU B 1 19 ? 7.18 -17.516 -1.399 1 97.12 19 GLU B O 1
ATOM 2735 N N . VAL B 1 20 ? 7.301 -15.336 -1.814 1 98.5 20 VAL B N 1
ATOM 2736 C CA . VAL B 1 20 ? 7.137 -15.539 -3.25 1 98.5 20 VAL B CA 1
ATOM 2737 C C . VAL B 1 20 ? 8.32 -16.328 -3.801 1 98.5 20 VAL B C 1
ATOM 2739 O O . VAL B 1 20 ? 8.141 -17.266 -4.578 1 98.5 20 VAL B O 1
ATOM 2742 N N . LEU B 1 21 ? 9.547 -15.93 -3.389 1 98.56 21 LEU B N 1
ATOM 2743 C CA . LEU B 1 21 ? 10.734 -16.641 -3.861 1 98.56 21 LEU B CA 1
ATOM 2744 C C . LEU B 1 21 ? 10.695 -18.109 -3.434 1 98.56 21 LEU B C 1
ATOM 2746 O O . LEU B 1 21 ? 11.016 -19 -4.223 1 98.56 21 LEU B O 1
ATOM 2750 N N . ARG B 1 22 ? 10.305 -18.328 -2.225 1 97.88 22 ARG B N 1
ATOM 2751 C CA . ARG B 1 22 ? 10.203 -19.703 -1.722 1 97.88 22 ARG B CA 1
ATOM 2752 C C . ARG B 1 22 ? 9.18 -20.5 -2.525 1 97.88 22 ARG B C 1
ATOM 2754 O O . ARG B 1 22 ? 9.445 -21.641 -2.908 1 97.88 22 ARG B O 1
ATOM 2761 N N . PHE B 1 23 ? 8.117 -19.953 -2.781 1 98.06 23 PHE B N 1
ATOM 2762 C CA . PHE B 1 23 ? 7.066 -20.609 -3.549 1 98.06 23 PHE B CA 1
ATOM 2763 C C . PHE B 1 23 ? 7.555 -20.938 -4.953 1 98.06 23 PHE B C 1
ATOM 2765 O O . PHE B 1 23 ? 7.324 -22.047 -5.449 1 98.06 23 PHE B O 1
ATOM 2772 N N . LEU B 1 24 ? 8.141 -19.953 -5.629 1 98.31 24 LEU B N 1
ATOM 2773 C CA . LEU B 1 24 ? 8.594 -20.172 -6.996 1 98.31 24 LEU B CA 1
ATOM 2774 C C . LEU B 1 24 ? 9.656 -21.266 -7.059 1 98.31 24 LEU B C 1
ATOM 2776 O O . LEU B 1 24 ? 9.688 -22.047 -8.008 1 98.31 24 LEU B O 1
ATOM 2780 N N . TYR B 1 25 ? 10.492 -21.297 -6.035 1 98.38 25 TYR B N 1
ATOM 2781 C CA . TYR B 1 25 ? 11.461 -22.391 -5.969 1 98.38 25 TYR B CA 1
ATOM 2782 C C . TYR B 1 25 ? 10.758 -23.734 -5.871 1 98.38 25 TYR B C 1
ATOM 2784 O O . TYR B 1 25 ? 11.109 -24.672 -6.582 1 98.38 25 TYR B O 1
ATOM 2792 N N . GLU B 1 26 ? 9.797 -23.828 -5.012 1 97.06 26 GLU B N 1
ATOM 2793 C CA . GLU B 1 26 ? 9.078 -25.094 -4.805 1 97.06 26 GLU B CA 1
ATOM 2794 C C . GLU B 1 26 ? 8.32 -25.5 -6.062 1 97.06 26 GLU B C 1
ATOM 2796 O O . GLU B 1 26 ? 8.211 -26.688 -6.367 1 97.06 26 GLU B O 1
ATOM 2801 N N . GLU B 1 27 ? 7.895 -24.531 -6.754 1 95.62 27 GLU B N 1
ATOM 2802 C CA . GLU B 1 27 ? 7.043 -24.781 -7.91 1 95.62 27 GLU B CA 1
ATOM 2803 C C . GLU B 1 27 ? 7.875 -25.078 -9.156 1 95.62 27 GLU B C 1
ATOM 2805 O O . GLU B 1 27 ? 7.523 -25.953 -9.961 1 95.62 27 GLU B O 1
ATOM 2810 N N . ILE B 1 28 ? 8.93 -24.328 -9.336 1 96.81 28 ILE B N 1
ATOM 2811 C CA . ILE B 1 28 ? 9.625 -24.328 -10.625 1 96.81 28 ILE B CA 1
ATOM 2812 C C . ILE B 1 28 ? 11.008 -24.953 -10.461 1 96.81 28 ILE B C 1
ATOM 2814 O O . ILE B 1 28 ? 11.555 -25.5 -11.422 1 96.81 28 ILE B O 1
ATOM 2818 N N . GLY B 1 29 ? 11.469 -24.812 -9.273 1 97.06 29 GLY B N 1
ATOM 2819 C CA . GLY B 1 29 ? 12.852 -25.203 -9.039 1 97.06 29 GLY B CA 1
ATOM 2820 C C . GLY B 1 29 ? 13.844 -24.094 -9.328 1 97.06 29 GLY B C 1
ATOM 2821 O O . GLY B 1 29 ? 13.695 -22.984 -8.844 1 97.06 29 GLY B O 1
ATOM 2822 N N . LEU B 1 30 ? 14.922 -24.266 -10.008 1 97.62 30 LEU B N 1
ATOM 2823 C CA . LEU B 1 30 ? 16.047 -23.375 -10.32 1 97.62 30 LEU B CA 1
ATOM 2824 C C . LEU B 1 30 ? 16.859 -23.078 -9.07 1 97.62 30 LEU B C 1
ATOM 2826 O O . LEU B 1 30 ? 16.297 -22.875 -7.988 1 97.62 30 LEU B O 1
ATOM 2830 N N . GLY B 1 31 ? 18.062 -23.016 -9.242 1 98.12 31 GLY B N 1
ATOM 2831 C CA . GLY B 1 31 ? 19 -23.094 -8.133 1 98.12 31 GLY B CA 1
ATOM 2832 C C . GLY B 1 31 ? 19.062 -21.797 -7.32 1 98.12 31 GLY B C 1
ATOM 2833 O O . GLY B 1 31 ? 19.5 -21.812 -6.172 1 98.12 31 GLY B O 1
ATOM 2834 N N . LEU B 1 32 ? 18.641 -20.641 -7.945 1 98.25 32 LEU B N 1
ATOM 2835 C CA . LEU B 1 32 ? 18.703 -19.359 -7.262 1 98.25 32 LEU B CA 1
ATOM 2836 C C . LEU B 1 32 ? 17.578 -18.438 -7.734 1 98.25 32 LEU B C 1
ATOM 2838 O O . LEU B 1 32 ? 17.469 -18.156 -8.93 1 98.25 32 LEU B O 1
ATOM 2842 N N . TRP B 1 33 ? 16.75 -18.062 -6.797 1 98.69 33 TRP B N 1
ATOM 2843 C CA . TRP B 1 33 ? 15.773 -17.016 -7.027 1 98.69 33 TRP B CA 1
ATOM 2844 C C . TRP B 1 33 ? 16.141 -15.75 -6.266 1 98.69 33 TRP B C 1
ATOM 2846 O O . TRP B 1 33 ? 16.578 -15.812 -5.113 1 98.69 33 TRP B O 1
ATOM 2856 N N . MET B 1 34 ? 15.945 -14.555 -6.957 1 97.62 34 MET B N 1
ATOM 2857 C CA . MET B 1 34 ? 16.328 -13.297 -6.32 1 97.62 34 MET B CA 1
ATOM 2858 C C . MET B 1 34 ? 15.312 -12.203 -6.613 1 97.62 34 MET B C 1
ATOM 2860 O O . MET B 1 34 ? 14.773 -12.133 -7.719 1 97.62 34 MET B O 1
ATOM 2864 N N . MET B 1 35 ? 15.023 -11.453 -5.602 1 96.88 35 MET B N 1
ATOM 2865 C CA . MET B 1 35 ? 14.445 -10.125 -5.75 1 96.88 35 MET B CA 1
ATOM 2866 C C . MET B 1 3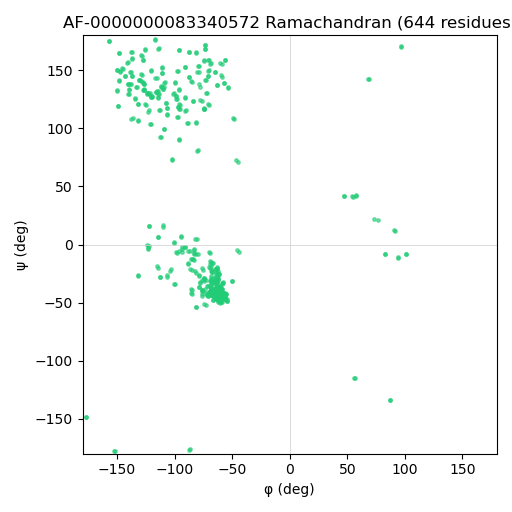5 ? 15.516 -9.047 -5.645 1 96.88 35 MET B C 1
ATOM 2868 O O . MET B 1 35 ? 16.234 -8.977 -4.645 1 96.88 35 MET B O 1
ATOM 2872 N N . THR B 1 36 ? 15.625 -8.141 -6.691 1 93.81 36 THR B N 1
ATOM 2873 C CA . THR B 1 36 ? 16.797 -7.273 -6.73 1 93.81 36 THR B CA 1
ATOM 2874 C C . THR B 1 36 ? 16.375 -5.812 -6.887 1 93.81 36 THR B C 1
ATOM 2876 O O . THR B 1 36 ? 15.219 -5.523 -7.219 1 93.81 36 THR B O 1
ATOM 2879 N N . ARG B 1 37 ? 17.281 -4.984 -6.578 1 87.94 37 ARG B N 1
ATOM 2880 C CA . ARG B 1 37 ? 17.156 -3.541 -6.754 1 87.94 37 ARG B CA 1
ATOM 2881 C C . ARG B 1 37 ? 18.281 -2.996 -7.621 1 87.94 37 ARG B C 1
ATOM 2883 O O . ARG B 1 37 ? 19.453 -3.34 -7.422 1 87.94 37 ARG B O 1
ATOM 2890 N N . VAL B 1 38 ? 17.859 -2.211 -8.625 1 85.94 38 VAL B N 1
ATOM 2891 C CA . VAL B 1 38 ? 18.844 -1.513 -9.445 1 85.94 38 VAL B CA 1
ATOM 2892 C C . VAL B 1 38 ? 19.016 -0.078 -8.945 1 85.94 38 VAL B C 1
ATOM 2894 O O . VAL B 1 38 ? 18.031 0.682 -8.891 1 85.94 38 VAL B O 1
ATOM 2897 N N . ALA B 1 39 ? 20.094 0.237 -8.547 1 71.94 39 ALA B N 1
ATOM 2898 C CA . ALA B 1 39 ? 20.422 1.596 -8.125 1 71.94 39 ALA B CA 1
ATOM 2899 C C . ALA B 1 39 ? 21.734 2.061 -8.758 1 71.94 39 ALA B C 1
ATOM 2901 O O . ALA B 1 39 ? 22.812 1.662 -8.32 1 71.94 39 ALA B O 1
ATOM 2902 N N . ASN B 1 40 ? 21.562 2.961 -9.734 1 66.56 40 ASN B N 1
ATOM 2903 C CA . ASN B 1 40 ? 22.734 3.369 -10.516 1 66.56 40 ASN B CA 1
ATOM 2904 C C . ASN B 1 40 ? 23.422 2.172 -11.164 1 66.56 40 ASN B C 1
ATOM 2906 O O . ASN B 1 40 ? 22.797 1.438 -11.938 1 66.56 40 ASN B O 1
ATOM 2910 N N . ASP B 1 41 ? 24.703 1.88 -10.727 1 75.81 41 ASP B N 1
ATOM 2911 C CA . ASP B 1 41 ? 25.453 0.777 -11.32 1 75.81 41 ASP B CA 1
ATOM 2912 C C . ASP B 1 41 ? 25.406 -0.461 -10.43 1 75.81 41 ASP B C 1
ATOM 2914 O O . ASP B 1 41 ? 25.922 -1.52 -10.805 1 75.81 41 ASP B O 1
ATOM 2918 N N . ASP B 1 42 ? 24.719 -0.245 -9.414 1 75.62 42 ASP B N 1
ATOM 2919 C CA . ASP B 1 42 ? 24.672 -1.347 -8.453 1 75.62 42 ASP B CA 1
ATOM 2920 C C . ASP B 1 42 ? 23.422 -2.205 -8.672 1 75.62 42 ASP B C 1
ATOM 2922 O O . ASP B 1 42 ? 22.344 -1.684 -8.969 1 75.62 42 ASP B O 1
ATOM 2926 N N . TRP B 1 43 ? 23.672 -3.486 -8.68 1 87.19 43 TRP B N 1
ATOM 2927 C CA . TRP B 1 43 ? 22.625 -4.504 -8.672 1 87.19 43 TRP B CA 1
ATOM 2928 C C . TRP B 1 43 ? 22.578 -5.234 -7.332 1 87.19 43 TRP B C 1
ATOM 2930 O O . TRP B 1 43 ? 23.406 -6.117 -7.074 1 87.19 43 TRP B O 1
ATOM 2940 N N . VAL B 1 44 ? 21.641 -4.82 -6.488 1 84.25 44 VAL B N 1
ATOM 2941 C CA . VAL B 1 44 ? 21.609 -5.27 -5.102 1 84.25 44 VAL B CA 1
ATOM 2942 C C . VAL B 1 44 ? 20.594 -6.41 -4.953 1 84.25 44 VAL B C 1
ATOM 2944 O O . VAL B 1 44 ? 19.453 -6.301 -5.398 1 84.25 44 VAL B O 1
ATOM 2947 N N . VAL B 1 45 ? 21.031 -7.52 -4.367 1 91.12 45 VAL B N 1
ATOM 2948 C CA . VAL B 1 45 ? 20.125 -8.617 -4.027 1 91.12 45 VAL B CA 1
ATOM 2949 C C . VAL B 1 45 ? 19.406 -8.312 -2.719 1 91.12 45 VAL B C 1
ATOM 2951 O O . VAL B 1 45 ? 19.984 -8.445 -1.637 1 91.12 45 VAL B O 1
ATOM 2954 N N . LEU B 1 46 ? 18.156 -7.957 -2.828 1 88.5 46 LEU B N 1
ATOM 2955 C CA . LEU B 1 46 ? 17.391 -7.656 -1.63 1 88.5 46 LEU B CA 1
ATOM 2956 C C . LEU B 1 46 ? 17.031 -8.93 -0.871 1 88.5 46 LEU B C 1
ATOM 2958 O O . LEU B 1 46 ? 17.203 -9 0.349 1 88.5 46 LEU B O 1
ATOM 2962 N N . GLN B 1 47 ? 16.469 -9.883 -1.538 1 92.81 47 GLN B N 1
ATOM 2963 C CA . GLN B 1 47 ? 16.141 -11.211 -1.017 1 92.81 47 GLN B CA 1
ATOM 2964 C C . GLN B 1 47 ? 16.641 -12.305 -1.956 1 92.81 47 GLN B C 1
ATOM 2966 O O . GLN B 1 47 ? 16.531 -12.172 -3.178 1 92.81 47 GLN B O 1
ATOM 2971 N N . ALA B 1 48 ? 17.125 -13.383 -1.303 1 95.69 48 ALA B N 1
ATOM 2972 C CA . ALA B 1 48 ? 17.625 -14.508 -2.084 1 95.69 48 ALA B CA 1
ATOM 2973 C C . ALA B 1 48 ? 17.078 -15.828 -1.548 1 95.69 48 ALA B C 1
ATOM 2975 O O . ALA B 1 48 ? 16.953 -16.016 -0.334 1 95.69 48 ALA B O 1
ATOM 2976 N N . GLU B 1 49 ? 16.656 -16.672 -2.412 1 97.62 49 GLU B N 1
ATOM 2977 C CA . GLU B 1 49 ? 16.391 -18.094 -2.174 1 97.62 49 GLU B CA 1
ATOM 2978 C C . GLU B 1 49 ? 17.391 -18.969 -2.936 1 97.62 49 GLU B C 1
ATOM 2980 O O . GLU B 1 49 ? 17.141 -19.328 -4.09 1 97.62 49 GLU B O 1
ATOM 2985 N N . ALA B 1 50 ? 18.453 -19.297 -2.23 1 96.62 50 ALA B N 1
ATOM 2986 C CA . ALA B 1 50 ? 19.594 -19.938 -2.881 1 96.62 50 ALA B CA 1
ATOM 2987 C C . ALA B 1 50 ? 19.719 -21.391 -2.447 1 96.62 50 ALA B C 1
ATOM 2989 O O . ALA B 1 50 ? 19.672 -21.703 -1.255 1 96.62 50 ALA B O 1
ATOM 2990 N N . HIS B 1 51 ? 19.922 -22.297 -3.408 1 96.94 51 HIS B N 1
ATOM 2991 C CA . HIS B 1 51 ? 20.047 -23.703 -3.1 1 96.94 51 HIS B CA 1
ATOM 2992 C C . HIS B 1 51 ? 21.266 -24.312 -3.793 1 96.94 51 HIS B C 1
ATOM 2994 O O . HIS B 1 51 ? 21.859 -25.281 -3.303 1 96.94 51 HIS B O 1
ATOM 3000 N N . LYS B 1 52 ? 21.703 -23.75 -4.906 1 96.81 52 LYS B N 1
ATOM 3001 C CA . LYS B 1 52 ? 22.828 -24.281 -5.664 1 96.81 52 LYS B CA 1
ATOM 3002 C C . LYS B 1 52 ? 23.906 -23.203 -5.844 1 96.81 52 LYS B C 1
ATOM 3004 O O . LYS B 1 52 ? 24.891 -23.422 -6.566 1 96.81 52 LYS B O 1
ATOM 3009 N N . TYR B 1 53 ? 23.641 -22.016 -5.32 1 96 53 TYR B N 1
ATOM 3010 C CA . TYR B 1 53 ? 24.547 -20.891 -5.402 1 96 53 TYR B CA 1
ATOM 3011 C C . TYR B 1 53 ? 24.812 -20.297 -4.023 1 96 53 TYR B C 1
ATOM 3013 O O . TYR B 1 53 ? 24.031 -20.5 -3.092 1 96 53 TYR B O 1
ATOM 3021 N N . GLN B 1 54 ? 25.922 -19.578 -3.885 1 92.94 54 GLN B N 1
ATOM 3022 C CA . GLN B 1 54 ? 26.234 -18.859 -2.652 1 92.94 54 GLN B CA 1
ATOM 3023 C C . GLN B 1 54 ? 25.953 -17.375 -2.779 1 92.94 54 GLN B C 1
ATOM 3025 O O . GLN B 1 54 ? 26.875 -16.562 -2.871 1 92.94 54 GLN B O 1
ATOM 3030 N N . VAL B 1 55 ? 24.781 -17.047 -2.781 1 93.12 55 VAL B N 1
ATOM 3031 C CA . VAL B 1 55 ? 24.312 -15.672 -2.84 1 93.12 55 VAL B CA 1
ATOM 3032 C C . VAL B 1 55 ? 23.344 -15.406 -1.683 1 93.12 55 VAL B C 1
ATOM 3034 O O . VAL B 1 55 ? 22.484 -16.234 -1.383 1 93.12 55 VAL B O 1
ATOM 3037 N N . SER B 1 56 ? 23.516 -14.273 -0.96 1 90 56 SER B N 1
ATOM 3038 C CA . SER B 1 56 ? 22.656 -13.922 0.175 1 90 56 SER B CA 1
ATOM 3039 C C . SER B 1 56 ? 22.062 -12.531 0.011 1 90 56 SER B C 1
ATOM 3041 O O . SER B 1 56 ? 22.469 -11.781 -0.879 1 90 56 SER B O 1
ATOM 3043 N N . ASP B 1 57 ? 21.094 -12.258 0.883 1 86.88 57 ASP B N 1
ATOM 3044 C CA . ASP B 1 57 ? 20.531 -10.906 0.928 1 86.88 57 ASP B CA 1
ATOM 3045 C C . ASP B 1 57 ? 21.625 -9.859 1.098 1 86.88 57 ASP B C 1
ATOM 3047 O O . ASP B 1 57 ? 22.562 -10.055 1.879 1 86.88 57 ASP B O 1
ATOM 3051 N N . GLY B 1 58 ? 21.516 -8.789 0.3 1 80.94 58 GLY B N 1
ATOM 3052 C CA . GLY B 1 58 ? 22.453 -7.691 0.449 1 80.94 58 GLY B CA 1
ATOM 3053 C C . GLY B 1 58 ? 23.641 -7.793 -0.484 1 80.94 58 GLY B C 1
ATOM 3054 O O . GLY B 1 58 ? 24.438 -6.855 -0.59 1 80.94 58 GLY B O 1
ATOM 3055 N N . THR B 1 59 ? 23.859 -8.914 -1.167 1 85.31 59 THR B N 1
ATOM 3056 C CA . THR B 1 59 ? 24.922 -9.047 -2.158 1 85.31 59 THR B CA 1
ATOM 3057 C C . THR B 1 59 ? 24.766 -7.988 -3.252 1 85.31 59 THR B C 1
ATOM 3059 O O . THR B 1 59 ? 23.656 -7.711 -3.703 1 85.31 59 THR B O 1
ATOM 3062 N N . VAL B 1 60 ? 25.906 -7.414 -3.656 1 83.75 60 VAL B N 1
ATOM 3063 C CA . VAL B 1 60 ? 25.875 -6.367 -4.676 1 83.75 60 VAL B CA 1
ATOM 3064 C C . VAL B 1 60 ? 26.688 -6.805 -5.887 1 83.75 60 VAL B C 1
ATOM 3066 O O . VAL B 1 60 ? 27.828 -7.27 -5.738 1 83.75 60 VAL B O 1
ATOM 3069 N N . PHE B 1 61 ? 26.109 -6.746 -7.023 1 86.94 61 PHE B N 1
ATOM 3070 C CA . PHE B 1 61 ? 26.781 -6.969 -8.305 1 86.94 61 PHE B CA 1
ATOM 3071 C C . PHE B 1 61 ? 26.734 -5.711 -9.164 1 86.94 61 PHE B C 1
ATOM 3073 O O . PHE B 1 61 ? 26.219 -4.676 -8.727 1 86.94 61 PHE B O 1
ATOM 3080 N N . HIS B 1 62 ? 27.391 -5.832 -10.297 1 87.38 62 HIS B N 1
ATOM 3081 C CA . HIS B 1 62 ? 27.328 -4.742 -11.266 1 87.38 62 HIS B CA 1
ATOM 3082 C C . HIS B 1 62 ? 26.172 -4.953 -12.242 1 87.38 62 HIS B C 1
ATOM 3084 O O . HIS B 1 62 ? 26.094 -5.984 -12.906 1 87.38 62 HIS B O 1
ATOM 3090 N N . TRP B 1 63 ? 25.312 -3.982 -12.375 1 89.69 63 TRP B N 1
ATOM 3091 C CA . TRP B 1 63 ? 24.062 -4.094 -13.133 1 89.69 63 TRP B CA 1
ATOM 3092 C C . TRP B 1 63 ? 24.344 -4.43 -14.594 1 89.69 63 TRP B C 1
ATOM 3094 O O . TRP B 1 63 ? 23.766 -5.359 -15.148 1 89.69 63 TRP B O 1
ATOM 3104 N N . GLN B 1 64 ? 25.25 -3.83 -15.203 1 89.12 64 GLN B N 1
ATOM 3105 C CA . GLN B 1 64 ? 25.5 -3.945 -16.641 1 89.12 64 GLN B CA 1
ATOM 3106 C C . GLN B 1 64 ? 26.016 -5.336 -16.984 1 89.12 64 GLN B C 1
ATOM 3108 O O . GLN B 1 64 ? 25.953 -5.75 -18.156 1 89.12 64 GLN B O 1
ATOM 3113 N N . ASP B 1 65 ? 26.5 -6.035 -15.969 1 90.69 65 ASP B N 1
ATOM 3114 C CA . ASP B 1 65 ? 27.062 -7.355 -16.203 1 90.69 65 ASP B CA 1
ATOM 3115 C C . ASP B 1 65 ? 25.984 -8.438 -16.156 1 90.69 65 ASP B C 1
ATOM 3117 O O . ASP B 1 65 ? 26.25 -9.586 -16.516 1 90.69 65 ASP B O 1
ATOM 3121 N N . SER B 1 66 ? 24.828 -8.086 -15.836 1 92.38 66 SER B N 1
ATOM 3122 C CA . SER B 1 66 ? 23.797 -9.078 -15.492 1 92.38 66 SER B CA 1
ATOM 3123 C C . SER B 1 66 ? 23 -9.492 -16.719 1 92.38 66 SER B C 1
ATOM 3125 O O . SER B 1 66 ? 22.844 -8.711 -17.656 1 92.38 66 SER B O 1
ATOM 3127 N N . PHE B 1 67 ? 22.438 -10.75 -16.703 1 95.56 67 PHE B N 1
ATOM 3128 C CA . PHE B 1 67 ? 21.453 -11.172 -17.688 1 95.56 67 PHE B CA 1
ATOM 3129 C C . PHE B 1 67 ? 20.234 -10.266 -17.656 1 95.56 67 PHE B C 1
ATOM 3131 O O . PHE B 1 67 ? 19.656 -9.961 -18.703 1 95.56 67 PHE B O 1
ATOM 3138 N N . CYS B 1 68 ? 19.938 -9.812 -16.5 1 95.81 68 CYS B N 1
ATOM 3139 C CA . CYS B 1 68 ? 18.75 -9 -16.281 1 95.81 68 CYS B CA 1
ATOM 3140 C C . CYS B 1 68 ? 18.844 -7.676 -17.031 1 95.81 68 CYS B C 1
ATOM 3142 O O . CYS B 1 68 ? 17.859 -7.203 -17.609 1 95.81 68 CYS B O 1
ATOM 3144 N N . SER B 1 69 ? 20.031 -7.078 -16.984 1 94.25 69 SER B N 1
ATOM 3145 C CA . SER B 1 69 ? 20.219 -5.832 -17.734 1 94.25 69 SER B CA 1
ATOM 3146 C C . SER B 1 69 ? 19.984 -6.035 -19.219 1 94.25 69 SER B C 1
ATOM 3148 O O . SER B 1 69 ? 19.344 -5.203 -19.875 1 94.25 69 SER B O 1
ATOM 3150 N N . GLN B 1 70 ? 20.453 -7.156 -19.781 1 93.88 70 GLN B N 1
ATOM 3151 C CA . GLN B 1 70 ? 20.25 -7.488 -21.188 1 93.88 70 GLN B CA 1
ATOM 3152 C C . GLN B 1 70 ? 18.781 -7.734 -21.5 1 93.88 70 GLN B C 1
ATOM 3154 O O . GLN B 1 70 ? 18.266 -7.258 -22.516 1 93.88 70 GLN B O 1
ATOM 3159 N N . MET B 1 71 ? 18.156 -8.406 -20.641 1 95.5 71 MET B N 1
ATOM 3160 C CA . MET B 1 71 ? 16.734 -8.711 -20.797 1 95.5 71 MET B CA 1
ATOM 3161 C C . MET B 1 71 ? 15.891 -7.441 -20.75 1 95.5 71 MET B C 1
ATOM 3163 O O . MET B 1 71 ? 15.023 -7.238 -21.609 1 95.5 71 MET B O 1
ATOM 3167 N N . VAL B 1 72 ? 16.141 -6.566 -19.812 1 94.62 72 VAL B N 1
ATOM 3168 C CA . VAL B 1 72 ? 15.375 -5.332 -19.641 1 94.62 72 VAL B CA 1
ATOM 3169 C C . VAL B 1 72 ? 15.539 -4.449 -20.875 1 94.62 72 VAL B C 1
ATOM 3171 O O . VAL B 1 72 ? 14.594 -3.766 -21.281 1 94.62 72 VAL B O 1
ATOM 3174 N N . GLN B 1 73 ? 16.688 -4.555 -21.469 1 91.62 73 GLN B N 1
ATOM 3175 C CA . GLN B 1 73 ? 16.969 -3.75 -22.656 1 91.62 73 GLN B CA 1
ATOM 3176 C C . GLN B 1 73 ? 16.391 -4.406 -23.906 1 91.62 73 GLN B C 1
ATOM 3178 O O . GLN B 1 73 ? 16.453 -3.832 -24.984 1 91.62 73 GLN B O 1
ATOM 3183 N N . GLY B 1 74 ? 15.922 -5.57 -23.781 1 92 74 GLY B N 1
ATOM 3184 C CA . GLY B 1 74 ? 15.281 -6.254 -24.906 1 92 74 GLY B CA 1
ATOM 3185 C C . GLY B 1 74 ? 16.234 -7.09 -25.719 1 92 74 GLY B C 1
ATOM 3186 O O . GLY B 1 74 ? 15.891 -7.566 -26.797 1 92 74 GLY B O 1
ATOM 3187 N N . PHE B 1 75 ? 17.406 -7.316 -25.266 1 91.56 75 PHE B N 1
ATOM 3188 C CA . PHE B 1 75 ? 18.422 -8.023 -26.016 1 91.56 75 PHE B CA 1
ATOM 3189 C C . PHE B 1 75 ? 18.281 -9.531 -25.844 1 91.56 75 PHE B C 1
ATOM 3191 O O . PHE B 1 75 ? 18.734 -10.312 -26.672 1 91.56 75 PHE B O 1
ATOM 3198 N N . GLY B 1 76 ? 17.656 -9.945 -24.828 1 93.44 76 GLY B N 1
ATOM 3199 C CA . GLY B 1 76 ? 17.453 -11.352 -24.516 1 93.44 76 GLY B CA 1
ATOM 3200 C C . GLY B 1 76 ? 16.047 -11.656 -24.031 1 93.44 76 GLY B C 1
ATOM 3201 O O . GLY B 1 76 ? 15.312 -10.75 -23.656 1 93.44 76 GLY B O 1
ATOM 3202 N N . PRO B 1 77 ? 15.711 -12.938 -24.016 1 95.5 77 PRO B N 1
ATOM 3203 C CA . PRO B 1 77 ? 14.359 -13.305 -23.594 1 95.5 77 PRO B CA 1
ATOM 3204 C C . PRO B 1 77 ? 14.211 -13.344 -22.078 1 95.5 77 PRO B C 1
ATOM 3206 O O . PRO B 1 77 ? 15.219 -13.383 -21.359 1 95.5 77 PRO B O 1
ATOM 3209 N N . GLN B 1 78 ? 12.984 -13.367 -21.641 1 97.19 78 GLN B N 1
ATOM 3210 C CA . GLN B 1 78 ? 12.695 -13.484 -20.203 1 97.19 78 GLN B CA 1
ATOM 3211 C C . GLN B 1 78 ? 12.945 -14.906 -19.719 1 97.19 78 GLN B C 1
ATOM 3213 O O . GLN B 1 78 ? 13.242 -15.117 -18.531 1 97.19 78 GLN B O 1
ATOM 3218 N N . VAL B 1 79 ? 12.758 -15.828 -20.656 1 97.81 79 VAL B N 1
ATOM 3219 C CA . VAL B 1 79 ? 13.031 -17.219 -20.312 1 97.81 79 VAL B CA 1
ATOM 3220 C C . VAL B 1 79 ? 14.016 -17.812 -21.312 1 97.81 79 VAL B C 1
ATOM 3222 O O . VAL B 1 79 ? 13.773 -17.797 -22.516 1 97.81 79 VAL B O 1
ATOM 3225 N N . ALA B 1 80 ? 15.125 -18.266 -20.812 1 97.69 80 ALA B N 1
ATOM 3226 C CA . ALA B 1 80 ? 16.109 -19.031 -21.578 1 97.69 80 ALA B CA 1
ATOM 3227 C C . ALA B 1 80 ? 16.328 -20.406 -20.938 1 97.69 80 ALA B C 1
ATOM 3229 O O . ALA B 1 80 ? 17.031 -20.516 -19.922 1 97.69 80 ALA B O 1
ATOM 3230 N N . ASN B 1 81 ? 15.766 -21.422 -21.531 1 97.69 81 ASN B N 1
ATOM 3231 C CA . ASN B 1 81 ? 15.938 -22.766 -20.984 1 97.69 81 ASN B CA 1
ATOM 3232 C C . ASN B 1 81 ? 17.375 -23.25 -21.141 1 97.69 81 ASN B C 1
ATOM 3234 O O . ASN B 1 81 ? 17.828 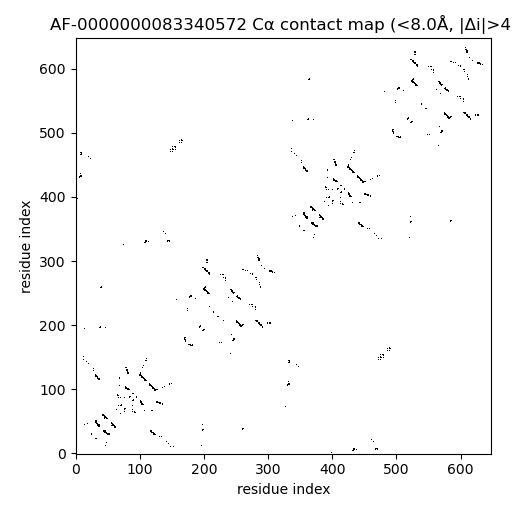-24.109 -20.391 1 97.69 81 ASN B O 1
ATOM 3238 N N . ASP B 1 82 ? 18.016 -22.719 -22.156 1 97.06 82 ASP B N 1
ATOM 3239 C CA . ASP B 1 82 ? 19.453 -22.922 -22.406 1 97.06 82 ASP B CA 1
ATOM 3240 C C . ASP B 1 82 ? 20.125 -21.625 -22.828 1 97.06 82 ASP B C 1
ATOM 3242 O O . ASP B 1 82 ? 19.984 -21.188 -23.984 1 97.06 82 ASP B O 1
ATOM 3246 N N . VAL B 1 83 ? 20.922 -21.109 -21.859 1 95.44 83 VAL B N 1
ATOM 3247 C CA . VAL B 1 83 ? 21.469 -19.766 -22.062 1 95.44 83 VAL B CA 1
ATOM 3248 C C . VAL B 1 83 ? 22.469 -19.797 -23.219 1 95.44 83 VAL B C 1
ATOM 3250 O O . VAL B 1 83 ? 22.734 -18.766 -23.828 1 95.44 83 VAL B O 1
ATOM 3253 N N . GLN B 1 84 ? 23.016 -20.969 -23.531 1 92.94 84 GLN B N 1
ATOM 3254 C CA . GLN B 1 84 ? 24.016 -21.094 -24.609 1 92.94 84 GLN B CA 1
ATOM 3255 C C . GLN B 1 84 ? 23.391 -20.797 -25.969 1 92.94 84 GLN B C 1
ATOM 3257 O O . GLN B 1 84 ? 24.109 -20.547 -26.938 1 92.94 84 GLN B O 1
ATOM 3262 N N . GLN B 1 85 ? 22.141 -20.812 -26.031 1 94.12 85 GLN B N 1
ATOM 3263 C CA . GLN B 1 85 ? 21.438 -20.562 -27.281 1 94.12 85 GLN B CA 1
ATOM 3264 C C . GLN B 1 85 ? 21.328 -19.062 -27.562 1 94.12 85 GLN B C 1
ATOM 3266 O O . GLN B 1 85 ? 20.953 -18.656 -28.672 1 94.12 85 GLN B O 1
ATOM 3271 N N . TRP B 1 86 ? 21.703 -18.281 -26.641 1 94.56 86 TRP B N 1
ATOM 3272 C CA . TRP B 1 86 ? 21.562 -16.844 -26.766 1 94.56 86 TRP B CA 1
ATOM 3273 C C . TRP B 1 86 ? 22.922 -16.156 -26.625 1 94.56 86 TRP B C 1
ATOM 3275 O O . TRP B 1 86 ? 23.484 -16.094 -25.531 1 94.56 86 TRP B O 1
ATOM 3285 N N . GLN B 1 87 ? 23.391 -15.523 -27.625 1 93 87 GLN B N 1
ATOM 3286 C CA . GLN B 1 87 ? 24.719 -14.914 -27.672 1 93 87 GLN B CA 1
ATOM 3287 C C . GLN B 1 87 ? 24.844 -13.812 -26.625 1 93 87 GLN B C 1
ATOM 3289 O O . GLN B 1 87 ? 25.906 -13.656 -26.016 1 93 87 GLN B O 1
ATOM 3294 N N . VAL B 1 88 ? 23.797 -13.117 -26.453 1 93.94 88 VAL B N 1
ATOM 3295 C CA . VAL B 1 88 ? 23.828 -11.984 -25.531 1 93.94 88 VAL B CA 1
ATOM 3296 C C . VAL B 1 88 ? 24.078 -12.477 -24.109 1 93.94 88 VAL B C 1
ATOM 3298 O O . VAL B 1 88 ? 24.781 -11.82 -23.344 1 93.94 88 VAL B O 1
ATOM 3301 N N . TYR B 1 89 ? 23.516 -13.617 -23.766 1 94.62 89 TYR B N 1
ATOM 3302 C CA . TYR B 1 89 ? 23.688 -14.18 -22.438 1 94.62 89 TYR B CA 1
ATOM 3303 C C . TYR B 1 89 ? 25.047 -14.867 -22.312 1 94.62 89 TYR B C 1
ATOM 3305 O O . TYR B 1 89 ? 25.75 -14.703 -21.312 1 94.62 89 TYR B O 1
ATOM 3313 N N . LYS B 1 90 ? 25.469 -15.477 -23.344 1 90.06 90 LYS B N 1
ATOM 3314 C CA . LYS B 1 90 ? 26.766 -16.156 -23.359 1 90.06 90 LYS B CA 1
ATOM 3315 C C . LYS B 1 90 ? 27.906 -15.156 -23.172 1 90.06 90 LYS B C 1
ATOM 3317 O O . LYS B 1 90 ? 28.906 -15.469 -22.531 1 90.06 90 LYS B O 1
ATOM 3322 N N . ASN B 1 91 ? 27.75 -13.984 -23.656 1 88.44 91 ASN B N 1
ATOM 3323 C CA . ASN B 1 91 ? 28.812 -12.992 -23.703 1 88.44 91 ASN B CA 1
ATOM 3324 C C . ASN B 1 91 ? 28.781 -12.078 -22.484 1 88.44 91 ASN B C 1
ATOM 3326 O O . ASN B 1 91 ? 29.656 -11.227 -22.312 1 88.44 91 ASN B O 1
ATOM 3330 N N . SER B 1 92 ? 27.812 -12.297 -21.703 1 88.25 92 SER B N 1
ATOM 3331 C CA . SER B 1 92 ? 27.719 -11.438 -20.531 1 88.25 92 SER B CA 1
ATOM 3332 C C . SER B 1 92 ? 28.828 -11.742 -19.531 1 88.25 92 SER B C 1
ATOM 3334 O O . SER B 1 92 ? 29.234 -12.898 -19.375 1 88.25 92 SER B O 1
ATOM 3336 N N . GLU B 1 93 ? 29.266 -10.695 -18.75 1 86 93 GLU B N 1
ATOM 3337 C CA . GLU B 1 93 ? 30.359 -10.828 -17.812 1 86 93 GLU B CA 1
ATOM 3338 C C . GLU B 1 93 ? 30 -11.781 -16.672 1 86 93 GLU B C 1
ATOM 3340 O O . GLU B 1 93 ? 30.859 -12.516 -16.172 1 86 93 GLU B O 1
ATOM 3345 N N . ILE B 1 94 ? 28.781 -11.797 -16.344 1 86.12 94 ILE B N 1
ATOM 3346 C CA . ILE B 1 94 ? 28.359 -12.625 -15.211 1 86.12 94 ILE B CA 1
ATOM 3347 C C . ILE B 1 94 ? 28.531 -14.102 -15.562 1 86.12 94 ILE B C 1
ATOM 3349 O O . ILE B 1 94 ? 28.812 -14.922 -14.688 1 86.12 94 ILE B O 1
ATOM 3353 N N . ALA B 1 95 ? 28.406 -14.469 -16.766 1 85.69 95 ALA B N 1
ATOM 3354 C CA . ALA B 1 95 ? 28.531 -15.844 -17.234 1 85.69 95 ALA B CA 1
ATOM 3355 C C . ALA B 1 95 ? 29.953 -16.359 -16.984 1 85.69 95 ALA B C 1
ATOM 3357 O O . ALA B 1 95 ? 30.172 -17.578 -16.906 1 85.69 95 ALA B O 1
ATOM 3358 N N . ASN B 1 96 ? 30.844 -15.438 -16.812 1 84.75 96 ASN B N 1
ATOM 3359 C CA . ASN B 1 96 ? 32.219 -15.805 -16.547 1 84.75 96 ASN B CA 1
ATOM 3360 C C . ASN B 1 96 ? 32.469 -15.984 -15.055 1 84.75 96 ASN B C 1
ATOM 3362 O O . ASN B 1 96 ? 33.469 -16.578 -14.656 1 84.75 96 ASN B O 1
ATOM 3366 N N . GLN B 1 97 ? 31.625 -15.508 -14.32 1 82.12 97 GLN B N 1
ATOM 3367 C CA . GLN B 1 97 ? 31.812 -15.5 -12.875 1 82.12 97 GLN B CA 1
ATOM 3368 C C . GLN B 1 97 ? 31.047 -16.641 -12.211 1 82.12 97 GLN B C 1
ATOM 3370 O O . GLN B 1 97 ? 31.5 -17.188 -11.195 1 82.12 97 GLN B O 1
ATOM 3375 N N . ILE B 1 98 ? 29.922 -16.938 -12.805 1 88.88 98 ILE B N 1
ATOM 3376 C CA . ILE B 1 98 ? 29.047 -17.953 -12.227 1 88.88 98 ILE B CA 1
ATOM 3377 C C . ILE B 1 98 ? 28.484 -18.844 -13.336 1 88.88 98 ILE B C 1
ATOM 3379 O O . ILE B 1 98 ? 28.172 -18.359 -14.43 1 88.88 98 ILE B O 1
ATOM 3383 N N . LYS B 1 99 ? 28.453 -20.156 -13.055 1 93.94 99 LYS B N 1
ATOM 3384 C CA . LYS B 1 99 ? 27.891 -21.078 -14.039 1 93.94 99 LYS B CA 1
ATOM 3385 C C . LYS B 1 99 ? 26.391 -20.922 -14.148 1 93.94 99 LYS B C 1
ATOM 3387 O O . LYS B 1 99 ? 25.656 -21.109 -13.172 1 93.94 99 LYS B O 1
ATOM 3392 N N . ILE B 1 100 ? 25.906 -20.594 -15.359 1 96.62 100 ILE B N 1
ATOM 3393 C CA . ILE B 1 100 ? 24.469 -20.391 -15.578 1 96.62 100 ILE B CA 1
ATOM 3394 C C . ILE B 1 100 ? 24.031 -21.172 -16.812 1 96.62 100 ILE B C 1
ATOM 3396 O O . ILE B 1 100 ? 24.562 -20.969 -17.906 1 96.62 100 ILE B O 1
ATOM 3400 N N . GLY B 1 101 ? 23.078 -22.109 -16.656 1 97.25 101 GLY B N 1
ATOM 3401 C CA . GLY B 1 101 ? 22.547 -22.891 -17.766 1 97.25 101 GLY B CA 1
ATOM 3402 C C . GLY B 1 101 ? 21.141 -22.469 -18.172 1 97.25 101 GLY B C 1
ATOM 3403 O O . GLY B 1 101 ? 20.75 -22.672 -19.312 1 97.25 101 GLY B O 1
ATOM 3404 N N . ALA B 1 102 ? 20.406 -21.922 -17.25 1 98 102 ALA B N 1
ATOM 3405 C CA . ALA B 1 102 ? 19.031 -21.484 -17.5 1 98 102 ALA B CA 1
ATOM 3406 C C . ALA B 1 102 ? 18.734 -20.172 -16.781 1 98 102 ALA B C 1
ATOM 3408 O O . ALA B 1 102 ? 19.406 -19.844 -15.781 1 98 102 ALA B O 1
ATOM 3409 N N . TYR B 1 103 ? 17.703 -19.438 -17.359 1 98 103 TYR B N 1
ATOM 3410 C CA . TYR B 1 103 ? 17.438 -18.109 -16.844 1 98 103 TYR B CA 1
ATOM 3411 C C . TYR B 1 103 ? 15.953 -17.75 -17 1 98 103 TYR B C 1
ATOM 3413 O O . TYR B 1 103 ? 15.336 -18.062 -18.016 1 98 103 TYR B O 1
ATOM 3421 N N . ILE B 1 104 ? 15.383 -17.219 -15.891 1 98.19 104 ILE B N 1
ATOM 3422 C CA . ILE B 1 104 ? 14.094 -16.516 -15.93 1 98.19 104 ILE B CA 1
ATOM 3423 C C . ILE B 1 104 ? 14.227 -15.148 -15.281 1 98.19 104 ILE B C 1
ATOM 3425 O O . ILE B 1 104 ? 14.859 -15.008 -14.227 1 98.19 104 ILE B O 1
ATOM 3429 N N . GLY B 1 105 ? 13.703 -14.125 -15.938 1 97.81 105 GLY B N 1
ATOM 3430 C CA . GLY B 1 105 ? 13.734 -12.789 -15.352 1 97.81 105 GLY B CA 1
ATOM 3431 C C . GLY B 1 105 ? 12.539 -11.945 -15.742 1 97.81 105 GLY B C 1
ATOM 3432 O O . GLY B 1 105 ? 12.07 -12.008 -16.875 1 97.81 105 GLY B O 1
ATOM 3433 N N . VAL B 1 106 ? 12.039 -11.188 -14.82 1 97.88 106 VAL B N 1
ATOM 3434 C CA . VAL B 1 106 ? 10.945 -10.234 -15.016 1 97.88 106 VAL B CA 1
ATOM 3435 C C . VAL B 1 106 ? 11.289 -8.906 -14.352 1 97.88 106 VAL B C 1
ATOM 3437 O O . VAL B 1 106 ? 11.664 -8.867 -13.18 1 97.88 106 VAL B O 1
ATOM 3440 N N . PRO B 1 107 ? 11.227 -7.824 -15.109 1 97.12 107 PRO B N 1
ATOM 3441 C CA . PRO B 1 107 ? 11.508 -6.527 -14.484 1 97.12 107 PRO B CA 1
ATOM 3442 C C . PRO B 1 107 ? 10.398 -6.082 -13.539 1 97.12 107 PRO B C 1
ATOM 3444 O O . PRO B 1 107 ? 9.227 -6.426 -13.742 1 97.12 107 PRO B O 1
ATOM 3447 N N . ILE B 1 108 ? 10.766 -5.461 -12.539 1 95.62 108 ILE B N 1
ATOM 3448 C CA . ILE B 1 108 ? 9.852 -4.84 -11.586 1 95.62 108 ILE B CA 1
ATOM 3449 C C . ILE B 1 108 ? 9.875 -3.324 -11.758 1 95.62 108 ILE B C 1
ATOM 3451 O O . ILE B 1 108 ? 10.898 -2.68 -11.531 1 95.62 108 ILE B O 1
ATOM 3455 N N . TYR B 1 109 ? 8.75 -2.787 -12.125 1 92.94 109 TYR B N 1
ATOM 3456 C CA . TYR B 1 109 ? 8.648 -1.346 -12.32 1 92.94 109 TYR B CA 1
ATOM 3457 C C . TYR B 1 109 ? 7.773 -0.708 -11.242 1 92.94 109 TYR B C 1
ATOM 3459 O O . TYR B 1 109 ? 6.871 -1.354 -10.703 1 92.94 109 TYR B O 1
ATOM 3467 N N . LEU B 1 110 ? 8.062 0.491 -11.008 1 87.12 110 LEU B N 1
ATOM 3468 C CA . LEU B 1 110 ? 7.188 1.299 -10.164 1 87.12 110 LEU B CA 1
ATOM 3469 C C . LEU B 1 110 ? 6.094 1.959 -10.992 1 87.12 110 LEU B C 1
ATOM 3471 O O . LEU B 1 110 ? 6.164 1.969 -12.227 1 87.12 110 LEU B O 1
ATOM 3475 N N . SER B 1 111 ? 5.098 2.453 -10.305 1 88.5 111 SER B N 1
ATOM 3476 C CA . SER B 1 111 ? 3.955 3.047 -10.984 1 88.5 111 SER B CA 1
ATOM 3477 C C . SER B 1 111 ? 4.375 4.25 -11.82 1 88.5 111 SER B C 1
ATOM 3479 O O . SER B 1 111 ? 3.725 4.578 -12.82 1 88.5 111 SER B O 1
ATOM 3481 N N . ASN B 1 112 ? 5.434 4.891 -11.477 1 81.31 112 ASN B N 1
ATOM 3482 C CA . ASN B 1 112 ? 5.895 6.062 -12.219 1 81.31 112 ASN B CA 1
ATOM 3483 C C . ASN B 1 112 ? 6.711 5.66 -13.445 1 81.31 112 ASN B C 1
ATOM 3485 O O . ASN B 1 112 ? 7.219 6.523 -14.164 1 81.31 112 ASN B O 1
ATOM 3489 N N . GLY B 1 113 ? 6.945 4.406 -13.602 1 87 113 GLY B N 1
ATOM 3490 C CA . GLY B 1 113 ? 7.617 3.91 -14.789 1 87 113 GLY B CA 1
ATOM 3491 C C . GLY B 1 113 ? 9.086 3.6 -14.562 1 87 113 GLY B C 1
ATOM 3492 O O . GLY B 1 113 ? 9.758 3.068 -15.453 1 87 113 GLY B O 1
ATOM 3493 N N . GLU B 1 114 ? 9.617 3.945 -13.445 1 82.19 114 GLU B N 1
ATOM 3494 C CA . GLU B 1 114 ? 11.016 3.682 -13.141 1 82.19 114 GLU B CA 1
ATOM 3495 C C . GLU B 1 114 ? 11.258 2.199 -12.867 1 82.19 114 GLU B C 1
ATOM 3497 O O . GLU B 1 114 ? 10.438 1.545 -12.219 1 82.19 114 GLU B O 1
ATOM 3502 N N . LEU B 1 115 ? 12.398 1.751 -13.352 1 89.25 115 LEU B N 1
ATOM 3503 C CA . LEU B 1 115 ? 12.812 0.386 -13.047 1 89.25 115 LEU B CA 1
ATOM 3504 C C . LEU B 1 115 ? 13.305 0.278 -11.609 1 89.25 115 LEU B C 1
ATOM 3506 O O . LEU B 1 115 ? 14.25 0.964 -11.219 1 89.25 115 LEU B O 1
ATOM 3510 N N . PHE B 1 116 ? 12.617 -0.476 -10.852 1 89.94 116 PHE B N 1
ATOM 3511 C CA . PHE B 1 116 ? 13.062 -0.719 -9.484 1 89.94 116 PHE B CA 1
ATOM 3512 C C . PHE B 1 116 ? 14.133 -1.801 -9.445 1 89.94 116 PHE B C 1
ATOM 3514 O O . PHE B 1 116 ? 15.188 -1.616 -8.836 1 89.94 116 PHE B O 1
ATOM 3521 N N . GLY B 1 117 ? 13.852 -2.904 -10 1 94 117 GLY B N 1
ATOM 3522 C CA . GLY B 1 117 ? 14.727 -4.066 -10.031 1 94 117 GLY B CA 1
ATOM 3523 C C . GLY B 1 117 ? 14.148 -5.219 -10.836 1 94 117 GLY B C 1
ATOM 3524 O O . GLY B 1 117 ? 13.516 -5.012 -11.867 1 94 117 GLY B O 1
ATOM 3525 N N . THR B 1 118 ? 14.531 -6.473 -10.367 1 96.38 118 THR B N 1
ATOM 3526 C CA . THR B 1 118 ? 14.086 -7.641 -11.125 1 96.38 118 THR B CA 1
ATOM 3527 C C . THR B 1 118 ? 13.75 -8.797 -10.18 1 96.38 118 THR B C 1
ATOM 3529 O O . THR B 1 118 ? 14.297 -8.891 -9.086 1 96.38 118 THR B O 1
ATOM 3532 N N . LEU B 1 119 ? 12.742 -9.531 -10.578 1 98.25 119 LEU B N 1
ATOM 3533 C CA . LEU B 1 119 ? 12.523 -10.891 -10.094 1 98.25 119 LEU B CA 1
ATOM 3534 C C . LEU B 1 119 ? 13.117 -11.914 -11.055 1 98.25 119 LEU B C 1
ATOM 3536 O O . LEU B 1 119 ? 12.672 -12.023 -12.203 1 98.25 119 LEU B O 1
ATOM 3540 N N . CYS B 1 120 ? 14.148 -12.68 -10.547 1 98.25 120 CYS B N 1
ATOM 3541 C CA . CYS B 1 120 ? 14.844 -13.523 -11.523 1 98.25 120 CYS B CA 1
ATOM 3542 C C . CYS B 1 120 ? 15.344 -14.805 -10.867 1 98.25 120 CYS B C 1
ATOM 3544 O O . CYS B 1 120 ? 15.375 -14.914 -9.641 1 98.25 120 CYS B O 1
ATOM 3546 N N . ALA B 1 121 ? 15.688 -15.727 -11.711 1 98.62 121 ALA B N 1
ATOM 3547 C CA . ALA B 1 121 ? 16.219 -17.016 -11.258 1 98.62 121 ALA B CA 1
ATOM 3548 C C . ALA B 1 121 ? 17.188 -17.594 -12.281 1 98.62 121 ALA B C 1
ATOM 3550 O O . ALA B 1 121 ? 17.094 -17.312 -13.477 1 98.62 121 ALA B O 1
ATOM 3551 N N . ILE B 1 122 ? 18.125 -18.344 -11.75 1 97.94 122 ILE B N 1
ATOM 3552 C CA . ILE B 1 122 ? 19.094 -19.047 -12.602 1 97.94 122 ILE B CA 1
ATOM 3553 C C . ILE B 1 122 ? 19.297 -20.469 -12.094 1 97.94 122 ILE B C 1
ATOM 3555 O O . ILE B 1 122 ? 18.953 -20.781 -10.945 1 97.94 122 ILE B O 1
ATOM 3559 N N . ASP B 1 123 ? 19.781 -21.281 -12.953 1 98.31 123 ASP B N 1
ATOM 3560 C CA . ASP B 1 123 ? 20.234 -22.641 -12.656 1 98.31 123 ASP B CA 1
ATOM 3561 C C . ASP B 1 123 ? 21.562 -22.938 -13.367 1 98.31 123 ASP B C 1
ATOM 3563 O O . ASP B 1 123 ? 21.797 -22.469 -14.484 1 98.31 123 ASP B O 1
ATOM 3567 N N . PRO B 1 124 ? 22.453 -23.734 -12.719 1 97.25 124 PRO B N 1
ATOM 3568 C CA . PRO B 1 124 ? 23.719 -24.047 -13.383 1 97.25 124 PRO B CA 1
ATOM 3569 C C . PRO B 1 124 ? 23.531 -24.922 -14.617 1 97.25 124 PRO B C 1
ATOM 3571 O O . PRO B 1 124 ? 24.375 -24.906 -15.523 1 97.25 124 PRO B O 1
ATOM 3574 N N . GLU B 1 125 ? 22.453 -25.641 -14.656 1 97.38 125 GLU B N 1
ATOM 3575 C CA . GLU B 1 125 ? 22.203 -26.547 -15.766 1 97.38 125 GLU B CA 1
ATOM 3576 C C . GLU B 1 125 ? 21.047 -26.062 -16.641 1 97.38 125 GLU B C 1
ATOM 3578 O O . GLU B 1 125 ? 20.094 -25.453 -16.125 1 97.38 125 GLU B O 1
ATOM 3583 N N . PRO B 1 126 ? 21.156 -26.359 -17.953 1 97.62 126 PRO B N 1
ATOM 3584 C CA . PRO B 1 126 ? 19.984 -26.078 -18.781 1 97.62 126 PRO B CA 1
ATOM 3585 C C . PRO B 1 126 ? 18.734 -26.828 -18.328 1 97.62 126 PRO B C 1
ATOM 3587 O O . PRO B 1 126 ? 18.844 -27.797 -17.578 1 97.62 126 PRO B O 1
ATOM 3590 N N . GLN B 1 127 ? 17.578 -26.266 -18.672 1 97.44 127 GLN B N 1
ATOM 3591 C CA . GLN B 1 127 ? 16.297 -26.891 -18.344 1 97.44 127 GLN B CA 1
ATOM 3592 C C . GLN B 1 127 ? 15.562 -27.344 -19.594 1 97.44 127 GLN B C 1
ATOM 3594 O O . GLN B 1 127 ? 15.961 -27 -20.703 1 97.44 127 GLN B O 1
ATOM 3599 N N . GLN B 1 128 ? 14.531 -28.109 -19.375 1 95.62 128 GLN B N 1
ATOM 3600 C CA . GLN B 1 128 ? 13.664 -28.469 -20.484 1 95.62 128 GLN B CA 1
ATOM 3601 C C . GLN B 1 128 ? 12.891 -27.25 -21 1 95.62 128 GLN B C 1
ATOM 3603 O O . GLN B 1 128 ? 12.641 -26.312 -20.234 1 95.62 128 GLN B O 1
ATOM 3608 N N . LYS B 1 129 ? 12.484 -27.312 -22.203 1 93.06 129 LYS B N 1
ATOM 3609 C CA . LYS B 1 129 ? 11.812 -26.188 -22.844 1 93.06 129 LYS B CA 1
ATOM 3610 C C . LYS B 1 129 ? 10.5 -25.844 -22.141 1 93.06 129 LYS B C 1
ATOM 3612 O O . LYS B 1 129 ? 10.055 -24.703 -22.156 1 93.06 129 LYS B O 1
ATOM 3617 N N . ASP B 1 130 ? 9.953 -26.75 -21.469 1 94.44 130 ASP B N 1
ATOM 3618 C CA . ASP B 1 130 ? 8.656 -26.594 -20.844 1 94.44 130 ASP B CA 1
ATOM 3619 C C . ASP B 1 130 ? 8.719 -25.594 -19.688 1 94.44 130 ASP B C 1
ATOM 3621 O O . ASP B 1 130 ? 7.688 -25.141 -19.188 1 94.44 130 ASP B O 1
ATOM 3625 N N . ILE B 1 131 ? 9.945 -25.156 -19.359 1 96.12 131 ILE B N 1
ATOM 3626 C CA . ILE B 1 131 ? 10.094 -24.172 -18.281 1 96.12 131 ILE B CA 1
ATOM 3627 C C . ILE B 1 131 ? 9.414 -22.859 -18.688 1 96.12 131 ILE B C 1
ATOM 3629 O O . ILE B 1 131 ? 9.055 -22.047 -17.844 1 96.12 131 ILE B O 1
ATOM 3633 N N . GLU B 1 132 ? 9.227 -22.656 -19.953 1 95.62 132 GLU B N 1
ATOM 3634 C CA . GLU B 1 132 ? 8.617 -21.438 -20.484 1 95.62 132 GLU B CA 1
ATOM 3635 C C . GLU B 1 132 ? 7.172 -21.297 -20.016 1 95.62 132 GLU B C 1
ATOM 3637 O O . GLU B 1 132 ? 6.645 -20.188 -19.938 1 95.62 132 GLU B O 1
ATOM 3642 N N . LYS B 1 133 ? 6.555 -22.391 -19.672 1 95.56 133 LYS B N 1
ATOM 3643 C CA . LYS B 1 133 ? 5.152 -22.375 -19.281 1 95.56 133 LYS B CA 1
ATOM 3644 C C . LYS B 1 133 ? 4.973 -21.672 -17.938 1 95.56 133 LYS B C 1
ATOM 3646 O O . LYS B 1 133 ? 3.854 -21.297 -17.562 1 95.56 133 LYS B O 1
ATOM 3651 N N . HIS B 1 134 ? 6.078 -21.469 -17.25 1 96.19 134 HIS B N 1
ATOM 3652 C CA . HIS B 1 134 ? 6.012 -20.906 -15.906 1 96.19 134 HIS B CA 1
ATOM 3653 C C . HIS B 1 134 ? 6.117 -19.391 -15.938 1 96.19 134 HIS B C 1
ATOM 3655 O O . HIS B 1 134 ? 5.98 -18.734 -14.906 1 96.19 134 HIS B O 1
ATOM 3661 N N . LEU B 1 135 ? 6.285 -18.859 -17.109 1 96.69 135 LEU B N 1
ATOM 3662 C CA . LEU B 1 135 ? 6.492 -17.406 -17.188 1 96.69 135 LEU B CA 1
ATOM 3663 C C . LEU B 1 135 ? 5.273 -16.656 -16.688 1 96.69 135 LEU B C 1
ATOM 3665 O O . LEU B 1 135 ? 5.41 -15.672 -15.953 1 96.69 135 LEU B O 1
ATOM 3669 N N . PRO B 1 136 ? 4.043 -17.109 -16.906 1 95.62 136 PRO B N 1
ATOM 3670 C CA . PRO B 1 136 ? 2.875 -16.344 -16.453 1 95.62 136 PRO B CA 1
ATOM 3671 C C . PRO B 1 136 ? 2.797 -16.219 -14.938 1 95.62 136 PRO B C 1
ATOM 3673 O O . PRO B 1 136 ? 2.467 -15.156 -14.414 1 95.62 136 PRO B O 1
ATOM 3676 N N . ILE B 1 137 ? 3.145 -17.266 -14.258 1 96.75 137 ILE B N 1
ATOM 3677 C CA . ILE B 1 137 ? 3.076 -17.203 -12.805 1 96.75 137 ILE B CA 1
ATOM 3678 C C . ILE B 1 137 ? 4.184 -16.297 -12.273 1 96.75 137 ILE B C 1
ATOM 3680 O O . ILE B 1 137 ? 3.984 -15.562 -11.305 1 96.75 137 ILE B O 1
ATOM 3684 N N . VAL B 1 138 ? 5.336 -16.297 -12.875 1 97.88 138 VAL B N 1
ATOM 3685 C CA . VAL B 1 138 ? 6.438 -15.43 -12.453 1 97.88 138 VAL B CA 1
ATOM 3686 C C . VAL B 1 138 ? 6.074 -13.969 -12.695 1 97.88 138 VAL B C 1
ATOM 3688 O O . VAL B 1 138 ? 6.32 -13.117 -11.844 1 97.88 138 VAL B O 1
ATOM 3691 N N . GLN B 1 139 ? 5.422 -13.75 -13.781 1 97 139 GLN B N 1
ATOM 3692 C CA . GLN B 1 139 ? 4.996 -12.398 -14.125 1 97 139 GLN B CA 1
ATOM 3693 C C . GLN B 1 139 ? 3.926 -11.898 -13.164 1 97 139 GLN B C 1
ATOM 3695 O O . GLN B 1 139 ? 3.957 -10.742 -12.734 1 97 139 GLN B O 1
ATOM 3700 N N . LEU B 1 140 ? 3.014 -12.734 -12.867 1 97.25 140 LEU B N 1
ATOM 3701 C CA . LEU B 1 140 ? 1.963 -12.352 -11.93 1 97.25 140 LEU B CA 1
ATOM 3702 C C . LEU B 1 140 ? 2.549 -12.008 -10.562 1 97.25 140 LEU B C 1
ATOM 3704 O O . LEU B 1 140 ? 2.213 -10.977 -9.977 1 97.25 140 LEU B O 1
ATOM 3708 N N . CYS B 1 141 ? 3.402 -12.852 -10.109 1 97.88 141 CYS B N 1
ATOM 3709 C CA . CYS B 1 141 ? 4.055 -12.609 -8.82 1 97.88 141 CYS B CA 1
ATOM 3710 C C . CYS B 1 141 ? 4.832 -11.305 -8.836 1 97.88 141 CYS B C 1
ATOM 3712 O O . CYS B 1 141 ? 4.762 -10.523 -7.891 1 97.88 141 CYS B O 1
ATOM 3714 N N . ALA B 1 142 ? 5.527 -11.102 -9.914 1 97.69 142 ALA B N 1
ATOM 3715 C CA . ALA B 1 142 ? 6.305 -9.875 -10.039 1 97.69 142 ALA B CA 1
ATOM 3716 C C . ALA B 1 142 ? 5.406 -8.641 -9.977 1 97.69 142 ALA B C 1
ATOM 3718 O O . ALA B 1 142 ? 5.73 -7.664 -9.297 1 97.69 142 ALA B O 1
ATOM 3719 N N . ARG B 1 143 ? 4.32 -8.703 -10.633 1 97 143 ARG B N 1
ATOM 3720 C CA . ARG B 1 143 ? 3.42 -7.555 -10.672 1 97 143 ARG B CA 1
ATOM 3721 C C . ARG B 1 143 ? 2.758 -7.328 -9.32 1 97 143 ARG B C 1
ATOM 3723 O O . ARG B 1 143 ? 2.566 -6.184 -8.898 1 97 143 ARG B O 1
ATOM 3730 N N . LEU B 1 144 ? 2.395 -8.398 -8.734 1 97.56 144 LEU B N 1
ATOM 3731 C CA . LEU B 1 144 ? 1.818 -8.289 -7.398 1 97.56 144 LEU B CA 1
ATOM 3732 C C . LEU B 1 144 ? 2.83 -7.707 -6.414 1 97.56 144 LEU B C 1
ATOM 3734 O O . LEU B 1 144 ? 2.498 -6.824 -5.621 1 97.56 144 LEU B O 1
ATOM 3738 N N . LEU B 1 145 ? 4.039 -8.188 -6.488 1 96.94 145 LEU B N 1
ATOM 3739 C CA . LEU B 1 145 ? 5.09 -7.656 -5.629 1 96.94 145 LEU B CA 1
ATOM 3740 C C . LEU B 1 145 ? 5.34 -6.18 -5.926 1 96.94 145 LEU B C 1
ATOM 3742 O O . LEU B 1 145 ? 5.543 -5.383 -5.008 1 96.94 145 LEU B O 1
ATOM 3746 N N . ALA B 1 146 ? 5.32 -5.848 -7.191 1 96.38 146 ALA B N 1
ATOM 3747 C CA . ALA B 1 146 ? 5.473 -4.449 -7.578 1 96.38 146 ALA B CA 1
ATOM 3748 C C . ALA B 1 146 ? 4.367 -3.588 -6.973 1 96.38 146 ALA B C 1
ATOM 3750 O O . ALA B 1 146 ? 4.613 -2.463 -6.535 1 96.38 146 ALA B O 1
ATOM 3751 N N . THR B 1 147 ? 3.205 -4.09 -6.949 1 96.69 147 THR B N 1
ATOM 3752 C CA . THR B 1 147 ? 2.064 -3.375 -6.391 1 96.69 147 THR B CA 1
ATOM 3753 C C . THR B 1 147 ? 2.225 -3.193 -4.887 1 96.69 147 THR B C 1
ATOM 3755 O O . THR B 1 147 ? 1.979 -2.107 -4.355 1 96.69 147 THR B O 1
ATOM 3758 N N . VAL B 1 148 ? 2.574 -4.277 -4.262 1 95.81 148 VAL B N 1
ATOM 3759 C CA . VAL B 1 148 ? 2.842 -4.219 -2.828 1 95.81 148 VAL B CA 1
ATOM 3760 C C . VAL B 1 148 ? 3.9 -3.154 -2.545 1 95.81 148 VAL B C 1
ATOM 3762 O O . VAL B 1 148 ? 3.723 -2.312 -1.662 1 95.81 148 VAL B O 1
ATOM 3765 N N . LEU B 1 149 ? 4.953 -3.199 -3.311 1 91.62 149 LEU B N 1
ATOM 3766 C CA . LEU B 1 149 ? 6.059 -2.262 -3.15 1 91.62 149 LEU B CA 1
ATOM 3767 C C . LEU B 1 149 ? 5.594 -0.826 -3.361 1 91.62 149 LEU B C 1
ATOM 3769 O O . LEU B 1 149 ? 5.879 0.05 -2.541 1 91.62 149 LEU B O 1
ATOM 3773 N N . ASP B 1 150 ? 4.883 -0.595 -4.426 1 90.38 150 ASP B N 1
ATOM 3774 C CA . ASP B 1 150 ? 4.398 0.738 -4.766 1 90.38 150 ASP B CA 1
ATOM 3775 C C . ASP B 1 150 ? 3.529 1.309 -3.645 1 90.38 150 ASP B C 1
ATOM 3777 O O . ASP B 1 150 ? 3.688 2.469 -3.258 1 90.38 150 ASP B O 1
ATOM 3781 N N . ASN B 1 151 ? 2.689 0.523 -3.133 1 90.5 151 ASN B N 1
ATOM 3782 C CA . ASN B 1 151 ? 1.8 0.962 -2.062 1 90.5 151 ASN B CA 1
ATOM 3783 C C . ASN B 1 151 ? 2.566 1.217 -0.767 1 90.5 151 ASN B C 1
ATOM 3785 O O . ASN B 1 151 ? 2.273 2.172 -0.046 1 90.5 151 ASN B O 1
ATOM 3789 N N . GLU B 1 152 ? 3.441 0.334 -0.542 1 85.5 152 GLU B N 1
ATOM 3790 C CA . GLU B 1 152 ? 4.25 0.51 0.66 1 85.5 152 GLU B CA 1
ATOM 3791 C C . GLU B 1 152 ? 5.023 1.825 0.617 1 85.5 152 GLU B C 1
ATOM 3793 O O . GLU B 1 152 ? 5.078 2.551 1.612 1 85.5 152 GLU B O 1
ATOM 3798 N N . LEU B 1 153 ? 5.621 2.117 -0.455 1 80.44 153 LEU B N 1
ATOM 3799 C CA . LEU B 1 153 ? 6.375 3.355 -0.615 1 80.44 153 LEU B CA 1
ATOM 3800 C C . LEU B 1 153 ? 5.461 4.57 -0.473 1 80.44 153 LEU B C 1
ATOM 3802 O O . LEU B 1 153 ? 5.848 5.574 0.127 1 80.44 153 LEU B O 1
ATOM 3806 N N . LEU B 1 154 ? 4.254 4.48 -0.959 1 84.12 154 LEU B N 1
ATOM 3807 C CA . LEU B 1 154 ? 3.281 5.562 -0.846 1 84.12 154 LEU B CA 1
ATOM 3808 C C . LEU B 1 154 ? 2.871 5.773 0.607 1 84.12 154 LEU B C 1
ATOM 3810 O O . LEU B 1 154 ? 2.754 6.914 1.063 1 84.12 154 LEU B O 1
ATOM 3814 N N . VAL B 1 155 ? 2.658 4.703 1.302 1 83.44 155 VAL B N 1
ATOM 3815 C CA . VAL B 1 155 ? 2.297 4.777 2.713 1 83.44 155 VAL B CA 1
ATOM 3816 C C . VAL B 1 155 ? 3.395 5.496 3.492 1 83.44 155 VAL B C 1
ATOM 3818 O O . VAL B 1 155 ? 3.111 6.387 4.297 1 83.44 155 VAL B O 1
ATOM 3821 N N . ILE B 1 156 ? 4.566 5.125 3.207 1 71.75 156 ILE B N 1
ATOM 3822 C CA . ILE B 1 156 ? 5.711 5.707 3.893 1 71.75 156 ILE B CA 1
ATOM 3823 C C . ILE B 1 156 ? 5.777 7.207 3.611 1 71.75 156 ILE B C 1
ATOM 3825 O O . ILE B 1 156 ? 5.977 8.008 4.527 1 71.75 156 ILE B O 1
ATOM 3829 N N . GLU B 1 157 ? 5.621 7.574 2.439 1 71.44 157 GLU B N 1
ATOM 3830 C CA . GLU B 1 157 ? 5.648 8.977 2.043 1 71.44 157 GLU B CA 1
ATOM 3831 C C . GLU B 1 157 ? 4.547 9.773 2.744 1 71.44 157 GLU B C 1
ATOM 3833 O O . GLU B 1 157 ? 4.789 10.875 3.242 1 71.44 157 GLU B O 1
ATOM 3838 N N . GLN B 1 158 ? 3.377 9.242 2.775 1 74.94 158 GLN B N 1
ATOM 3839 C CA . GLN B 1 158 ? 2.24 9.93 3.373 1 74.94 158 GLN B CA 1
ATOM 3840 C C . GLN B 1 158 ? 2.4 10.047 4.887 1 74.94 158 GLN B C 1
ATOM 3842 O O . GLN B 1 158 ? 2.018 11.062 5.48 1 74.94 158 GLN B O 1
ATOM 3847 N N . GLN B 1 159 ? 2.891 9.016 5.434 1 71.44 159 GLN B N 1
ATOM 3848 C CA . GLN B 1 159 ? 3.178 9.078 6.863 1 71.44 159 GLN B CA 1
ATOM 3849 C C . GLN B 1 159 ? 4.16 10.203 7.18 1 71.44 159 GLN B C 1
ATOM 3851 O O . GLN B 1 159 ? 4.008 10.906 8.18 1 71.44 159 GLN B O 1
ATOM 3856 N N . ARG B 1 160 ? 5.113 10.375 6.309 1 60.38 160 ARG B N 1
ATOM 3857 C CA . ARG B 1 160 ? 6.078 11.461 6.453 1 60.38 160 ARG B CA 1
ATOM 3858 C C . ARG B 1 160 ? 5.387 12.82 6.367 1 60.38 160 ARG B C 1
ATOM 3860 O O . ARG B 1 160 ? 5.699 13.727 7.137 1 60.38 160 ARG B O 1
ATOM 3867 N N . GLN B 1 161 ? 4.488 12.891 5.5 1 64.25 161 GLN B N 1
ATOM 3868 C CA . GLN B 1 161 ? 3.758 14.141 5.32 1 64.25 161 GLN B CA 1
ATOM 3869 C C . GLN B 1 161 ? 2.895 14.453 6.539 1 64.25 161 GLN B C 1
ATOM 3871 O O . GLN B 1 161 ? 2.846 15.594 7 1 64.25 161 GLN B O 1
ATOM 3876 N N . VAL B 1 162 ? 2.225 13.477 7.043 1 68.31 162 VAL B N 1
ATOM 3877 C CA . VAL B 1 162 ? 1.366 13.641 8.211 1 68.31 162 VAL B CA 1
ATOM 3878 C C . VAL B 1 162 ? 2.201 14.102 9.406 1 68.31 162 VAL B C 1
ATOM 3880 O O . VAL B 1 162 ? 1.836 15.055 10.094 1 68.31 162 VAL B O 1
ATOM 3883 N N . LYS B 1 163 ? 3.281 13.43 9.578 1 61.06 163 LYS B N 1
ATOM 3884 C CA . LYS B 1 163 ? 4.145 13.773 10.703 1 61.06 163 LYS B CA 1
ATOM 3885 C C . LYS B 1 163 ? 4.68 15.195 10.57 1 61.06 163 LYS B C 1
ATOM 3887 O O . LYS B 1 163 ? 4.742 15.938 11.555 1 61.06 163 LYS B O 1
ATOM 3892 N N . ALA B 1 164 ? 5.055 15.539 9.398 1 56.59 164 ALA B N 1
ATOM 3893 C CA . ALA B 1 164 ? 5.555 16.891 9.141 1 56.59 164 ALA B CA 1
ATOM 3894 C C . ALA B 1 164 ? 4.488 17.938 9.438 1 56.59 164 ALA B C 1
ATOM 3896 O O . ALA B 1 164 ? 4.793 19 9.969 1 56.59 164 ALA B O 1
ATOM 3897 N N . LEU B 1 165 ? 3.264 17.562 9.125 1 61.56 165 LEU B N 1
ATOM 3898 C CA . LEU B 1 165 ? 2.152 18.5 9.32 1 61.56 165 LEU B CA 1
ATOM 3899 C C . LEU B 1 165 ? 1.75 18.562 10.789 1 61.56 165 LEU B C 1
ATOM 3901 O O . LEU B 1 165 ? 1.266 19.594 11.258 1 61.56 165 LEU B O 1
ATOM 3905 N N . GLN B 1 166 ? 1.896 17.438 11.453 1 58.91 166 GLN B N 1
ATOM 3906 C CA . GLN B 1 166 ? 1.525 17.406 12.859 1 58.91 166 GLN B CA 1
ATOM 3907 C C . GLN B 1 166 ? 2.576 18.094 13.727 1 58.91 166 GLN B C 1
ATOM 3909 O O . GLN B 1 166 ? 2.266 18.594 14.805 1 58.91 166 GLN B O 1
ATOM 3914 N N . ASP B 1 167 ? 3.812 17.953 13.5 1 54.38 167 ASP B N 1
ATOM 3915 C CA . ASP B 1 167 ? 4.879 18.469 14.344 1 54.38 167 ASP B CA 1
ATOM 3916 C C . ASP B 1 167 ? 5.129 19.953 14.062 1 54.38 167 ASP B C 1
ATOM 3918 O O . ASP B 1 167 ? 5.98 20.297 13.242 1 54.38 167 ASP B O 1
ATOM 3922 N N . GLU B 1 168 ? 4.285 20.719 14.648 1 56.25 168 GLU B N 1
ATOM 3923 C CA . GLU B 1 168 ? 4.484 22.172 14.641 1 56.25 168 GLU B CA 1
ATOM 3924 C C . GLU B 1 168 ? 5.824 22.547 15.266 1 56.25 168 GLU B C 1
ATOM 3926 O O . GLU B 1 168 ? 6.465 23.516 14.844 1 56.25 168 GLU B O 1
ATOM 3931 N N . SER B 1 169 ? 6.305 21.812 16.25 1 62.91 169 SER B N 1
ATOM 3932 C CA . SER B 1 169 ? 7.52 22.141 16.984 1 62.91 169 SER B CA 1
ATOM 3933 C C . SER B 1 169 ? 8.766 21.719 16.219 1 62.91 169 SER B C 1
ATOM 3935 O O . SER B 1 169 ? 9.891 21.984 16.656 1 62.91 169 SER B O 1
ATOM 3937 N N . THR B 1 170 ? 8.602 21.25 15.078 1 74.31 170 THR B N 1
ATOM 3938 C CA . THR B 1 170 ? 9.742 20.75 14.312 1 74.31 170 THR B CA 1
ATOM 3939 C C . THR B 1 170 ? 10.031 21.672 13.125 1 74.31 170 THR B C 1
ATOM 3941 O O . THR B 1 170 ? 10.773 21.297 12.219 1 74.31 170 THR B O 1
ATOM 3944 N N . ARG B 1 171 ? 9.461 22.766 13.289 1 80.56 171 ARG B N 1
ATOM 3945 C CA . ARG B 1 171 ? 9.688 23.688 12.18 1 80.56 171 ARG B CA 1
ATOM 3946 C C . ARG B 1 171 ? 10.445 24.922 12.648 1 80.56 171 ARG B C 1
ATOM 3948 O O . ARG B 1 171 ? 10.266 25.375 13.781 1 80.56 171 ARG B O 1
ATOM 3955 N N . ASP B 1 172 ? 11.289 25.375 11.812 1 83.5 172 ASP B N 1
ATOM 3956 C CA . ASP B 1 172 ? 11.992 26.625 12.047 1 83.5 172 ASP B CA 1
ATOM 3957 C C . ASP B 1 172 ? 11.078 27.828 11.82 1 83.5 172 ASP B C 1
ATOM 3959 O O . ASP B 1 172 ? 10.578 28.031 10.711 1 83.5 172 ASP B O 1
ATOM 3963 N N . PRO B 1 173 ? 10.828 28.594 12.812 1 80.81 173 PRO B N 1
ATOM 3964 C CA . PRO B 1 173 ? 9.859 29.688 12.695 1 80.81 173 PRO B CA 1
ATOM 3965 C C . PRO B 1 173 ? 10.273 30.734 11.672 1 80.81 173 PRO B C 1
ATOM 3967 O O . PRO B 1 173 ? 9.422 31.422 11.102 1 80.81 173 PRO B O 1
ATOM 3970 N N . LEU B 1 174 ? 11.555 30.875 11.422 1 85.12 174 LEU B N 1
ATOM 3971 C CA . LEU B 1 174 ? 12.039 31.922 10.523 1 85.12 174 LEU B CA 1
ATOM 3972 C C . LEU B 1 174 ? 11.789 31.531 9.07 1 85.12 174 LEU B C 1
ATOM 3974 O O . LEU B 1 174 ? 11.438 32.375 8.242 1 85.12 174 LEU B O 1
ATOM 3978 N N . THR B 1 175 ? 11.977 30.266 8.781 1 91 175 THR B N 1
ATOM 3979 C CA . THR B 1 175 ? 12.008 29.875 7.383 1 91 175 THR B CA 1
ATOM 3980 C C . THR B 1 175 ? 10.836 28.953 7.051 1 91 175 THR B C 1
ATOM 3982 O O . THR B 1 175 ? 10.516 28.75 5.879 1 91 175 THR B O 1
ATOM 3985 N N . GLY B 1 176 ? 10.242 28.359 8.07 1 83.31 176 GLY B N 1
ATOM 3986 C CA . GLY B 1 176 ? 9.188 27.391 7.852 1 83.31 176 GLY B CA 1
ATOM 3987 C C . GLY B 1 176 ? 9.719 26 7.543 1 83.31 176 GLY B C 1
ATOM 3988 O O . GLY B 1 176 ? 8.953 25.031 7.504 1 83.31 176 GLY B O 1
ATOM 3989 N N . LEU B 1 177 ? 11 25.859 7.344 1 88.31 177 LEU B N 1
ATOM 3990 C CA . LEU B 1 177 ? 11.617 24.562 7.125 1 88.31 177 LEU B CA 1
ATOM 3991 C C . LEU B 1 177 ? 11.688 23.766 8.422 1 88.31 177 LEU B C 1
ATOM 3993 O O . LEU B 1 177 ? 11.406 24.297 9.5 1 88.31 177 LEU B O 1
ATOM 3997 N N . LEU B 1 178 ? 12 22.484 8.305 1 85.94 178 LEU B N 1
ATOM 3998 C CA . LEU B 1 178 ? 12.258 21.734 9.531 1 85.94 178 LEU B CA 1
ATOM 3999 C C . LEU B 1 178 ? 13.422 22.344 10.305 1 85.94 178 LEU B C 1
ATOM 4001 O O . LEU B 1 178 ? 14.344 22.906 9.711 1 85.94 178 LEU B O 1
ATOM 4005 N N . ASN B 1 179 ? 13.305 22.266 11.648 1 87.25 179 ASN B N 1
ATOM 4006 C CA . ASN B 1 179 ? 14.453 22.609 12.484 1 87.25 179 ASN B CA 1
ATOM 4007 C C . ASN B 1 179 ? 15.352 21.406 12.719 1 87.25 179 ASN B C 1
ATOM 4009 O O . ASN B 1 179 ? 15.133 20.344 12.148 1 87.25 179 ASN B O 1
ATOM 4013 N N . ARG B 1 180 ? 16.375 21.625 13.523 1 85.38 180 ARG B N 1
ATOM 4014 C CA . ARG B 1 180 ? 17.344 20.562 13.766 1 85.38 180 ARG B CA 1
ATOM 4015 C C . ARG B 1 180 ? 16.672 19.328 14.344 1 85.38 180 ARG B C 1
ATOM 4017 O O . ARG B 1 180 ? 16.984 18.203 13.945 1 85.38 180 ARG B O 1
ATOM 4024 N N . ARG B 1 181 ? 15.789 19.578 15.242 1 78.38 181 ARG B N 1
ATOM 4025 C CA . ARG B 1 181 ? 15.047 18.469 15.844 1 78.38 181 ARG B CA 1
ATOM 4026 C C . ARG B 1 181 ? 14.203 17.75 14.805 1 78.38 181 ARG B C 1
ATOM 4028 O O . ARG B 1 181 ? 14.18 16.516 14.766 1 78.38 181 ARG B O 1
ATOM 4035 N N . GLY B 1 182 ? 13.531 18.594 14.039 1 81.31 182 GLY B N 1
ATOM 4036 C CA . GLY B 1 182 ? 12.742 18.016 12.961 1 81.31 182 GLY B CA 1
ATOM 4037 C C . GLY B 1 182 ? 13.578 17.234 11.961 1 81.31 182 GLY B C 1
ATOM 4038 O O . GLY B 1 182 ? 13.164 16.172 11.492 1 81.31 182 GLY B O 1
ATOM 4039 N N . TRP B 1 183 ? 14.711 17.688 11.68 1 86.75 183 TRP B N 1
ATOM 4040 C CA . TRP B 1 183 ? 15.656 17.016 10.789 1 86.75 183 TRP B CA 1
ATOM 4041 C C . TRP B 1 183 ? 16.031 15.633 11.32 1 86.75 183 TRP B C 1
ATOM 4043 O O . TRP B 1 183 ? 15.938 14.641 10.594 1 86.75 183 TRP B O 1
ATOM 4053 N N . GLN B 1 184 ? 16.359 15.633 12.547 1 80.25 184 GLN B N 1
ATOM 4054 C CA . GLN B 1 184 ? 16.797 14.375 13.148 1 80.25 184 GLN B CA 1
ATOM 4055 C C . GLN B 1 184 ? 15.664 13.352 13.164 1 80.25 184 GLN B C 1
ATOM 4057 O O . GLN B 1 184 ? 15.875 12.18 12.828 1 80.25 184 GLN B O 1
ATOM 4062 N N . LYS B 1 185 ? 14.547 13.789 13.508 1 75.62 185 LYS B N 1
ATOM 4063 C CA . LYS B 1 185 ? 13.383 12.914 13.555 1 75.62 185 LYS B CA 1
ATOM 4064 C C . LYS B 1 185 ? 13.07 12.344 12.172 1 75.62 185 LYS B C 1
ATOM 4066 O O . LYS B 1 185 ? 12.844 11.141 12.023 1 75.62 185 LYS B O 1
ATOM 4071 N N . ARG B 1 186 ? 13.07 13.188 11.203 1 78.62 186 ARG B N 1
ATOM 4072 C CA . ARG B 1 186 ? 12.742 12.773 9.844 1 78.62 186 ARG B CA 1
ATOM 4073 C C . ARG B 1 186 ? 13.836 11.867 9.273 1 78.62 186 ARG B C 1
ATOM 4075 O O . ARG B 1 186 ? 13.539 10.938 8.523 1 78.62 186 ARG B O 1
ATOM 4082 N N . LEU B 1 187 ? 15.023 12.164 9.57 1 80.06 187 LEU B N 1
ATOM 4083 C CA . LEU B 1 187 ? 16.141 11.359 9.094 1 80.06 187 LEU B CA 1
ATOM 4084 C C . LEU B 1 187 ? 16.047 9.93 9.609 1 80.06 187 LEU B C 1
ATOM 4086 O O . LEU B 1 187 ? 16.266 8.977 8.859 1 80.06 187 LEU B O 1
ATOM 4090 N N . GLU B 1 188 ? 15.711 9.812 10.812 1 72 188 GLU B N 1
ATOM 4091 C CA . GLU B 1 188 ? 15.586 8.492 11.414 1 72 188 GLU B CA 1
ATOM 4092 C C . GLU B 1 188 ? 14.492 7.676 10.727 1 72 188 GLU B C 1
ATOM 4094 O O . GLU B 1 188 ? 14.648 6.473 10.516 1 72 188 GLU B O 1
ATOM 4099 N N . GLN B 1 189 ? 13.477 8.375 10.438 1 69.69 189 GLN B N 1
ATOM 4100 C CA . GLN B 1 189 ? 12.367 7.73 9.75 1 69.69 189 GLN B CA 1
ATOM 4101 C C . GLN B 1 189 ? 12.781 7.281 8.344 1 69.69 189 GLN B C 1
ATOM 4103 O O . GLN B 1 189 ? 12.43 6.184 7.914 1 69.69 189 GLN B O 1
ATOM 4108 N N . GLU B 1 190 ? 13.562 8.039 7.656 1 73.38 190 GLU B N 1
ATOM 4109 C CA . GLU B 1 190 ? 13.938 7.789 6.266 1 73.38 190 GLU B CA 1
ATOM 4110 C C . GLU B 1 190 ? 15.023 6.723 6.172 1 73.38 190 GLU B C 1
ATOM 4112 O O . GLU B 1 190 ? 15.086 5.973 5.195 1 73.38 190 GLU B O 1
ATOM 4117 N N . ILE B 1 191 ? 15.797 6.621 7.199 1 69.94 191 ILE B N 1
ATOM 4118 C CA . ILE B 1 191 ? 16.906 5.664 7.203 1 69.94 191 ILE B CA 1
ATOM 4119 C C . ILE B 1 191 ? 16.359 4.246 7.062 1 69.94 191 ILE B C 1
ATOM 4121 O O . ILE B 1 191 ? 16.844 3.463 6.246 1 69.94 191 ILE B O 1
ATOM 4125 N N . SER B 1 192 ? 15.414 3.963 7.793 1 66.25 192 SER B N 1
ATOM 4126 C CA . SER B 1 192 ? 14.828 2.627 7.766 1 66.25 192 SER B CA 1
ATOM 4127 C C . SER B 1 192 ? 14.242 2.309 6.395 1 66.25 192 SER B C 1
ATOM 4129 O O . SER B 1 192 ? 14.391 1.195 5.887 1 66.25 192 SER B O 1
ATOM 4131 N N . ARG B 1 193 ? 13.68 3.26 5.836 1 65.06 193 ARG B N 1
ATOM 4132 C CA . ARG B 1 193 ? 13.062 3.086 4.527 1 65.06 193 ARG B CA 1
ATOM 4133 C C . ARG B 1 193 ? 14.117 2.922 3.439 1 65.06 193 ARG B C 1
ATOM 4135 O O . ARG B 1 193 ? 13.992 2.053 2.574 1 65.06 193 ARG B O 1
ATOM 4142 N N . ILE B 1 194 ? 15.133 3.717 3.459 1 66.38 194 ILE B N 1
ATOM 4143 C CA . ILE B 1 194 ? 16.219 3.688 2.486 1 66.38 194 ILE B CA 1
ATOM 4144 C C . ILE B 1 194 ? 16.906 2.326 2.525 1 66.38 194 ILE B C 1
ATOM 4146 O O . ILE B 1 194 ? 17.234 1.76 1.48 1 66.38 194 ILE B O 1
ATOM 4150 N N . LYS B 1 195 ? 17.031 1.83 3.682 1 65.38 195 LYS B N 1
ATOM 4151 C CA . LYS B 1 195 ? 17.672 0.532 3.846 1 65.38 195 LYS B CA 1
ATOM 4152 C C . LYS B 1 195 ? 16.781 -0.598 3.348 1 65.38 195 LYS B C 1
ATOM 4154 O O . LYS B 1 195 ? 17.234 -1.501 2.648 1 65.38 195 LYS B O 1
ATOM 4159 N N . ARG B 1 196 ? 15.57 -0.486 3.664 1 58.81 196 ARG B N 1
ATOM 4160 C CA . ARG B 1 196 ? 14.609 -1.535 3.354 1 58.81 196 ARG B CA 1
ATOM 4161 C C . ARG B 1 196 ? 14.461 -1.719 1.848 1 58.81 196 ARG B C 1
ATOM 4163 O O . ARG B 1 196 ? 14.328 -2.844 1.363 1 58.81 196 ARG B O 1
ATOM 4170 N N . TYR B 1 197 ? 14.57 -0.587 1.103 1 61.34 197 TYR B N 1
ATOM 4171 C CA . TYR B 1 197 ? 14.297 -0.646 -0.329 1 61.34 197 TYR B CA 1
ATOM 4172 C C . TYR B 1 197 ? 15.562 -0.369 -1.136 1 61.34 197 TYR B C 1
ATOM 4174 O O . TYR B 1 197 ? 15.516 -0.29 -2.365 1 61.34 197 TYR B O 1
ATOM 4182 N N . ALA B 1 198 ? 16.656 -0.265 -0.406 1 64.69 198 ALA B N 1
ATOM 4183 C CA . ALA B 1 198 ? 17.906 0.087 -1.054 1 64.69 198 ALA B CA 1
ATOM 4184 C C . ALA B 1 198 ? 17.734 1.278 -1.99 1 64.69 198 ALA B C 1
ATOM 4186 O O . ALA B 1 198 ? 18.219 1.262 -3.125 1 64.69 198 ALA B O 1
ATOM 4187 N N . SER B 1 199 ? 16.938 2.26 -1.45 1 67.25 199 SER B N 1
ATOM 4188 C CA . SER B 1 199 ? 16.641 3.439 -2.256 1 67.25 199 SER B CA 1
ATOM 4189 C C . SER B 1 199 ? 17.859 4.344 -2.387 1 67.25 199 SER B C 1
ATOM 4191 O O . SER B 1 199 ? 18.562 4.594 -1.403 1 67.25 199 SER B O 1
ATOM 4193 N N . PRO B 1 200 ? 18.188 4.754 -3.584 1 75.88 200 PRO B N 1
ATOM 4194 C CA . PRO B 1 200 ? 19.234 5.781 -3.697 1 75.88 200 PRO B CA 1
ATOM 4195 C C . PRO B 1 200 ? 18.828 7.105 -3.047 1 75.88 200 PRO B C 1
ATOM 4197 O O . PRO B 1 200 ? 17.656 7.484 -3.098 1 75.88 200 PRO B O 1
ATOM 4200 N N . ALA B 1 201 ? 19.781 7.688 -2.336 1 83.06 201 ALA B N 1
ATOM 4201 C CA . ALA B 1 201 ? 19.547 8.969 -1.683 1 83.06 201 ALA B CA 1
ATOM 4202 C C . ALA B 1 201 ? 20.812 9.828 -1.682 1 83.06 201 ALA B C 1
ATOM 4204 O O . ALA B 1 201 ? 21.922 9.305 -1.816 1 83.06 201 ALA B O 1
ATOM 4205 N N . SER B 1 202 ? 20.641 11.086 -1.683 1 90.81 202 SER B N 1
ATOM 4206 C CA . SER B 1 202 ? 21.75 12.039 -1.606 1 90.81 202 SER B CA 1
ATOM 4207 C C . SER B 1 202 ? 21.5 13.07 -0.515 1 90.81 202 SER B C 1
ATOM 4209 O O . SER B 1 202 ? 20.375 13.5 -0.291 1 90.81 202 SER B O 1
ATOM 4211 N N . LEU B 1 203 ? 22.625 13.391 0.176 1 93.19 203 LEU B N 1
ATOM 4212 C CA . LEU B 1 203 ? 22.578 14.391 1.234 1 93.19 203 LEU B CA 1
ATOM 4213 C C . LEU B 1 203 ? 23.297 15.664 0.812 1 93.19 203 LEU B C 1
ATOM 4215 O O . LEU B 1 203 ? 24.359 15.602 0.196 1 93.19 203 LEU B O 1
ATOM 4219 N N . PHE B 1 204 ? 22.656 16.797 1.101 1 95.06 204 PHE B N 1
ATOM 4220 C CA . PHE B 1 204 ? 23.234 18.109 0.864 1 95.06 204 PHE B CA 1
ATOM 4221 C C . PHE B 1 204 ? 23.438 18.859 2.178 1 95.06 204 PHE B C 1
ATOM 4223 O O . PHE B 1 204 ? 22.562 18.844 3.043 1 95.06 204 PHE B O 1
ATOM 4230 N N . VAL B 1 205 ? 24.578 19.375 2.346 1 95.19 205 VAL B N 1
ATOM 4231 C CA . VAL B 1 205 ? 24.859 20.328 3.424 1 95.19 205 VAL B CA 1
ATOM 4232 C C . VAL B 1 205 ? 25.188 21.703 2.84 1 95.19 205 VAL B C 1
ATOM 4234 O O . VAL B 1 205 ? 26.016 21.812 1.941 1 95.19 205 VAL B O 1
ATOM 4237 N N . ILE B 1 206 ? 24.469 22.688 3.305 1 95.56 206 ILE B N 1
ATOM 4238 C CA . ILE B 1 206 ? 24.578 24.031 2.758 1 95.56 206 ILE B CA 1
ATOM 4239 C C . ILE B 1 206 ? 24.938 25.016 3.875 1 95.56 206 ILE B C 1
ATOM 4241 O O . ILE B 1 206 ? 24.344 24.969 4.957 1 95.56 206 ILE B O 1
ATOM 4245 N N . ASP B 1 207 ? 25.875 25.781 3.66 1 94.62 207 ASP B N 1
ATOM 4246 C CA . ASP B 1 207 ? 26.234 26.859 4.57 1 94.62 207 ASP B CA 1
ATOM 4247 C C . ASP B 1 207 ? 26.172 28.219 3.869 1 94.62 207 ASP B C 1
ATOM 4249 O O . ASP B 1 207 ? 26.688 28.375 2.756 1 94.62 207 ASP B O 1
ATOM 4253 N N . LEU B 1 208 ? 25.5 29.219 4.473 1 93.5 208 LEU B N 1
ATOM 4254 C CA . LEU B 1 208 ? 25.453 30.562 3.924 1 93.5 208 LEU B CA 1
ATOM 4255 C C . LEU B 1 208 ? 26.75 31.312 4.211 1 93.5 208 LEU B C 1
ATOM 4257 O O . LEU B 1 208 ? 27.109 31.5 5.371 1 93.5 208 LEU B O 1
ATOM 4261 N N . ASP B 1 209 ? 27.203 31.703 3.078 1 87.88 209 ASP B N 1
ATOM 4262 C CA . ASP B 1 209 ? 28.469 32.406 3.225 1 87.88 209 ASP B CA 1
ATOM 4263 C C . ASP B 1 209 ? 28.234 33.844 3.705 1 87.88 209 ASP B C 1
ATOM 4265 O O . ASP B 1 209 ? 27.266 34.5 3.307 1 87.88 209 ASP B O 1
ATOM 4269 N N . ASN B 1 210 ? 28.953 34.406 4.594 1 81.38 210 ASN B N 1
ATOM 4270 C CA . ASN B 1 210 ? 29.062 35.812 4.969 1 81.38 210 ASN B CA 1
ATOM 4271 C C . ASN B 1 210 ? 27.828 36.281 5.746 1 81.38 210 ASN B C 1
ATOM 4273 O O . ASN B 1 210 ? 27.453 37.438 5.664 1 81.38 210 ASN B O 1
ATOM 4277 N N . LEU B 1 211 ? 27.078 35.375 6.355 1 87.56 211 LEU B N 1
ATOM 4278 C CA . LEU B 1 211 ? 25.906 35.812 7.125 1 87.56 211 LEU B CA 1
ATOM 4279 C C . LEU B 1 211 ? 26.312 36.781 8.234 1 87.56 211 LEU B C 1
ATOM 4281 O O . LEU B 1 211 ? 25.609 37.75 8.484 1 87.56 211 LEU B O 1
ATOM 4285 N N . LYS B 1 212 ? 27.344 36.438 8.852 1 81.31 212 LYS B N 1
ATOM 4286 C CA . LYS B 1 212 ? 27.828 37.312 9.898 1 81.31 212 LYS B CA 1
ATOM 4287 C C . LYS B 1 212 ? 28.109 38.719 9.359 1 81.31 212 LYS B C 1
ATOM 4289 O O . LYS B 1 212 ? 27.766 39.719 10 1 81.31 212 LYS B O 1
ATOM 4294 N N . GLN B 1 213 ? 28.719 38.844 8.273 1 82.62 213 GLN B N 1
ATOM 4295 C CA . GLN B 1 213 ? 29 40.125 7.656 1 82.62 213 GLN B CA 1
ATOM 4296 C C . GLN B 1 213 ? 27.719 40.875 7.34 1 82.62 213 GLN B C 1
ATOM 4298 O O . GLN B 1 213 ? 27.656 42.094 7.504 1 82.62 213 GLN B O 1
ATOM 4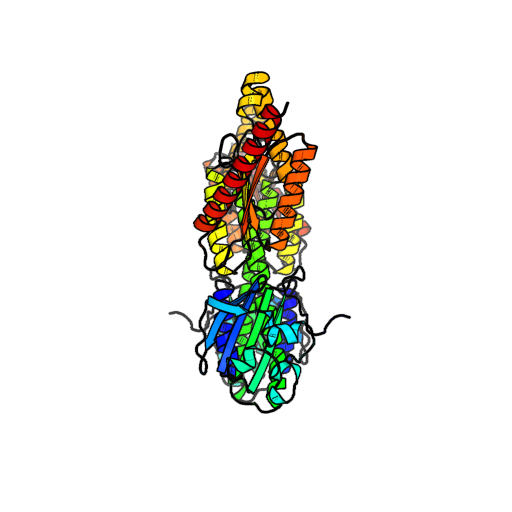303 N N . VAL B 1 214 ? 26.75 40.219 6.82 1 85.44 214 VAL B N 1
ATOM 4304 C CA . VAL B 1 214 ? 25.453 40.812 6.512 1 85.44 214 VAL B CA 1
ATOM 4305 C C . VAL B 1 214 ? 24.812 41.344 7.789 1 85.44 214 VAL B C 1
ATOM 4307 O O . VAL B 1 214 ? 24.297 42.438 7.809 1 85.44 214 VAL B O 1
ATOM 4310 N N . ASN B 1 215 ? 24.875 40.562 8.852 1 82.31 215 ASN B N 1
ATOM 4311 C CA . ASN B 1 215 ? 24.344 41 10.141 1 82.31 215 ASN B CA 1
ATOM 4312 C C . ASN B 1 215 ? 25.062 42.25 10.656 1 82.31 215 ASN B C 1
ATOM 4314 O O . ASN B 1 215 ? 24.422 43.188 11.141 1 82.31 215 ASN B O 1
ATOM 4318 N N . ASP B 1 216 ? 26.359 42.188 10.531 1 83.12 216 ASP B N 1
ATOM 4319 C CA . ASP B 1 216 ? 27.188 43.281 11.047 1 83.12 216 ASP B CA 1
ATOM 4320 C C . ASP B 1 216 ? 26.938 44.562 10.266 1 83.12 216 ASP B C 1
ATOM 4322 O O . ASP B 1 216 ? 26.891 45.656 10.852 1 83.12 216 ASP B O 1
ATOM 4326 N N . ARG B 1 217 ? 26.781 44.438 9.023 1 86.69 217 ARG B N 1
ATOM 4327 C CA . ARG B 1 217 ? 26.688 45.594 8.148 1 86.69 217 ARG B CA 1
ATOM 4328 C C . ARG B 1 217 ? 25.25 46.125 8.102 1 86.69 217 ARG B C 1
ATOM 4330 O O . ARG B 1 217 ? 25.031 47.344 8.047 1 86.69 217 ARG B O 1
ATOM 4337 N N . GLU B 1 218 ? 24.312 45.25 8.086 1 87.62 218 GLU B N 1
ATOM 4338 C CA . GLU B 1 218 ? 22.953 45.688 7.75 1 87.62 218 GLU B CA 1
ATOM 4339 C C . GLU B 1 218 ? 21.969 45.344 8.867 1 87.62 218 GLU B C 1
ATOM 4341 O O . GLU B 1 218 ? 20.797 45.719 8.789 1 87.62 218 GLU B O 1
ATOM 4346 N N . GLY B 1 219 ? 22.422 44.688 9.891 1 83.31 219 GLY B N 1
ATOM 4347 C CA . GLY B 1 219 ? 21.578 44.375 11.039 1 83.31 219 GLY B CA 1
ATOM 4348 C C . GLY B 1 219 ? 20.984 42.969 10.977 1 83.31 219 GLY B C 1
ATOM 4349 O O . GLY B 1 219 ? 21 42.344 9.93 1 83.31 219 GLY B O 1
ATOM 4350 N N . HIS B 1 220 ? 20.344 42.531 12.125 1 82.56 220 HIS B N 1
ATOM 4351 C CA . HIS B 1 220 ? 19.844 41.188 12.281 1 82.56 220 HIS B CA 1
ATOM 4352 C C . HIS B 1 220 ? 18.594 40.938 11.438 1 82.56 220 HIS B C 1
ATOM 4354 O O . HIS B 1 220 ? 18.344 39.844 10.969 1 82.56 220 HIS B O 1
ATOM 4360 N N . ASN B 1 221 ? 17.906 41.938 11.266 1 86.62 221 ASN B N 1
ATOM 4361 C CA . ASN B 1 221 ? 16.719 41.812 10.438 1 86.62 221 ASN B CA 1
ATOM 4362 C C . ASN B 1 221 ? 17.078 41.5 8.992 1 86.62 221 ASN B C 1
ATOM 4364 O O . ASN B 1 221 ? 16.375 40.688 8.352 1 86.62 221 ASN B O 1
ATOM 4368 N N . LYS B 1 222 ? 18.109 42.156 8.555 1 87.69 222 LYS B N 1
ATOM 4369 C CA . LYS B 1 222 ? 18.562 41.844 7.199 1 87.69 222 LYS B CA 1
ATOM 4370 C C . LYS B 1 222 ? 19.141 40.438 7.105 1 87.69 222 LYS B C 1
ATOM 4372 O O . LYS B 1 222 ? 19.016 39.781 6.066 1 87.69 222 LYS B O 1
ATOM 4377 N N . GLY B 1 223 ? 19.781 40 8.164 1 89.25 223 GLY B N 1
ATOM 4378 C CA . GLY B 1 223 ? 20.234 38.625 8.242 1 89.25 223 GLY B CA 1
ATOM 4379 C C . GLY B 1 223 ? 19.094 37.625 8.164 1 89.25 223 GLY B C 1
ATOM 4380 O O . GLY B 1 223 ? 19.203 36.625 7.473 1 89.25 223 GLY B O 1
ATOM 4381 N N . ASP B 1 224 ? 18.094 37.938 8.875 1 91.19 224 ASP B N 1
ATOM 4382 C CA . ASP B 1 224 ? 16.906 37.094 8.828 1 91.19 224 ASP B CA 1
ATOM 4383 C C . ASP B 1 224 ? 16.344 37.031 7.41 1 91.19 224 ASP B C 1
ATOM 4385 O O . ASP B 1 224 ? 15.914 35.969 6.965 1 91.19 224 ASP B O 1
ATOM 4389 N N . GLU B 1 225 ? 16.312 38.125 6.805 1 91.38 225 GLU B N 1
ATOM 4390 C CA . GLU B 1 225 ? 15.836 38.156 5.422 1 91.38 225 GLU B CA 1
ATOM 4391 C C . GLU B 1 225 ? 16.719 37.312 4.512 1 91.38 225 GLU B C 1
ATOM 4393 O O . GLU B 1 225 ? 16.234 36.656 3.598 1 91.38 225 GLU B O 1
ATOM 4398 N N . TYR B 1 226 ? 18.016 37.406 4.781 1 92.44 226 TYR B N 1
ATOM 4399 C CA . TYR B 1 226 ? 18.984 36.625 4.043 1 92.44 226 TYR B CA 1
ATOM 4400 C C . TYR B 1 226 ? 18.734 35.125 4.207 1 92.44 226 TYR B C 1
ATOM 4402 O O . TYR B 1 226 ? 18.734 34.375 3.23 1 92.44 226 TYR B O 1
ATOM 4410 N N . ILE B 1 227 ? 18.453 34.75 5.367 1 93.81 227 ILE B N 1
ATOM 4411 C CA . ILE B 1 227 ? 18.156 33.344 5.703 1 93.81 227 ILE B CA 1
ATOM 4412 C C . ILE B 1 227 ? 16.859 32.906 5.027 1 93.81 227 ILE B C 1
ATOM 4414 O O . ILE B 1 227 ? 16.781 31.828 4.449 1 93.81 227 ILE B O 1
ATOM 4418 N N . LYS B 1 228 ? 15.852 33.719 5.062 1 94.44 228 LYS B N 1
ATOM 4419 C CA . LYS B 1 228 ? 14.562 33.438 4.453 1 94.44 228 LYS B CA 1
ATOM 4420 C C . LYS B 1 228 ? 14.695 33.25 2.939 1 94.44 228 LYS B C 1
ATOM 4422 O O . LYS B 1 228 ? 14.07 32.375 2.35 1 94.44 228 LYS B O 1
ATOM 4427 N N . LYS B 1 229 ? 15.469 34.125 2.369 1 93.44 229 LYS B N 1
ATOM 4428 C CA . LYS B 1 229 ? 15.711 34.062 0.93 1 93.44 229 LYS B CA 1
ATOM 4429 C C . LYS B 1 229 ? 16.375 32.75 0.552 1 93.44 229 LYS B C 1
ATOM 4431 O O . LYS B 1 229 ? 16.062 32.156 -0.48 1 93.44 229 LYS B O 1
ATOM 4436 N N . ALA B 1 230 ? 17.297 32.375 1.341 1 94.5 230 ALA B N 1
ATOM 4437 C CA . ALA B 1 230 ? 17.984 31.109 1.101 1 94.5 230 ALA B CA 1
ATOM 4438 C C . ALA B 1 230 ? 17.016 29.938 1.195 1 94.5 230 ALA B C 1
ATOM 4440 O O . ALA B 1 230 ? 17.031 29.047 0.351 1 94.5 230 ALA B O 1
ATOM 4441 N N . ALA B 1 231 ? 16.25 29.953 2.248 1 94.06 231 ALA B N 1
ATOM 4442 C CA . ALA B 1 231 ? 15.266 28.891 2.445 1 94.06 231 ALA B CA 1
ATOM 4443 C C . ALA B 1 231 ? 14.312 28.797 1.254 1 94.06 231 ALA B C 1
ATOM 4445 O O . ALA B 1 231 ? 13.992 27.703 0.791 1 94.06 231 ALA B O 1
ATOM 4446 N N . LEU B 1 232 ? 13.883 29.922 0.784 1 91.94 232 LEU B N 1
ATOM 4447 C CA . LEU B 1 232 ? 12.977 29.969 -0.359 1 91.94 232 LEU B CA 1
ATOM 4448 C C . LEU B 1 232 ? 13.648 29.406 -1.61 1 91.94 232 LEU B C 1
ATOM 4450 O O . LEU B 1 232 ? 13.031 28.688 -2.387 1 91.94 232 LEU B O 1
ATOM 4454 N N . ALA B 1 233 ? 14.867 29.781 -1.818 1 92.81 233 ALA B N 1
ATOM 4455 C CA . ALA B 1 233 ? 15.625 29.281 -2.961 1 92.81 233 ALA B CA 1
ATOM 4456 C C . ALA B 1 233 ? 15.727 27.766 -2.928 1 92.81 233 ALA B C 1
ATOM 4458 O O . ALA B 1 233 ? 15.586 27.094 -3.961 1 92.81 233 ALA B O 1
ATOM 4459 N N . ILE B 1 234 ? 15.953 27.219 -1.77 1 93.44 234 ILE B N 1
ATOM 4460 C CA . ILE B 1 234 ? 16.062 25.781 -1.605 1 93.44 234 ILE B CA 1
ATOM 4461 C C . ILE B 1 234 ? 14.711 25.125 -1.9 1 93.44 234 ILE B C 1
ATOM 4463 O O . ILE B 1 234 ? 14.648 24.109 -2.588 1 93.44 234 ILE B O 1
ATOM 4467 N N . GLN B 1 235 ? 13.664 25.703 -1.422 1 89.06 235 GLN B N 1
ATOM 4468 C CA . GLN B 1 235 ? 12.312 25.156 -1.548 1 89.06 235 GLN B CA 1
ATOM 4469 C C . GLN B 1 235 ? 11.875 25.109 -3.008 1 89.06 235 GLN B C 1
ATOM 4471 O O . GLN B 1 235 ? 11.094 24.25 -3.398 1 89.06 235 GLN B O 1
ATOM 4476 N N . THR B 1 236 ? 12.406 26.016 -3.826 1 84.62 236 THR B N 1
ATOM 4477 C CA . THR B 1 236 ? 12.047 26.062 -5.238 1 84.62 236 THR B CA 1
ATOM 4478 C C . THR B 1 236 ? 12.617 24.844 -5.98 1 84.62 236 THR B C 1
ATOM 4480 O O . THR B 1 236 ? 12.102 24.469 -7.035 1 84.62 236 THR B O 1
ATOM 4483 N N . ILE B 1 237 ? 13.602 24.234 -5.406 1 84.62 237 ILE B N 1
ATOM 4484 C CA . ILE B 1 237 ? 14.297 23.141 -6.074 1 84.62 237 ILE B CA 1
ATOM 4485 C C . ILE B 1 237 ? 13.852 21.812 -5.48 1 84.62 237 ILE B C 1
ATOM 4487 O O . ILE B 1 237 ? 13.898 20.781 -6.152 1 84.62 237 ILE B O 1
ATOM 4491 N N . MET B 1 238 ? 13.359 21.859 -4.348 1 79 238 MET B N 1
ATOM 4492 C CA . MET B 1 238 ? 13.039 20.641 -3.6 1 79 238 MET B CA 1
ATOM 4493 C C . MET B 1 238 ? 11.711 20.062 -4.062 1 79 238 MET B C 1
ATOM 4495 O O . MET B 1 238 ? 10.82 20.797 -4.496 1 79 238 MET B O 1
ATOM 4499 N N . ARG B 1 239 ? 11.695 18.734 -3.957 1 73.25 239 ARG B N 1
ATOM 4500 C CA . ARG B 1 239 ? 10.438 18.031 -4.188 1 73.25 239 ARG B CA 1
ATOM 4501 C C . ARG B 1 239 ? 9.719 17.75 -2.873 1 73.25 239 ARG B C 1
ATOM 4503 O O . ARG B 1 239 ? 10.289 17.922 -1.796 1 73.25 239 ARG B O 1
ATOM 4510 N N . GLU B 1 240 ? 8.492 17.359 -3.021 1 67.12 240 GLU B N 1
ATOM 4511 C CA . GLU B 1 240 ? 7.645 17.094 -1.863 1 67.12 240 GLU B CA 1
ATOM 4512 C C . GLU B 1 240 ? 8.203 15.953 -1.02 1 67.12 240 GLU B C 1
ATOM 4514 O O . GLU B 1 240 ? 8.062 15.953 0.205 1 67.12 240 GLU B O 1
ATOM 4519 N N . GLU B 1 241 ? 8.906 15 -1.633 1 69.19 241 GLU B N 1
ATOM 4520 C CA . GLU B 1 241 ? 9.383 13.82 -0.92 1 69.19 241 GLU B CA 1
ATOM 4521 C C . GLU B 1 241 ? 10.719 14.094 -0.232 1 69.19 241 GLU B C 1
ATOM 4523 O O . GLU B 1 241 ? 11.156 13.32 0.62 1 69.19 241 GLU B O 1
ATOM 4528 N N . ASP B 1 242 ? 11.375 15.219 -0.56 1 82.44 242 ASP B N 1
ATOM 4529 C CA . ASP B 1 242 ? 12.672 15.547 0.021 1 82.44 242 ASP B CA 1
ATOM 4530 C C . ASP B 1 242 ? 12.508 16.141 1.422 1 82.44 242 ASP B C 1
ATOM 4532 O O . ASP B 1 242 ? 11.43 16.609 1.781 1 82.44 242 ASP B O 1
ATOM 4536 N N . VAL B 1 243 ? 13.578 15.953 2.213 1 86.06 243 VAL B N 1
ATOM 4537 C CA . VAL B 1 243 ? 13.609 16.516 3.561 1 86.06 243 VAL B CA 1
ATOM 4538 C C . VAL B 1 243 ? 14.586 17.688 3.609 1 86.06 243 VAL B C 1
ATOM 4540 O O . VAL B 1 243 ? 15.758 17.547 3.244 1 86.06 243 VAL B O 1
ATOM 4543 N N . VAL B 1 244 ? 14.117 18.844 3.984 1 92.06 244 VAL B N 1
ATOM 4544 C CA . VAL B 1 244 ? 14.969 20.016 4.09 1 92.06 244 VAL B CA 1
ATOM 4545 C C . VAL B 1 244 ? 14.812 20.641 5.477 1 92.06 244 VAL B C 1
ATOM 4547 O O . VAL B 1 244 ? 13.711 20.688 6.023 1 92.06 244 VAL B O 1
ATOM 4550 N N . ALA B 1 245 ? 15.961 21.078 6.012 1 92.5 245 ALA B N 1
ATOM 4551 C CA . ALA B 1 245 ? 15.945 21.656 7.355 1 92.5 245 ALA B CA 1
ATOM 4552 C C . ALA B 1 245 ? 16.984 22.75 7.492 1 92.5 245 ALA B C 1
ATOM 4554 O O . ALA B 1 245 ? 18 22.75 6.777 1 92.5 245 ALA B O 1
ATOM 4555 N N . ARG B 1 246 ? 16.688 23.688 8.312 1 94.19 246 ARG B N 1
ATOM 4556 C CA . ARG B 1 246 ? 17.703 24.594 8.867 1 94.19 246 ARG B CA 1
ATOM 4557 C C . ARG B 1 246 ? 18.281 24.031 10.156 1 94.19 246 ARG B C 1
ATOM 4559 O O . ARG B 1 246 ? 17.641 24.047 11.203 1 94.19 246 ARG B O 1
ATOM 4566 N N . ILE B 1 247 ? 19.5 23.531 10.016 1 91.56 247 ILE B N 1
ATOM 4567 C CA . ILE B 1 247 ? 20.031 22.719 11.117 1 91.56 247 ILE B CA 1
ATOM 4568 C C . ILE B 1 247 ? 20.938 23.578 11.992 1 91.56 247 ILE B C 1
ATOM 4570 O O . ILE B 1 247 ? 21.422 23.125 13.031 1 91.56 247 ILE B O 1
ATOM 4574 N N . GLY B 1 248 ? 21.234 24.75 11.633 1 85.5 248 GLY B N 1
ATOM 4575 C CA . GLY B 1 248 ? 22 25.75 12.344 1 85.5 248 GLY B CA 1
ATOM 4576 C C . GLY B 1 248 ? 21.625 27.172 11.984 1 85.5 248 GLY B C 1
ATOM 4577 O O . GLY B 1 248 ? 20.641 27.391 11.266 1 85.5 248 GLY B O 1
ATOM 4578 N N . GLY B 1 249 ? 22.281 28.094 12.539 1 85.81 249 GLY B N 1
ATOM 4579 C CA . GLY B 1 249 ? 22.016 29.484 12.227 1 85.81 249 GLY B CA 1
ATOM 4580 C C . GLY B 1 249 ? 22.094 29.797 10.742 1 85.81 249 GLY B C 1
ATOM 4581 O O . GLY B 1 249 ? 21.172 30.406 10.188 1 85.81 249 GLY B O 1
ATOM 4582 N N . ASP B 1 250 ? 23.188 29.328 10.109 1 92.12 250 ASP B N 1
ATOM 4583 C CA . ASP B 1 250 ? 23.391 29.578 8.688 1 92.12 250 ASP B CA 1
ATOM 4584 C C . ASP B 1 250 ? 23.531 28.266 7.918 1 92.12 250 ASP B C 1
ATOM 4586 O O . ASP B 1 250 ? 24.031 28.25 6.785 1 92.12 250 ASP B O 1
ATOM 4590 N N . GLU B 1 251 ? 23.141 27.234 8.547 1 94.38 251 GLU B N 1
ATOM 4591 C CA . GLU B 1 251 ? 23.359 25.922 7.957 1 94.38 251 GLU B CA 1
ATOM 4592 C C . GLU B 1 251 ? 22.047 25.234 7.617 1 94.38 251 GLU B C 1
ATOM 4594 O O . GLU B 1 251 ? 21.094 25.281 8.406 1 94.38 251 GLU B O 1
ATOM 4599 N N . PHE B 1 252 ? 21.984 24.703 6.398 1 96.31 252 PHE B N 1
ATOM 4600 C CA . PHE B 1 252 ? 20.844 23.922 5.934 1 96.31 252 PHE B CA 1
ATOM 4601 C C . PHE B 1 252 ? 21.281 22.516 5.543 1 96.31 252 PHE B C 1
ATOM 4603 O O . PHE B 1 252 ? 22.453 22.281 5.207 1 96.31 252 PHE B O 1
ATOM 4610 N N . ALA B 1 253 ? 20.375 21.594 5.703 1 95.19 253 ALA B N 1
ATOM 4611 C CA . ALA B 1 253 ? 20.562 20.234 5.234 1 95.19 253 ALA B CA 1
ATOM 4612 C C . ALA B 1 253 ? 19.375 19.766 4.398 1 95.19 253 ALA B C 1
ATOM 4614 O O . ALA B 1 253 ? 18.234 20.188 4.633 1 95.19 253 ALA B O 1
ATOM 4615 N N . MET B 1 254 ? 19.656 18.953 3.426 1 94 254 MET B N 1
ATOM 4616 C CA . MET B 1 254 ? 18.625 18.406 2.553 1 94 254 MET B CA 1
ATOM 4617 C C . MET B 1 254 ? 18.906 16.953 2.236 1 94 254 MET B C 1
ATOM 4619 O O . MET B 1 254 ? 20.031 16.578 1.933 1 94 254 MET B O 1
ATOM 4623 N N . LEU B 1 255 ? 17.906 16.172 2.434 1 91.12 255 LEU B N 1
ATOM 4624 C CA . LEU B 1 255 ? 17.938 14.789 1.996 1 91.12 255 LEU B CA 1
ATOM 4625 C C . LEU B 1 255 ? 17.047 14.594 0.77 1 91.12 255 LEU B C 1
ATOM 4627 O O . LEU B 1 255 ? 15.828 14.742 0.849 1 91.12 255 LEU B O 1
ATOM 4631 N N . ALA B 1 256 ? 17.688 14.32 -0.36 1 88.25 256 ALA B N 1
ATOM 4632 C CA . ALA B 1 256 ? 16.953 13.992 -1.583 1 88.25 256 ALA B CA 1
ATOM 4633 C C . ALA B 1 256 ? 16.703 12.492 -1.696 1 88.25 256 ALA B C 1
ATOM 4635 O O . ALA B 1 256 ? 17.656 11.711 -1.787 1 88.25 256 ALA B O 1
ATOM 4636 N N . ILE B 1 257 ? 15.492 12.219 -1.647 1 79.31 257 ILE B N 1
ATOM 4637 C CA . ILE B 1 257 ? 15.102 10.812 -1.655 1 79.31 257 ILE B CA 1
ATOM 4638 C C . ILE B 1 257 ? 14.961 10.32 -3.096 1 79.31 257 ILE B C 1
ATOM 4640 O O . ILE B 1 257 ? 14.531 11.078 -3.973 1 79.31 257 ILE B O 1
ATOM 4644 N N . GLU B 1 258 ? 15.352 8.984 -3.371 1 75.62 258 GLU B N 1
ATOM 4645 C CA . GLU B 1 258 ? 15.328 8.391 -4.703 1 75.62 258 GLU B CA 1
ATOM 4646 C C . GLU B 1 258 ? 16.125 9.227 -5.699 1 75.62 258 GLU B C 1
ATOM 4648 O O . GLU B 1 258 ? 15.633 9.562 -6.773 1 75.62 258 GLU B O 1
ATOM 4653 N N . CYS B 1 259 ? 17.25 9.688 -5.219 1 79.06 259 CYS B N 1
ATOM 4654 C CA . CYS B 1 259 ? 18.125 10.578 -5.984 1 79.06 259 CYS B CA 1
ATOM 4655 C C . CYS B 1 259 ? 19.438 9.891 -6.324 1 79.06 259 CYS B C 1
ATOM 4657 O O . CYS B 1 259 ? 20.203 9.516 -5.43 1 79.06 259 CYS B O 1
ATOM 4659 N N . SER B 1 260 ? 19.578 9.727 -7.652 1 76.06 260 SER B N 1
ATOM 4660 C CA . SER B 1 260 ? 20.828 9.148 -8.133 1 76.06 260 SER B CA 1
ATOM 4661 C C . SER B 1 260 ? 21.969 10.156 -8.031 1 76.06 260 SER B C 1
ATOM 4663 O O . SER B 1 260 ? 21.75 11.32 -7.691 1 76.06 260 SER B O 1
ATOM 4665 N N . GLN B 1 261 ? 23.172 9.625 -8.289 1 81.62 261 GLN B N 1
ATOM 4666 C CA . GLN B 1 261 ? 24.328 10.523 -8.305 1 81.62 261 GLN B CA 1
ATOM 4667 C C . GLN B 1 261 ? 24.141 11.633 -9.328 1 81.62 261 GLN B C 1
ATOM 4669 O O . GLN B 1 261 ? 24.438 12.797 -9.047 1 81.62 261 GLN B O 1
ATOM 4674 N N . LYS B 1 262 ? 23.656 11.25 -10.438 1 80.69 262 LYS B N 1
ATOM 4675 C CA . LYS B 1 262 ? 23.406 12.242 -11.484 1 80.69 262 LYS B CA 1
ATOM 4676 C C . LYS B 1 262 ? 22.344 13.242 -11.07 1 80.69 262 LYS B C 1
ATOM 4678 O O . LYS B 1 262 ? 22.453 14.438 -11.328 1 80.69 262 LYS B O 1
ATOM 4683 N N . GLY B 1 263 ? 21.359 12.68 -10.461 1 83.25 263 GLY B N 1
ATOM 4684 C CA . GLY B 1 263 ? 20.312 13.555 -9.953 1 83.25 263 GLY B CA 1
ATOM 4685 C C . GLY B 1 263 ? 20.797 14.539 -8.922 1 83.25 263 GLY B C 1
ATOM 4686 O O . GLY B 1 263 ? 20.406 15.711 -8.93 1 83.25 263 GLY B O 1
ATOM 4687 N N . ALA B 1 264 ? 21.719 14.062 -8.117 1 89.69 264 ALA B N 1
ATOM 4688 C CA . ALA B 1 264 ? 22.266 14.906 -7.062 1 89.69 264 ALA B CA 1
ATOM 4689 C C . ALA B 1 264 ? 23.094 16.047 -7.645 1 89.69 264 ALA B C 1
ATOM 4691 O O . ALA B 1 264 ? 23.031 17.188 -7.16 1 89.69 264 ALA B O 1
ATOM 4692 N N . GLU B 1 265 ? 23.828 15.727 -8.641 1 89.19 265 GLU B N 1
ATOM 4693 C CA . GLU B 1 265 ? 24.641 16.75 -9.305 1 89.19 265 GLU B CA 1
ATOM 4694 C C . GLU B 1 265 ? 23.75 17.828 -9.922 1 89.19 265 GLU B C 1
ATOM 4696 O O . GLU B 1 265 ? 24.047 19.016 -9.812 1 89.19 265 GLU B O 1
ATOM 4701 N N . ALA B 1 266 ? 22.734 17.375 -10.5 1 89.88 266 ALA B N 1
ATOM 4702 C CA . ALA B 1 266 ? 21.797 18.312 -11.117 1 89.88 266 ALA B CA 1
ATOM 4703 C C . ALA B 1 266 ? 21.156 19.219 -10.07 1 89.88 266 ALA B C 1
ATOM 4705 O O . ALA B 1 266 ? 21.016 20.438 -10.281 1 89.88 266 ALA B O 1
ATOM 4706 N N . ILE B 1 267 ? 20.797 18.625 -8.984 1 90.44 267 ILE B N 1
ATOM 4707 C CA . ILE B 1 267 ? 20.203 19.391 -7.902 1 90.44 267 ILE B CA 1
ATOM 4708 C C . ILE B 1 267 ? 21.203 20.406 -7.355 1 90.44 267 ILE B C 1
ATOM 4710 O O . ILE B 1 267 ? 20.844 21.547 -7.074 1 90.44 267 ILE B O 1
ATOM 4714 N N . GLY B 1 268 ? 22.438 19.969 -7.188 1 92.69 268 GLY B N 1
ATOM 4715 C CA . GLY B 1 268 ? 23.484 20.875 -6.73 1 92.69 268 GLY B CA 1
ATOM 4716 C C . GLY B 1 268 ? 23.656 22.094 -7.621 1 92.69 268 GLY B C 1
ATOM 4717 O O . GLY B 1 268 ? 23.781 23.219 -7.129 1 92.69 268 GLY B O 1
ATOM 4718 N N . GLU B 1 269 ? 23.594 21.844 -8.867 1 91.88 269 GLU B N 1
ATOM 4719 C CA . GLU B 1 269 ? 23.719 22.922 -9.836 1 91.88 269 GLU B CA 1
ATOM 4720 C C . GLU B 1 269 ? 22.516 23.859 -9.766 1 91.88 269 GLU B C 1
ATOM 4722 O O . GLU B 1 269 ? 22.672 25.078 -9.789 1 91.88 269 GLU B O 1
ATOM 4727 N N . LYS B 1 270 ? 21.406 23.312 -9.68 1 93.44 270 LYS B N 1
ATOM 4728 C CA . LYS B 1 270 ? 20.188 24.109 -9.594 1 93.44 270 LYS B CA 1
ATOM 4729 C C . LYS B 1 270 ? 20.172 24.969 -8.328 1 93.44 270 LYS B C 1
ATOM 4731 O O . LYS B 1 270 ? 19.703 26.094 -8.344 1 93.44 270 LYS B O 1
ATOM 4736 N N . LEU B 1 271 ? 20.672 24.359 -7.309 1 93.75 271 LEU B N 1
ATOM 4737 C CA . LEU B 1 271 ? 20.766 25.094 -6.055 1 93.75 271 LEU B CA 1
ATOM 4738 C C . LEU B 1 271 ? 21.703 26.297 -6.199 1 93.75 271 LEU B C 1
ATOM 4740 O O . LEU B 1 271 ? 21.375 27.391 -5.762 1 93.75 271 LEU B O 1
ATOM 4744 N N . SER B 1 272 ? 22.844 26.062 -6.793 1 93.38 272 SER B N 1
ATOM 4745 C CA . SER B 1 272 ? 23.812 27.125 -7.008 1 93.38 272 SER B CA 1
ATOM 4746 C C . SER B 1 272 ? 23.219 28.266 -7.832 1 93.38 272 SER B C 1
ATOM 4748 O O . SER B 1 272 ? 23.406 29.438 -7.516 1 93.38 272 SER B O 1
ATOM 4750 N N . GLU B 1 273 ? 22.484 27.859 -8.82 1 93.38 273 GLU B N 1
ATOM 4751 C CA . GLU B 1 273 ? 21.844 28.844 -9.68 1 93.38 273 GLU B CA 1
ATOM 4752 C C . GLU B 1 273 ? 20.781 29.625 -8.922 1 93.38 273 GLU B C 1
ATOM 4754 O O . GLU B 1 273 ? 20.672 30.844 -9.07 1 93.38 273 GLU B O 1
ATOM 4759 N N . ALA B 1 274 ? 20.031 28.938 -8.18 1 93.75 274 ALA B N 1
ATOM 4760 C CA . ALA B 1 274 ? 18.969 29.578 -7.402 1 93.75 274 ALA B CA 1
ATOM 4761 C C . ALA B 1 274 ? 19.562 30.562 -6.391 1 93.75 274 ALA B C 1
ATOM 4763 O O . ALA B 1 274 ? 19.016 31.641 -6.18 1 93.75 274 ALA B O 1
ATOM 4764 N N . PHE B 1 275 ? 20.609 30.203 -5.777 1 94.19 275 PHE B N 1
ATOM 4765 C CA . PHE B 1 275 ? 21.266 31.078 -4.812 1 94.19 275 PHE B CA 1
ATOM 4766 C C . PHE B 1 275 ? 21.844 32.312 -5.504 1 94.19 275 PHE B C 1
ATOM 4768 O O . PHE B 1 275 ? 21.734 33.438 -4.992 1 94.19 275 PHE B O 1
ATOM 4775 N N . ALA B 1 276 ? 22.391 32.062 -6.66 1 92.75 276 ALA B N 1
ATOM 4776 C CA . ALA B 1 276 ? 22.938 33.188 -7.418 1 92.75 276 ALA B CA 1
ATOM 4777 C C . ALA B 1 276 ? 21.828 34.188 -7.793 1 92.75 276 ALA B C 1
ATOM 4779 O O . ALA B 1 276 ? 22.016 35.406 -7.68 1 92.75 276 ALA B O 1
ATOM 4780 N N . LYS B 1 277 ? 20.766 33.656 -8.227 1 92.81 277 LYS B N 1
ATOM 4781 C CA . LYS B 1 277 ? 19.641 34.5 -8.617 1 92.81 277 LYS B CA 1
ATOM 4782 C C . LYS B 1 277 ? 19.109 35.281 -7.426 1 92.81 277 LYS B C 1
ATOM 4784 O O . LYS B 1 277 ? 18.625 36.406 -7.59 1 92.81 277 LYS B O 1
ATOM 4789 N N . ALA B 1 278 ? 19.266 34.75 -6.27 1 92.56 278 ALA B N 1
ATOM 4790 C CA . ALA B 1 278 ? 18.766 35.375 -5.062 1 92.56 278 ALA B CA 1
ATOM 4791 C C . ALA B 1 278 ? 19.844 36.219 -4.398 1 92.56 278 ALA B C 1
ATOM 4793 O O . ALA B 1 278 ? 19.641 36.75 -3.301 1 92.56 278 ALA B O 1
ATOM 4794 N N . ASP B 1 279 ? 20.984 36.406 -5.008 1 91.75 279 ASP B N 1
ATOM 4795 C CA . ASP B 1 279 ? 22.125 37.156 -4.488 1 91.75 279 ASP B CA 1
ATOM 4796 C C . ASP B 1 279 ? 22.594 36.594 -3.145 1 91.75 279 ASP B C 1
ATOM 4798 O O . ASP B 1 279 ? 22.797 37.344 -2.191 1 91.75 279 ASP B O 1
ATOM 4802 N N . ILE B 1 280 ? 22.609 35.25 -3.105 1 92.75 280 ILE B N 1
ATOM 4803 C CA . ILE B 1 280 ? 23.062 34.562 -1.915 1 92.75 280 ILE B CA 1
ATOM 4804 C C . ILE B 1 280 ? 24.359 33.812 -2.225 1 92.75 280 ILE B C 1
ATOM 4806 O O . ILE B 1 280 ? 24.453 33.125 -3.246 1 92.75 280 ILE B O 1
ATOM 4810 N N . GLU B 1 281 ? 25.328 34 -1.413 1 92 281 GLU B N 1
ATOM 4811 C CA . GLU B 1 281 ? 26.531 33.188 -1.492 1 92 281 GLU B CA 1
ATOM 4812 C C . GLU B 1 281 ? 26.484 32 -0.517 1 92 281 GLU B C 1
ATOM 4814 O O . GLU B 1 281 ? 26.297 32.219 0.686 1 92 281 GLU B O 1
ATOM 4819 N N . ALA B 1 282 ? 26.562 30.891 -1.095 1 95 282 ALA B N 1
ATOM 4820 C CA . ALA B 1 282 ? 26.469 29.688 -0.261 1 95 282 ALA B CA 1
ATOM 4821 C C . ALA B 1 282 ? 27.484 28.641 -0.699 1 95 282 ALA B C 1
ATOM 4823 O O . ALA B 1 282 ? 27.906 28.609 -1.857 1 95 282 ALA B O 1
ATOM 4824 N N . SER B 1 283 ? 27.984 27.844 0.218 1 95.44 283 SER B N 1
ATOM 4825 C CA . SER B 1 283 ? 28.781 26.656 -0.029 1 95.44 283 SER B CA 1
ATOM 4826 C C . SER B 1 283 ? 27.938 25.391 0.109 1 95.44 283 SER B C 1
ATOM 4828 O O . SER B 1 283 ? 27.188 25.234 1.082 1 95.44 283 SER B O 1
ATOM 4830 N N . ILE B 1 284 ? 28.062 24.562 -0.941 1 95.62 284 ILE B N 1
ATOM 4831 C CA . ILE B 1 284 ? 27.203 23.375 -0.995 1 95.62 284 ILE B CA 1
ATOM 4832 C C . ILE B 1 284 ? 28.078 22.109 -1.032 1 95.62 284 ILE B C 1
ATOM 4834 O O . ILE B 1 284 ? 28.984 22 -1.86 1 95.62 284 ILE B O 1
ATOM 4838 N N . GLY B 1 285 ? 27.797 21.203 -0.102 1 96.12 285 GLY B N 1
ATOM 4839 C CA . GLY B 1 285 ? 28.359 19.859 -0.133 1 96.12 285 GLY B CA 1
ATOM 4840 C C . GLY B 1 285 ? 27.328 18.781 -0.413 1 96.12 285 GLY B C 1
ATOM 4841 O O . GLY B 1 285 ? 26.234 18.812 0.151 1 96.12 285 GLY B O 1
ATOM 4842 N N . VAL B 1 286 ? 27.75 17.859 -1.313 1 94.88 286 VAL B N 1
ATOM 4843 C CA . VAL B 1 286 ? 26.844 16.781 -1.694 1 94.88 286 VAL B CA 1
ATOM 4844 C C . VAL B 1 286 ? 27.516 15.43 -1.501 1 94.88 286 VAL B C 1
ATOM 4846 O O . VAL B 1 286 ? 28.719 15.289 -1.757 1 94.88 286 VAL B O 1
ATOM 4849 N N . ALA B 1 287 ? 26.719 14.5 -0.957 1 93.06 287 ALA B N 1
ATOM 4850 C CA . ALA B 1 287 ? 27.172 13.117 -0.865 1 93.06 287 ALA B CA 1
ATOM 4851 C C . ALA B 1 287 ? 26.047 12.141 -1.196 1 93.06 287 ALA B C 1
ATOM 4853 O O . ALA B 1 287 ? 24.906 12.328 -0.768 1 93.06 287 ALA B O 1
ATOM 4854 N N . ASN B 1 288 ? 26.406 11.18 -2.035 1 89.12 288 ASN B N 1
ATOM 4855 C CA . ASN B 1 288 ? 25.453 10.125 -2.359 1 89.12 288 ASN B CA 1
ATOM 4856 C C . ASN B 1 288 ? 25.484 9 -1.328 1 89.12 288 ASN B C 1
ATOM 4858 O O . ASN B 1 288 ? 26.562 8.617 -0.858 1 89.12 288 ASN B O 1
ATOM 4862 N N . HIS B 1 289 ? 24.297 8.57 -1.072 1 81.94 289 HIS B N 1
ATOM 4863 C CA . HIS B 1 289 ? 24.203 7.473 -0.118 1 81.94 289 HIS B CA 1
ATOM 4864 C C . HIS B 1 289 ? 24.422 6.129 -0.802 1 81.94 289 HIS B C 1
ATOM 4866 O O . HIS B 1 289 ? 23.812 5.848 -1.835 1 81.94 289 HIS B O 1
ATOM 4872 N N . HIS B 1 290 ? 25.391 5.445 -0.287 1 70 290 HIS B N 1
ATOM 4873 C CA . HIS B 1 290 ? 25.625 4.07 -0.715 1 70 290 HIS B CA 1
ATOM 4874 C C . HIS B 1 290 ? 25.031 3.074 0.273 1 70 290 HIS B C 1
ATOM 4876 O O . HIS B 1 290 ? 25.062 3.299 1.485 1 70 290 HIS B O 1
ATOM 4882 N N . TYR B 1 291 ? 24.438 2.023 -0.315 1 63.22 291 TYR B N 1
ATOM 4883 C CA . TYR B 1 291 ? 23.703 1.037 0.476 1 63.22 291 TYR B CA 1
ATOM 4884 C C . TYR B 1 291 ? 24.547 0.554 1.651 1 63.22 291 TYR B C 1
ATOM 4886 O O . TYR B 1 291 ? 24.016 0.273 2.729 1 63.22 291 TYR B O 1
ATOM 4894 N N . GLN B 1 292 ? 25.812 0.514 1.478 1 63.25 292 GLN B N 1
ATOM 4895 C CA . GLN B 1 292 ? 26.703 -0.034 2.5 1 63.25 292 GLN B CA 1
ATOM 4896 C C . GLN B 1 292 ? 27.031 1.014 3.559 1 63.25 292 GLN B C 1
ATOM 4898 O O . GLN B 1 292 ? 27.531 0.68 4.637 1 63.25 292 GLN B O 1
ATOM 4903 N N . ASP B 1 293 ? 26.734 2.281 3.312 1 73.44 293 ASP B N 1
ATOM 4904 C CA . ASP B 1 293 ? 27.125 3.355 4.219 1 73.44 293 ASP B CA 1
ATOM 4905 C C . ASP B 1 293 ? 25.984 3.729 5.156 1 73.44 293 ASP B C 1
ATOM 4907 O O . ASP B 1 293 ? 24.812 3.496 4.84 1 73.44 293 ASP B O 1
ATOM 4911 N N . SER B 1 294 ? 26.391 4.168 6.359 1 75.88 294 SER B N 1
ATOM 4912 C CA . SER B 1 294 ? 25.391 4.773 7.223 1 75.88 294 SER B CA 1
ATOM 4913 C C . SER B 1 294 ? 25.016 6.172 6.742 1 75.88 294 SER B C 1
ATOM 4915 O O . SER B 1 294 ? 25.797 6.824 6.051 1 75.88 294 SER B O 1
ATOM 4917 N N . LEU B 1 295 ? 23.922 6.578 7.133 1 77.06 295 LEU B N 1
ATOM 4918 C CA . LEU B 1 295 ? 23.5 7.926 6.762 1 77.06 295 LEU B CA 1
ATOM 4919 C C . LEU B 1 295 ? 24.375 8.977 7.453 1 77.06 295 LEU B C 1
ATOM 4921 O O . LEU B 1 295 ? 24.609 10.047 6.895 1 77.06 295 LEU B O 1
ATOM 4925 N N . GLU B 1 296 ? 24.812 8.625 8.656 1 77.56 296 GLU B N 1
ATOM 4926 C CA . GLU B 1 296 ? 25.719 9.516 9.367 1 77.56 296 GLU B CA 1
ATOM 4927 C C . GLU B 1 296 ? 27.016 9.727 8.586 1 77.56 296 GLU B C 1
ATOM 4929 O O . GLU B 1 296 ? 27.5 10.852 8.484 1 77.56 296 GLU B O 1
ATOM 4934 N N . LYS B 1 297 ? 27.453 8.625 8.062 1 83.06 297 LYS B N 1
ATOM 4935 C CA . LYS B 1 297 ? 28.656 8.727 7.242 1 83.06 297 LYS B CA 1
ATOM 4936 C C . LYS B 1 297 ? 28.391 9.57 5.992 1 83.06 297 LYS B C 1
ATOM 4938 O O . LYS B 1 297 ? 29.25 10.359 5.586 1 83.06 297 LYS B O 1
ATOM 4943 N N . THR B 1 298 ? 27.281 9.367 5.441 1 87.75 298 THR B N 1
ATOM 4944 C CA . THR B 1 298 ? 26.922 10.141 4.258 1 87.75 298 THR B CA 1
ATOM 4945 C C . THR B 1 298 ? 26.828 11.633 4.59 1 87.75 298 THR B C 1
ATOM 4947 O O . THR B 1 298 ? 27.281 12.469 3.809 1 87.75 298 THR B O 1
ATOM 4950 N N . PHE B 1 299 ? 26.312 11.93 5.762 1 88.94 299 PHE B N 1
ATOM 4951 C CA . PHE B 1 299 ? 26.219 13.312 6.207 1 88.94 299 PHE B CA 1
ATOM 4952 C C . PHE B 1 299 ? 27.609 13.906 6.402 1 88.94 299 PHE B C 1
ATOM 4954 O O . PHE B 1 299 ? 27.875 15.039 5.984 1 88.94 299 PHE B O 1
ATOM 4961 N N . ASP B 1 300 ? 28.453 13.141 7.02 1 88.62 300 ASP B N 1
ATOM 4962 C CA . ASP B 1 300 ? 29.812 13.594 7.254 1 88.62 300 ASP B CA 1
ATOM 4963 C C . ASP B 1 300 ? 30.531 13.898 5.934 1 88.62 300 ASP B C 1
ATOM 4965 O O . ASP B 1 300 ? 31.266 14.883 5.828 1 88.62 300 ASP B O 1
ATOM 4969 N N . ASN B 1 301 ? 30.281 13.047 4.977 1 91.5 301 ASN B N 1
ATOM 4970 C CA . ASN B 1 301 ? 30.891 13.258 3.662 1 91.5 301 ASN B CA 1
ATOM 4971 C C . ASN B 1 301 ? 30.375 14.539 3.012 1 91.5 301 ASN B C 1
ATOM 4973 O O . ASN B 1 301 ? 31.156 15.289 2.41 1 91.5 301 ASN B O 1
ATOM 4977 N N . ALA B 1 302 ? 29.125 14.773 3.117 1 93.62 302 ALA B N 1
ATOM 4978 C CA . ALA B 1 302 ? 28.531 15.992 2.561 1 93.62 302 ALA B CA 1
ATOM 4979 C C . ALA B 1 302 ? 29.047 17.234 3.281 1 93.62 302 ALA B C 1
ATOM 4981 O O . ALA B 1 302 ? 29.328 18.25 2.648 1 93.62 302 ALA B O 1
ATOM 4982 N N . ASP B 1 303 ? 29.141 17.109 4.582 1 90.81 303 ASP B N 1
ATOM 4983 C CA . ASP B 1 303 ? 29.641 18.203 5.398 1 90.81 303 ASP B CA 1
ATOM 4984 C C . ASP B 1 303 ? 31.094 18.547 5.023 1 90.81 303 ASP B C 1
ATOM 4986 O O . ASP B 1 303 ? 31.453 19.719 4.902 1 90.81 303 ASP B O 1
ATOM 4990 N N . GLN B 1 304 ? 31.844 17.531 4.836 1 91 304 GLN B N 1
ATOM 4991 C CA . GLN B 1 304 ? 33.219 17.719 4.434 1 91 304 GLN B CA 1
ATOM 4992 C C . GLN B 1 304 ? 33.312 18.391 3.066 1 91 304 GLN B C 1
ATOM 4994 O O . GLN B 1 304 ? 34.156 19.266 2.852 1 91 304 GLN B O 1
ATOM 4999 N N . ALA B 1 305 ? 32.531 17.953 2.199 1 93.44 305 ALA B N 1
ATOM 5000 C CA . ALA B 1 305 ? 32.5 18.531 0.861 1 93.44 305 ALA B CA 1
ATOM 5001 C C . ALA B 1 305 ? 32.125 20.016 0.914 1 93.44 305 ALA B C 1
ATOM 5003 O O . ALA B 1 305 ? 32.688 20.828 0.182 1 93.44 305 ALA B O 1
ATOM 5004 N N . MET B 1 306 ? 31.172 20.297 1.691 1 93.31 306 MET B N 1
ATOM 5005 C CA . MET B 1 306 ? 30.781 21.703 1.884 1 93.31 306 MET B CA 1
ATOM 5006 C C . MET B 1 306 ? 31.938 22.516 2.434 1 93.31 306 MET B C 1
ATOM 5008 O O . MET B 1 306 ? 32.219 23.625 1.943 1 93.31 306 MET B O 1
ATOM 5012 N N . TYR B 1 307 ? 32.594 21.984 3.449 1 88.31 307 TYR B N 1
ATOM 5013 C CA . TYR B 1 307 ? 33.719 22.672 4.066 1 88.31 307 TYR B CA 1
ATOM 5014 C C . TYR B 1 307 ? 34.812 22.922 3.051 1 88.31 307 TYR B C 1
ATOM 5016 O O . TYR B 1 307 ? 35.438 23.984 3.059 1 88.31 307 TYR B O 1
ATOM 5024 N N . GLN B 1 308 ? 35.031 22 2.26 1 91.19 308 GLN B N 1
ATOM 5025 C CA . GLN B 1 308 ? 36.031 22.156 1.22 1 91.19 308 GLN B CA 1
ATOM 5026 C C . GLN B 1 308 ? 35.688 23.266 0.251 1 91.19 308 GLN B C 1
ATOM 5028 O O . GLN B 1 308 ? 36.531 24.062 -0.146 1 91.19 308 GLN B O 1
ATOM 5033 N N . GLN B 1 309 ? 34.469 23.297 -0.102 1 90.44 309 GLN B N 1
ATOM 5034 C CA . GLN B 1 309 ? 34.031 24.359 -0.997 1 90.44 309 GLN B CA 1
ATOM 5035 C C . GLN B 1 309 ? 34.125 25.719 -0.331 1 90.44 309 GLN B C 1
ATOM 5037 O O . GLN B 1 309 ? 34.531 26.703 -0.97 1 90.44 309 GLN B O 1
ATOM 5042 N N . LYS B 1 310 ? 33.781 25.766 0.882 1 89.31 310 LYS B N 1
ATOM 5043 C CA . LYS B 1 310 ? 33.844 27 1.644 1 89.31 310 LYS B CA 1
ATOM 5044 C C . LYS B 1 310 ? 35.281 27.531 1.7 1 89.31 310 LYS B C 1
ATOM 5046 O O . LYS B 1 310 ? 35.531 28.719 1.486 1 89.31 310 LYS B O 1
ATOM 5051 N N . ARG B 1 311 ? 36.156 26.672 1.901 1 85.81 311 ARG B N 1
ATOM 5052 C CA . ARG B 1 311 ? 37.562 27.016 1.977 1 85.81 311 ARG B CA 1
ATOM 5053 C C . ARG B 1 311 ? 38.094 27.469 0.617 1 85.81 311 ARG B C 1
ATOM 5055 O O . ARG B 1 311 ? 38.906 28.406 0.532 1 85.81 311 ARG B O 1
ATOM 5062 N N . ALA B 1 312 ? 37.656 26.828 -0.327 1 87.19 312 ALA B N 1
ATOM 5063 C CA . ALA B 1 312 ? 38.094 27.172 -1.678 1 87.19 312 ALA B CA 1
ATOM 5064 C C . ALA B 1 312 ? 37.625 28.578 -2.061 1 87.19 312 ALA B C 1
ATOM 5066 O O . ALA B 1 312 ? 38.344 29.328 -2.701 1 87.19 312 ALA B O 1
ATOM 5067 N N . LYS B 1 313 ? 36.469 28.875 -1.645 1 85.5 313 LYS B N 1
ATOM 5068 C CA . LYS B 1 313 ? 35.906 30.203 -1.931 1 85.5 313 LYS B CA 1
ATOM 5069 C C . LYS B 1 313 ? 36.625 31.281 -1.154 1 85.5 313 LYS B C 1
ATOM 5071 O O . LYS B 1 313 ? 36.875 32.375 -1.678 1 85.5 313 LYS B O 1
ATOM 5076 N N . GLN B 1 314 ? 36.906 31 0.051 1 79.5 314 GLN B N 1
ATOM 5077 C CA . GLN B 1 314 ? 37.656 31.953 0.875 1 79.5 314 GLN B CA 1
ATOM 5078 C C . GLN B 1 314 ? 39.031 32.219 0.305 1 79.5 314 GLN B C 1
ATOM 5080 O O . GLN B 1 314 ? 39.5 33.375 0.303 1 79.5 314 GLN B O 1
ATOM 5085 N N . ASN B 1 315 ? 39.594 31.188 -0.153 1 80.44 315 ASN B N 1
ATOM 5086 C CA . ASN B 1 315 ? 40.938 31.328 -0.736 1 80.44 315 ASN B CA 1
ATOM 5087 C C . ASN B 1 315 ? 40.906 32.125 -2.029 1 80.44 315 ASN B C 1
ATOM 5089 O O . ASN B 1 315 ? 41.812 32.938 -2.303 1 80.44 315 ASN B O 1
ATOM 5093 N N . SER B 1 316 ? 39.875 31.906 -2.746 1 75.88 316 SER B N 1
ATOM 5094 C CA . SER B 1 316 ? 39.719 32.656 -3.998 1 75.88 316 SER B CA 1
ATOM 5095 C C . SER B 1 316 ? 39.469 34.125 -3.742 1 75.88 316 SER B C 1
ATOM 5097 O O . SER B 1 316 ? 39.938 35 -4.496 1 75.88 316 SER B O 1
ATOM 5099 N N . ARG B 1 317 ? 38.875 34.469 -2.717 1 72.12 317 ARG B N 1
ATOM 5100 C CA . ARG B 1 317 ? 38.562 35.844 -2.363 1 72.12 317 ARG B CA 1
ATOM 5101 C C . ARG B 1 317 ? 39.812 36.562 -1.848 1 72.12 317 ARG B C 1
ATOM 5103 O O . ARG B 1 317 ? 40.031 37.719 -2.174 1 72.12 317 ARG B O 1
ATOM 5110 N N . ASN B 1 318 ? 40.469 35.875 -1.06 1 68.44 318 ASN B N 1
ATOM 5111 C CA . ASN B 1 318 ? 41.719 36.438 -0.526 1 68.44 318 ASN B CA 1
ATOM 5112 C C . ASN B 1 318 ? 42.719 36.719 -1.632 1 68.44 318 ASN B C 1
ATOM 5114 O O . ASN B 1 318 ? 43.438 37.719 -1.592 1 68.44 318 ASN B O 1
ATOM 5118 N N . THR B 1 319 ? 42.781 35.844 -2.568 1 63 319 THR B N 1
ATOM 5119 C CA . THR B 1 319 ? 43.719 36.031 -3.664 1 63 319 THR B CA 1
ATOM 5120 C C . THR B 1 319 ? 43.312 37.219 -4.531 1 63 319 THR B C 1
ATOM 5122 O O . THR B 1 319 ? 44.188 37.938 -5.012 1 63 319 THR B O 1
ATOM 5125 N N . LYS B 1 320 ? 42.094 37.344 -4.586 1 63.31 320 LYS B N 1
ATOM 5126 C CA . LYS B 1 320 ? 41.656 38.469 -5.387 1 63.31 320 LYS B CA 1
ATOM 5127 C C . LYS B 1 320 ? 41.906 39.781 -4.664 1 63.31 320 LYS B C 1
ATOM 5129 O O . LYS B 1 320 ? 42.219 40.812 -5.301 1 63.31 320 LYS B O 1
ATOM 5134 N N . GLN B 1 321 ? 41.719 39.812 -3.42 1 58.97 321 GLN B N 1
ATOM 5135 C CA . GLN B 1 321 ? 42.031 41.031 -2.645 1 58.97 321 GLN B CA 1
ATOM 5136 C C . GLN B 1 321 ? 43.5 41.344 -2.686 1 58.97 321 GLN B C 1
ATOM 5138 O O . GLN B 1 321 ? 43.906 42.5 -2.668 1 58.97 321 GLN B O 1
ATOM 5143 N N . LEU B 1 322 ? 44.281 40.312 -2.809 1 60.75 322 LEU B N 1
ATOM 5144 C CA . LEU B 1 322 ? 45.719 40.562 -2.879 1 60.75 322 LEU B CA 1
ATOM 5145 C C . LEU B 1 322 ? 46.125 41.094 -4.262 1 60.75 322 LEU B C 1
ATOM 5147 O O . LEU B 1 322 ? 47.094 41.812 -4.398 1 60.75 322 LEU B O 1
ATOM 5151 N N . SER B 1 323 ? 45.406 40.656 -5.086 1 57.03 323 SER B N 1
ATOM 5152 C CA . SER B 1 323 ? 45.75 41.094 -6.43 1 57.03 323 SER B CA 1
ATOM 5153 C C . SER B 1 323 ? 45.188 42.469 -6.719 1 57.03 323 SER B C 1
ATOM 5155 O O . SER B 1 323 ? 45.594 43.156 -7.672 1 57.03 323 SER B O 1
ATOM 5157 N N . ASP B 1 324 ? 44.219 42.938 -6.105 1 43.81 324 ASP B N 1
ATOM 5158 C CA . ASP B 1 324 ? 43.812 44.312 -6.266 1 43.81 324 ASP B CA 1
ATOM 5159 C C . ASP B 1 324 ? 44.594 45.25 -5.336 1 43.81 324 ASP B C 1
ATOM 5161 O O . ASP B 1 324 ? 44.875 44.875 -4.188 1 43.81 324 ASP B O 1
#

Nearest PDB structures (foldseek):
  4zmu-assembly2_D  TM=4.859E-01  e=1.743E-19  Pseudomonas aeruginosa PAO1
  6zxc-assembly2_D  TM=8.092E-01  e=6.711E-12  Leptospira biflexa serovar Patoc strain 'Patoc 1 (Paris)'
  5llw-assembly1_B  TM=4.529E-01  e=4.663E-17  Idiomarina sp. A28L
  5llx-assembly1_A  TM=4.544E-01  e=2.674E-16  Idiomarina sp. A28L
  6et7-assembly1_B  TM=4.619E-01  e=1.447E-15  Idiomarina sp. A28L

Secondary structure (DSSP, 8-state):
---TT--PPPSSHHHHHHHHHHHHHHHH--SEEEEEEEETTEEEEEEEEESSS---TT-EEEGGGSHHHHHHTTSS-SEES-GGG-HHHHTSTHHHHS--SEEEEEEEE-TTS-EEEEEEEEESS---GGGGGGHHHHHHHHHHHHHHHHHHHHHHHHHHHHHHHH-GGGB-TTTSSB-HHHHHHHHHHHHHHHHHHT--EEEEEEEETTHHHHHHHH-HHHHHHHHHHHHHHHHHH--TTSEEEE-SSSEEEEEEET--HHHHHHHHHHHHHHHHHTT--EEEEEEEEPTTS-HHHHHHHHHHHHHHHHHHHHHHHHHHHHH-/---TT--PPPSSHHHHHHHHHHHHHHHH--SEEEEEEEETTEEEEEEEEESSS---TT-EEEGGGSHHHHHHTTSS-SEES-GGG-HHHHTSTHHHHS--SEEEEEEEE-TTS-EEEEEEEEESS---GGGGGGHHHHHHHHHHHHHHHHHHHHHHHHHHHHHHHH-GGGB-TTTSSB-HHHHHHHHHHHHHHHHHHT--EEEEEEEETTHHHHHHHH-HHHHHHHHHHHHHHHHHH--TTSEEEE-SSSEEEEEEET--HHHHHHHHHHHHHHHHHTT--EEEEEEEEPTTS-HHHHHHHHHHHHHHHHHHHHHHHHHHHHH-

Foldseek 3Di:
DPPPPDDDDDPALLRLVQVLQVVCCVVQNFAKKFDWFDAPQKIAGQQMDGHPDPDGHGDIDGLQLDPQNCVVVPQDDQWDLALVVRPVSCPGPVCVVDQFGIKHKDWQAAPVGDTTHITMGTHNHGHDPCSVVCNVVSHVSSPVSSVRNNVVVVVLQVVLVVVLVPPPVQADPLARAGEQVVLVVSVVSVQVVCLNSVAKKKKKKKFFPCLVVQCVPPNVVSSSVLQNLLSVLLVVLDDSSKHKYDYDSGMIMIMGTSAHPVNQVVSVVSSVVSCVVSVTDMFMFMFIDGSVDHVVVSNVRRVVNSVVRNVVVVVVVVVVVVVD/DPPPPDDDDDPALLRLVQVLQVVCCVVQNFAKKFDWFDAPQKIATQQMDGHPDPDGHGDIDGLQLDPQNCVVVPQDDQWDLALVVRPVSCPGPVVVVDQFGIKHKDWQAAPVGDTTHITMGTHNHGHDPCSVVCNVVSHVSSPVSSVRNNVVVVVLQVVLVVVLVPPPVQADPLARAGEQVVVVVSVVSVQVVCLNSVAKKKKKKKFFPCLVVQCVPPNVVSSSVLQNLLSVLLVVLDDSSKHKYDHDSGMIMIMGTSAHPVNQVVSVVSSVVSCVVSVTDMFMFMFIDGSVDHVVVSNVRRVVNSVVRNVVVVVVVVVVVVVD